Protein AF-0000000078356601 (afdb_homodimer)

pLDDT: mean 92.43, std 8.49, range [41.16, 98.75]

Structure (mmCIF, N/CA/C/O backbone):
data_AF-0000000078356601-model_v1
#
loop_
_entity.id
_entity.type
_entity.pdbx_description
1 polymer 'Glutathione S-transferase'
#
loop_
_atom_site.group_PDB
_atom_site.id
_atom_site.type_symbol
_atom_site.label_atom_id
_atom_site.label_alt_id
_atom_site.label_comp_id
_atom_site.label_asym_id
_atom_site.label_entity_id
_atom_site.label_seq_id
_atom_site.pdbx_PDB_ins_code
_atom_site.Cartn_x
_atom_site.Cartn_y
_atom_site.Cartn_z
_atom_site.occupancy
_atom_site.B_iso_or_equiv
_atom_site.auth_seq_id
_atom_site.auth_comp_id
_atom_site.auth_asym_id
_atom_site.auth_atom_id
_atom_site.pdbx_PDB_model_num
ATOM 1 N N . MET A 1 1 ? 14.227 19.562 -18.531 1 84.5 1 MET A N 1
ATOM 2 C CA . MET A 1 1 ? 13.656 18.922 -17.359 1 84.5 1 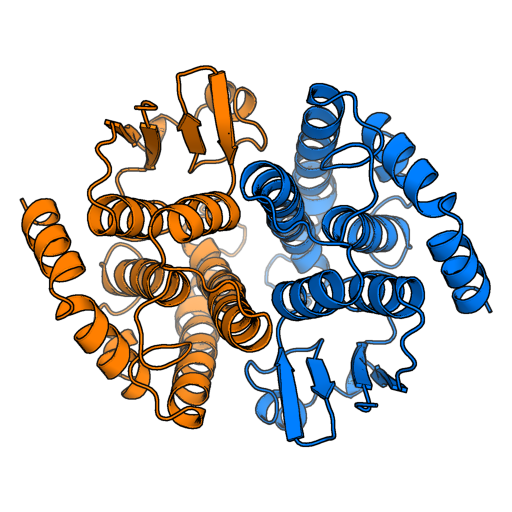MET A CA 1
ATOM 3 C C . MET A 1 1 ? 12.297 18.312 -17.672 1 84.5 1 MET A C 1
ATOM 5 O O . MET A 1 1 ? 11.539 18.844 -18.484 1 84.5 1 MET A O 1
ATOM 9 N N . PRO A 1 2 ? 12.023 17.125 -17.109 1 93 2 PRO A N 1
ATOM 10 C CA . PRO A 1 2 ? 10.727 16.531 -17.438 1 93 2 PRO A CA 1
ATOM 11 C C . PRO A 1 2 ? 9.547 17.391 -16.984 1 93 2 PRO A C 1
ATOM 13 O O . PRO A 1 2 ? 9.68 18.188 -16.062 1 93 2 PRO A O 1
ATOM 16 N N . SER A 1 3 ? 8.508 17.328 -17.734 1 97.25 3 SER A N 1
ATOM 17 C CA . SER A 1 3 ? 7.258 17.938 -17.297 1 97.25 3 SER A CA 1
ATOM 18 C C . SER A 1 3 ? 6.434 16.984 -16.453 1 97.25 3 SER A C 1
ATOM 20 O O . SER A 1 3 ? 6.352 15.789 -16.75 1 97.25 3 SER A O 1
ATOM 22 N N . TYR A 1 4 ? 5.898 17.5 -15.398 1 98.12 4 TYR A N 1
ATOM 23 C CA . TYR A 1 4 ? 5.078 16.703 -14.5 1 98.12 4 TYR A CA 1
ATOM 24 C C . TYR A 1 4 ? 3.654 17.234 -14.438 1 98.12 4 TYR A C 1
ATOM 26 O O . TYR A 1 4 ? 3.441 18.453 -14.367 1 98.12 4 TYR A O 1
ATOM 34 N N . LYS A 1 5 ? 2.672 16.312 -14.531 1 98.19 5 LYS A N 1
ATOM 35 C CA . LYS A 1 5 ? 1.264 16.641 -14.32 1 98.19 5 LYS A CA 1
ATOM 36 C C . LYS A 1 5 ? 0.616 15.68 -13.328 1 98.19 5 LYS A C 1
ATOM 38 O O . LYS A 1 5 ? 0.568 14.469 -13.57 1 98.19 5 LYS A O 1
ATOM 43 N N . LEU A 1 6 ? 0.172 16.203 -12.219 1 97.69 6 LEU A N 1
ATOM 44 C CA . LEU A 1 6 ? -0.562 15.414 -11.234 1 97.69 6 LEU A CA 1
ATOM 45 C C . LEU A 1 6 ? -2.066 15.562 -11.43 1 97.69 6 LEU A C 1
ATOM 47 O O . LEU A 1 6 ? -2.584 16.688 -11.461 1 97.69 6 LEU A O 1
ATOM 51 N N . THR A 1 7 ? -2.736 14.445 -11.633 1 95.94 7 THR A N 1
ATOM 52 C CA . THR A 1 7 ? -4.184 14.43 -11.797 1 95.94 7 THR A CA 1
ATOM 53 C C . THR A 1 7 ? -4.859 13.781 -10.594 1 95.94 7 THR A C 1
ATOM 55 O O . THR A 1 7 ? -4.617 12.602 -10.305 1 95.94 7 THR A O 1
ATOM 58 N N . TYR A 1 8 ? -5.617 14.547 -9.891 1 95.5 8 TYR A N 1
ATOM 59 C CA . TYR A 1 8 ? -6.379 14.07 -8.734 1 95.5 8 TYR A CA 1
ATOM 60 C C . TYR A 1 8 ? -7.574 14.969 -8.461 1 95.5 8 TYR A C 1
ATOM 62 O O . TYR A 1 8 ? -7.75 16 -9.117 1 95.5 8 TYR A O 1
ATOM 70 N N . PHE A 1 9 ? -8.422 14.539 -7.535 1 92 9 PHE A N 1
ATOM 71 C CA . PHE A 1 9 ? -9.609 15.305 -7.184 1 92 9 PHE A CA 1
ATOM 72 C C . PHE A 1 9 ? -9.227 16.594 -6.465 1 92 9 PHE A C 1
ATOM 74 O O . PHE A 1 9 ? -8.141 16.688 -5.895 1 92 9 PHE A O 1
ATOM 81 N N . ASP A 1 10 ? -10.227 17.469 -6.504 1 87.56 10 ASP A N 1
ATOM 82 C CA . ASP A 1 10 ? -10.062 18.703 -5.754 1 87.56 10 ASP A CA 1
ATOM 83 C C . ASP A 1 10 ? -10.562 18.547 -4.316 1 87.56 10 ASP A C 1
ATOM 85 O O . ASP A 1 10 ? -11.547 19.172 -3.924 1 87.56 10 ASP A O 1
ATOM 89 N N . ILE A 1 11 ? -9.922 17.75 -3.57 1 83 11 ILE A N 1
ATOM 90 C CA . ILE A 1 11 ? -10.273 17.469 -2.18 1 83 11 ILE A CA 1
ATOM 91 C C . ILE A 1 11 ? -9.078 17.766 -1.277 1 83 11 ILE A C 1
ATOM 93 O O . ILE A 1 11 ? -7.934 17.484 -1.632 1 83 11 ILE A O 1
ATOM 97 N N . ASN A 1 12 ? -9.461 18.5 -0.276 1 76.69 12 ASN A N 1
ATOM 98 C CA . ASN A 1 12 ? -8.422 18.781 0.706 1 76.69 12 ASN A CA 1
ATOM 99 C C . ASN A 1 12 ? -8.031 17.516 1.481 1 76.69 12 ASN A C 1
ATOM 101 O O . ASN A 1 12 ? -8.898 16.844 2.053 1 76.69 12 ASN A O 1
ATOM 105 N N . GLY A 1 13 ? -6.793 17.391 1.342 1 77.62 13 GLY A N 1
ATOM 106 C CA . GLY A 1 13 ? -6.305 16.188 1.995 1 77.62 13 GLY A CA 1
ATOM 107 C C . GLY A 1 13 ? -6.309 14.969 1.089 1 77.62 13 GLY A C 1
ATOM 108 O O . GLY A 1 13 ? -6.316 15.102 -0.137 1 77.62 13 GLY A O 1
ATOM 109 N N . SER A 1 14 ? -6.008 13.969 1.481 1 86.38 14 SER A N 1
ATOM 110 C CA . SER A 1 14 ? -6.125 12.672 0.825 1 86.38 14 SER A CA 1
ATOM 111 C C . SER A 1 14 ? -4.895 12.367 -0.025 1 86.38 14 SER A C 1
ATOM 113 O O . SER A 1 14 ? -3.811 12.898 0.233 1 86.38 14 SER A O 1
ATOM 115 N N . ARG A 1 15 ? -5.055 11.516 -1.009 1 95 15 ARG A N 1
ATOM 116 C CA . ARG A 1 15 ? -3.945 10.859 -1.689 1 95 15 ARG A CA 1
ATOM 117 C C . ARG A 1 15 ? -3.193 11.844 -2.584 1 95 15 ARG A C 1
ATOM 119 O O . ARG A 1 15 ? -1.971 11.758 -2.715 1 95 15 ARG A O 1
ATOM 126 N N . GLY A 1 16 ? -3.832 12.852 -3.139 1 96.06 16 GLY A N 1
ATOM 127 C CA . GLY A 1 16 ? -3.174 13.844 -3.975 1 96.06 16 GLY A CA 1
ATOM 128 C C . GLY A 1 16 ? -2.271 14.781 -3.191 1 96.06 16 GLY A C 1
ATOM 129 O O . GLY A 1 16 ? -1.233 15.211 -3.693 1 96.06 16 GLY A O 1
ATOM 130 N N . ASP A 1 17 ? -2.613 15.078 -1.954 1 95.62 17 ASP A N 1
ATOM 131 C CA . ASP A 1 17 ? -1.908 16.062 -1.153 1 95.62 17 ASP A CA 1
ATOM 132 C C . ASP A 1 17 ? -0.515 15.578 -0.768 1 95.62 17 ASP A C 1
ATOM 134 O O . ASP A 1 17 ? 0.429 16.359 -0.691 1 95.62 17 ASP A O 1
ATOM 138 N N . SER A 1 18 ? -0.392 14.32 -0.444 1 97.56 18 SER A N 1
ATOM 139 C CA . SER A 1 18 ? 0.929 13.789 -0.124 1 97.56 18 SER A CA 1
ATOM 140 C C . SER A 1 18 ? 1.901 13.992 -1.28 1 97.56 18 SER A C 1
ATOM 142 O O . SER A 1 18 ? 3.045 14.398 -1.07 1 97.56 18 SER A O 1
ATOM 144 N N . ILE A 1 19 ? 1.441 13.781 -2.49 1 98.12 19 ILE A N 1
ATOM 145 C CA . ILE A 1 19 ? 2.264 13.898 -3.688 1 98.12 19 ILE A CA 1
ATOM 146 C C . ILE A 1 19 ? 2.598 15.367 -3.943 1 98.12 19 ILE A C 1
ATOM 148 O O . ILE A 1 19 ? 3.746 15.711 -4.238 1 98.12 19 ILE A O 1
ATOM 152 N N . ARG A 1 20 ? 1.6 16.219 -3.785 1 97.06 20 ARG A N 1
ATOM 153 C CA . ARG A 1 20 ? 1.812 17.656 -3.957 1 97.06 20 ARG A CA 1
ATOM 154 C C . ARG A 1 20 ? 2.871 18.172 -2.99 1 97.06 20 ARG A C 1
ATOM 156 O O . ARG A 1 20 ? 3.764 18.922 -3.383 1 97.06 20 ARG A O 1
ATOM 163 N N . MET A 1 21 ? 2.77 17.781 -1.784 1 97.25 21 MET A N 1
ATOM 164 C CA . MET A 1 21 ? 3.742 18.203 -0.777 1 97.25 21 MET A CA 1
ATOM 165 C C . MET A 1 21 ? 5.141 17.719 -1.136 1 97.25 21 MET A C 1
ATOM 167 O O . MET A 1 21 ? 6.117 18.453 -0.986 1 97.25 21 MET A O 1
ATOM 171 N N . ALA A 1 22 ? 5.281 16.469 -1.613 1 98.19 22 ALA A N 1
ATOM 172 C CA . ALA A 1 22 ? 6.586 15.922 -1.987 1 98.19 22 ALA A CA 1
ATOM 173 C C . ALA A 1 22 ? 7.184 16.703 -3.154 1 98.19 22 ALA A C 1
ATOM 175 O O . ALA A 1 22 ? 8.375 17.016 -3.152 1 98.19 22 ALA A O 1
ATOM 176 N N . LEU A 1 23 ? 6.348 16.984 -4.176 1 97.94 23 LEU A N 1
ATOM 177 C CA . LEU A 1 23 ? 6.812 17.766 -5.32 1 97.94 23 LEU A CA 1
ATOM 178 C C . LEU A 1 23 ? 7.258 19.156 -4.891 1 97.94 23 LEU A C 1
ATOM 180 O O . LEU A 1 23 ? 8.305 19.641 -5.328 1 97.94 23 LEU A O 1
ATOM 184 N N . HIS A 1 24 ? 6.523 19.766 -4.047 1 96.94 24 HIS A N 1
ATOM 185 C CA . HIS A 1 24 ? 6.863 21.078 -3.518 1 96.94 24 HIS A CA 1
ATOM 186 C C . HIS A 1 24 ? 8.164 21.031 -2.721 1 96.94 24 HIS A C 1
ATOM 188 O O . HIS A 1 24 ? 9.031 21.891 -2.889 1 96.94 24 HIS A O 1
ATOM 194 N N . TYR A 1 25 ? 8.258 20.062 -1.897 1 97.44 25 TYR A N 1
ATOM 195 C CA . TYR A 1 25 ? 9.469 19.859 -1.103 1 97.44 25 TYR A CA 1
ATOM 196 C C . TYR A 1 25 ? 10.711 19.875 -1.985 1 97.44 25 TYR A C 1
ATOM 198 O O . TYR A 1 25 ? 11.727 20.484 -1.631 1 97.44 25 TYR A O 1
ATOM 206 N N . GLY A 1 26 ? 10.633 19.219 -3.088 1 97.25 26 GLY A N 1
ATOM 207 C CA . GLY A 1 26 ? 11.758 19.094 -4.004 1 97.25 26 GLY A CA 1
ATOM 208 C C . GLY A 1 26 ? 11.906 20.281 -4.938 1 97.25 26 GLY A C 1
ATOM 209 O O . GLY A 1 26 ? 12.852 20.344 -5.723 1 97.25 26 GLY A O 1
ATOM 210 N N . GLY A 1 27 ? 10.969 21.234 -4.883 1 96.69 27 GLY A N 1
ATOM 211 C CA . GLY A 1 27 ? 10.992 22.359 -5.812 1 96.69 27 GLY A CA 1
ATOM 212 C C . GLY A 1 27 ? 10.727 21.938 -7.25 1 96.69 27 GLY A C 1
ATOM 213 O O . GLY A 1 27 ? 11.297 22.516 -8.18 1 96.69 27 GLY A O 1
ATOM 214 N N . ILE A 1 28 ? 9.953 20.953 -7.477 1 97.44 28 ILE A N 1
ATOM 215 C CA . ILE A 1 28 ? 9.656 20.422 -8.805 1 97.44 28 ILE A CA 1
ATOM 216 C C . ILE A 1 28 ? 8.375 21.062 -9.336 1 97.44 28 ILE A C 1
ATOM 218 O O . ILE A 1 28 ? 7.285 20.812 -8.812 1 97.44 28 ILE A O 1
ATOM 222 N N . PRO A 1 29 ? 8.477 21.859 -10.328 1 97.38 29 PRO A N 1
ATOM 223 C CA . PRO A 1 29 ? 7.258 22.391 -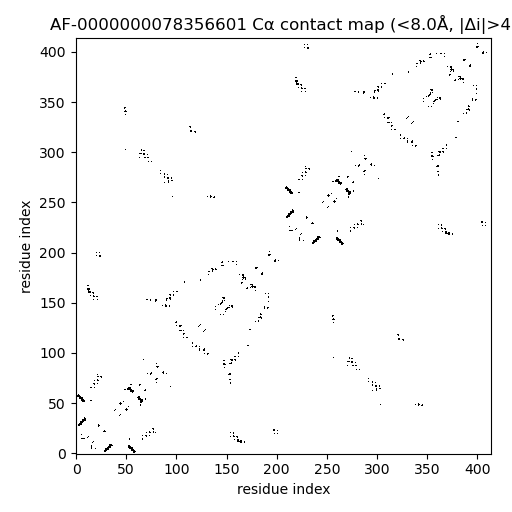10.938 1 97.38 29 PRO A CA 1
ATOM 224 C C . PRO A 1 29 ? 6.383 21.312 -11.555 1 97.38 29 PRO A C 1
ATOM 226 O O . PRO A 1 29 ? 6.898 20.344 -12.125 1 97.38 29 PRO A O 1
ATOM 229 N N . PHE A 1 30 ? 5.09 21.516 -11.414 1 97.56 30 PHE A N 1
ATOM 230 C CA . PHE A 1 30 ? 4.164 20.547 -12 1 97.56 30 PHE A CA 1
ATOM 231 C C . PHE A 1 30 ? 2.816 21.188 -12.289 1 97.56 30 PHE A C 1
ATOM 233 O O . PHE A 1 30 ? 2.455 22.188 -11.664 1 97.56 30 PHE A O 1
ATOM 240 N N . THR A 1 31 ? 2.117 20.625 -13.242 1 97.62 31 THR A N 1
ATOM 241 C CA . THR A 1 31 ? 0.719 20.984 -13.469 1 97.62 31 THR A CA 1
ATOM 242 C C . THR A 1 31 ? -0.189 20.234 -12.492 1 97.62 31 THR A C 1
ATOM 244 O O . THR A 1 31 ? -0.136 19 -12.406 1 97.62 31 THR A O 1
ATOM 247 N N . ASP A 1 32 ? -0.957 20.969 -11.766 1 95.94 32 ASP A N 1
ATOM 248 C CA . ASP A 1 32 ? -1.896 20.406 -10.805 1 95.94 32 ASP A CA 1
ATOM 249 C C . ASP A 1 32 ? -3.303 20.312 -11.391 1 95.94 32 ASP A C 1
ATOM 251 O O . ASP A 1 32 ? -4.082 21.266 -11.289 1 95.94 32 ASP A O 1
ATOM 255 N N . GLU A 1 33 ? -3.611 19.219 -11.977 1 95.06 33 GLU A N 1
ATOM 256 C CA . GLU A 1 33 ? -4.938 19.016 -12.555 1 95.06 33 GLU A CA 1
ATOM 257 C C . GLU A 1 33 ? -5.93 18.516 -11.508 1 95.06 33 GLU A C 1
ATOM 259 O O . GLU A 1 33 ? -5.875 17.359 -11.102 1 95.06 33 GLU A O 1
ATOM 264 N N . ARG A 1 34 ? -6.828 19.344 -11.109 1 93.5 34 ARG A N 1
ATOM 265 C CA . ARG A 1 34 ? -7.844 19.047 -10.102 1 93.5 34 ARG A CA 1
ATOM 266 C C . ARG A 1 34 ? -9.18 18.703 -10.758 1 93.5 34 ARG A C 1
ATOM 268 O O . ARG A 1 34 ? -9.766 19.531 -11.453 1 93.5 34 ARG A O 1
ATOM 275 N N . LEU A 1 35 ? -9.562 17.484 -10.484 1 91.56 35 LEU A N 1
ATOM 276 C CA . LEU A 1 35 ? -10.781 16.984 -11.102 1 91.56 35 LEU A CA 1
ATOM 277 C C . LEU A 1 35 ? -11.992 17.266 -10.219 1 91.56 35 LEU A C 1
ATOM 279 O O . LEU A 1 35 ? -11.914 17.172 -8.992 1 91.56 35 LEU A O 1
ATOM 283 N N . ALA A 1 36 ? -13.109 17.562 -10.875 1 86.69 36 ALA A N 1
ATOM 284 C CA . ALA A 1 36 ? -14.398 17.531 -10.203 1 86.69 36 ALA A CA 1
ATOM 285 C C . ALA A 1 36 ? -14.938 16.094 -10.117 1 86.69 36 ALA A C 1
ATOM 287 O O . ALA A 1 36 ? -14.617 15.258 -10.969 1 86.69 36 ALA A O 1
ATOM 288 N N . PRO A 1 37 ? -15.625 15.844 -9.023 1 76.06 37 PRO A N 1
ATOM 289 C CA . PRO A 1 37 ? -16.172 14.492 -8.883 1 76.06 37 PRO A CA 1
ATOM 290 C C . PRO A 1 37 ? -16.906 14.016 -10.125 1 76.06 37 PRO A C 1
ATOM 292 O O . PRO A 1 37 ? -16.906 12.82 -10.43 1 76.06 37 PRO A O 1
ATOM 295 N N . GLU A 1 38 ? -17.484 14.906 -10.773 1 78.25 38 GLU A N 1
ATOM 296 C CA . GLU A 1 38 ? -18.312 14.578 -11.938 1 78.25 38 GLU A CA 1
ATOM 297 C C . GLU A 1 38 ? -17.453 14.039 -13.078 1 78.25 38 GLU A C 1
ATOM 299 O O . GLU A 1 38 ? -17.953 13.398 -13.992 1 78.25 38 GLU A O 1
ATOM 304 N N . TRP A 1 39 ? -16.172 14.305 -12.914 1 72.25 39 TRP A N 1
ATOM 305 C CA . TRP A 1 39 ? -15.266 13.875 -13.969 1 72.25 39 TRP A CA 1
ATOM 306 C C . TRP A 1 39 ? -15.062 12.367 -13.938 1 72.25 39 TRP A C 1
ATOM 308 O O . TRP A 1 39 ? -14.523 11.781 -14.883 1 72.25 39 TRP A O 1
ATOM 318 N N . LEU A 1 40 ? -15.578 11.852 -12.883 1 73.44 40 LEU A N 1
ATOM 319 C CA . LEU A 1 40 ? -15.391 10.406 -12.812 1 73.44 40 LEU A CA 1
ATOM 320 C C . LEU A 1 40 ? -16.406 9.68 -13.688 1 73.44 40 LEU A C 1
ATOM 322 O O . LEU A 1 40 ? -17.438 9.203 -13.195 1 73.44 40 LEU A O 1
ATOM 326 N N . THR A 1 41 ? -16.125 9.797 -15.008 1 77.5 41 THR A N 1
ATOM 327 C CA . THR A 1 41 ? -16.938 9.047 -15.961 1 77.5 41 THR A CA 1
ATOM 328 C C . THR A 1 41 ? -16.328 7.68 -16.234 1 77.5 41 THR A C 1
ATOM 330 O O . THR A 1 41 ? -15.141 7.469 -16 1 77.5 41 THR A O 1
ATOM 333 N N . SER A 1 42 ? -17.203 6.801 -16.75 1 79.62 42 SER A N 1
ATOM 334 C CA . SER A 1 42 ? -16.734 5.461 -17.078 1 79.62 42 SER A CA 1
ATOM 335 C C . SER A 1 42 ? -15.617 5.516 -18.125 1 79.62 42 SER A C 1
ATOM 337 O O . SER A 1 42 ? -14.617 4.805 -18 1 79.62 42 SER A O 1
ATOM 339 N N . ASP A 1 43 ? -15.758 6.387 -19.062 1 84.88 43 ASP A N 1
ATOM 340 C CA . ASP A 1 43 ? -14.766 6.488 -20.125 1 84.88 43 ASP A CA 1
ATOM 341 C C . ASP A 1 43 ? -13.422 6.973 -19.578 1 84.88 43 ASP A C 1
ATOM 343 O O . ASP A 1 43 ? -12.367 6.473 -19.969 1 84.88 43 ASP A O 1
ATOM 347 N N . PHE A 1 44 ? -13.477 7.941 -18.734 1 86.31 44 PHE A N 1
ATOM 348 C CA . PHE A 1 44 ? -12.25 8.461 -18.141 1 86.31 44 PHE A CA 1
ATOM 349 C C . PHE A 1 44 ? -11.562 7.391 -17.297 1 86.31 44 PHE A C 1
ATOM 351 O O . PHE A 1 44 ? -10.359 7.18 -17.422 1 86.31 44 PHE A O 1
ATOM 358 N N . LYS A 1 45 ? -12.328 6.707 -16.547 1 88 45 LYS A N 1
ATOM 359 C CA . LYS A 1 45 ? -11.789 5.645 -15.703 1 88 45 LYS A CA 1
ATOM 360 C C . LYS A 1 45 ? -11.156 4.543 -16.547 1 88 45 LYS A C 1
ATOM 362 O O . LYS A 1 45 ? -10.086 4.035 -16.203 1 88 45 LYS A O 1
ATOM 367 N N . ASP A 1 46 ? -11.781 4.258 -17.578 1 87.06 46 ASP A N 1
ATOM 368 C CA . ASP A 1 46 ? -11.312 3.16 -18.422 1 87.06 46 ASP A CA 1
ATOM 369 C C . ASP A 1 46 ? -10.023 3.535 -19.141 1 87.06 46 ASP A C 1
ATOM 371 O O . ASP A 1 46 ? -9.289 2.66 -19.609 1 87.06 46 ASP A O 1
ATOM 375 N N . SER A 1 47 ? -9.766 4.832 -19.234 1 88.62 47 SER A N 1
ATOM 376 C CA . SER A 1 47 ? -8.547 5.293 -19.891 1 88.62 47 SER A CA 1
ATOM 377 C C . SER A 1 47 ? -7.352 5.234 -18.953 1 88.62 47 SER A C 1
ATOM 379 O O . SER A 1 47 ? -6.203 5.324 -19.391 1 88.62 47 SER A O 1
ATOM 381 N N . LEU A 1 48 ? -7.641 5.027 -17.734 1 92.25 48 LEU A N 1
ATOM 382 C CA . LEU A 1 48 ? -6.59 4.992 -16.734 1 92.25 48 LEU A CA 1
ATOM 383 C C . LEU A 1 48 ? -6.09 3.564 -16.516 1 92.25 48 LEU A C 1
ATOM 385 O O . LEU A 1 48 ? -6.848 2.605 -16.688 1 92.25 48 LEU A O 1
ATOM 389 N N . PRO A 1 49 ? -4.883 3.424 -16.094 1 92.5 49 PRO A N 1
ATOM 390 C CA . PRO A 1 49 ? -4.316 2.082 -15.945 1 92.5 49 PRO A CA 1
ATOM 391 C C . PRO A 1 49 ? -5.164 1.181 -15.055 1 92.5 49 PRO A C 1
ATOM 393 O O . PRO A 1 49 ? -5.383 0.011 -15.383 1 92.5 49 PRO A O 1
ATOM 396 N N . PHE A 1 50 ? -5.594 1.696 -13.922 1 96 50 PHE A N 1
ATOM 397 C CA . PHE A 1 50 ? -6.379 0.894 -12.992 1 96 50 PHE A CA 1
ATOM 398 C C . PHE A 1 50 ? -7.715 1.566 -12.695 1 96 50 PHE A C 1
ATOM 400 O O . PHE A 1 50 ? -8.297 1.357 -11.625 1 96 50 PHE A O 1
ATOM 407 N N . GLY A 1 51 ? -8.102 2.506 -13.602 1 93.5 51 GLY A N 1
ATOM 408 C CA . GLY A 1 51 ? -9.391 3.164 -13.461 1 93.5 51 GLY A CA 1
ATOM 409 C C . GLY A 1 51 ? -9.469 4.059 -12.242 1 93.5 51 GLY A C 1
ATOM 410 O O . GLY A 1 51 ? -10.562 4.289 -11.703 1 93.5 51 GLY A O 1
ATOM 411 N N . GLN A 1 52 ? -8.344 4.508 -11.789 1 93.19 52 GLN A N 1
ATOM 412 C CA . GLN A 1 52 ? -8.336 5.301 -10.562 1 93.19 52 GLN A CA 1
ATOM 413 C C . GLN A 1 52 ? -7.348 6.461 -10.664 1 93.19 52 GLN A C 1
ATOM 415 O O . GLN A 1 52 ? -6.441 6.441 -11.5 1 93.19 52 GLN A O 1
ATOM 420 N N . VAL A 1 53 ? -7.555 7.445 -9.953 1 94.56 53 VAL A N 1
ATOM 421 C CA . VAL A 1 53 ? -6.613 8.523 -9.672 1 94.56 53 VAL A CA 1
ATOM 422 C C . VAL A 1 53 ? -6.176 8.469 -8.211 1 94.56 53 VAL A C 1
ATOM 424 O O . VAL A 1 53 ? -6.871 7.887 -7.371 1 94.56 53 VAL A O 1
ATOM 427 N N . PRO A 1 54 ? -4.953 8.992 -7.887 1 96.81 54 PRO A N 1
ATOM 428 C CA . PRO A 1 54 ? -4.105 9.914 -8.656 1 96.81 54 PRO A CA 1
ATOM 429 C C . PRO A 1 54 ? -3.27 9.195 -9.711 1 96.81 54 PRO A C 1
ATOM 431 O O . PRO A 1 54 ? -3.004 8 -9.594 1 96.81 54 PRO A O 1
ATOM 434 N N . ILE A 1 55 ? -2.908 9.953 -10.758 1 97.31 55 ILE A N 1
ATOM 435 C CA . ILE A 1 55 ? -1.863 9.578 -11.703 1 97.31 55 ILE A CA 1
ATOM 436 C C . ILE A 1 55 ? -0.879 10.734 -11.867 1 97.31 55 ILE A C 1
ATOM 438 O O . ILE A 1 55 ? -1.259 11.898 -11.75 1 97.31 55 ILE A O 1
ATOM 442 N N . LEU A 1 56 ? 0.374 10.43 -12.031 1 98.44 56 LEU A N 1
ATOM 443 C CA . LEU A 1 56 ? 1.426 11.367 -12.398 1 98.44 56 LEU A CA 1
ATOM 444 C C . LEU A 1 56 ? 1.9 11.117 -13.828 1 98.44 56 LEU A C 1
ATOM 446 O O . LEU A 1 56 ? 2.439 10.047 -14.133 1 98.44 56 LEU A O 1
ATOM 450 N N . THR A 1 57 ? 1.612 12.031 -14.688 1 98 57 THR A N 1
ATOM 451 C CA . THR A 1 57 ? 2.076 11.961 -16.062 1 98 57 THR A CA 1
ATOM 452 C C . THR A 1 57 ? 3.41 12.68 -16.234 1 98 57 THR A C 1
ATOM 454 O O . THR A 1 57 ? 3.568 13.812 -15.773 1 98 57 THR A O 1
ATOM 457 N N . ILE A 1 58 ? 4.363 11.992 -16.797 1 97.75 58 ILE A N 1
ATOM 458 C CA . ILE A 1 58 ? 5.699 12.547 -17.031 1 97.75 58 ILE A CA 1
ATOM 459 C C . ILE A 1 58 ? 5.957 12.656 -18.531 1 97.75 58 ILE A C 1
ATOM 461 O O . ILE A 1 58 ? 5.84 11.672 -19.266 1 97.75 58 ILE A O 1
ATOM 465 N N . ASP A 1 59 ? 6.395 13.789 -19.047 1 96.25 59 ASP A N 1
ATOM 466 C CA . ASP A 1 59 ? 6.688 14.109 -20.453 1 96.25 59 ASP A CA 1
ATOM 467 C C . ASP A 1 59 ? 5.57 13.617 -21.359 1 96.25 59 ASP A C 1
ATOM 469 O O . ASP A 1 59 ? 5.832 13.078 -22.438 1 96.25 59 ASP A O 1
ATOM 473 N N . GLU A 1 60 ? 4.41 13.508 -20.938 1 89.38 60 GLU A N 1
ATOM 474 C CA . GLU A 1 60 ? 3.178 13.227 -21.672 1 89.38 60 GLU A CA 1
ATOM 475 C C . GLU A 1 60 ? 3.1 11.75 -22.062 1 89.38 60 GLU A C 1
ATOM 477 O O . GLU A 1 60 ? 2.049 11.273 -22.5 1 89.38 60 GLU A O 1
ATOM 482 N N . ASN A 1 61 ? 4.102 11.016 -21.859 1 89.12 61 ASN A N 1
ATOM 483 C CA . ASN A 1 61 ? 4.066 9.656 -22.375 1 89.12 61 ASN A CA 1
ATOM 484 C C . ASN A 1 61 ? 4.188 8.625 -21.25 1 89.12 61 ASN A C 1
ATOM 486 O O . ASN A 1 61 ? 3.861 7.449 -21.453 1 89.12 61 ASN A O 1
ATOM 490 N N . LYS A 1 62 ? 4.746 9.055 -20.156 1 94.25 62 LYS A N 1
ATOM 491 C CA . LYS A 1 62 ? 4.879 8.117 -19.047 1 94.25 62 LYS A CA 1
ATOM 492 C C . LYS A 1 62 ? 3.844 8.406 -17.969 1 94.25 62 LYS A C 1
ATOM 494 O O . LYS A 1 62 ? 3.688 9.555 -17.531 1 94.25 62 LYS A O 1
ATOM 499 N N . VAL A 1 63 ? 3.123 7.312 -17.5 1 96.56 63 VAL A N 1
ATOM 500 C CA . VAL A 1 63 ? 2.098 7.477 -16.469 1 96.56 63 VAL A CA 1
ATOM 501 C C . VAL A 1 63 ? 2.412 6.582 -15.273 1 96.56 63 VAL A C 1
ATOM 503 O O . VAL A 1 63 ? 2.637 5.379 -15.438 1 96.56 63 VAL A O 1
ATOM 506 N N . ILE A 1 64 ? 2.535 7.184 -14.156 1 98.06 64 ILE A N 1
ATOM 507 C CA . ILE A 1 64 ? 2.641 6.453 -12.898 1 98.06 64 ILE A CA 1
ATOM 508 C C . ILE A 1 64 ? 1.304 6.5 -12.156 1 98.06 64 ILE A C 1
ATOM 510 O O . ILE A 1 64 ? 0.74 7.578 -11.953 1 98.06 64 ILE A O 1
ATOM 514 N N . SER A 1 65 ? 0.803 5.289 -11.859 1 97.5 65 SER A N 1
ATOM 515 C CA . SER A 1 65 ? -0.442 5.184 -11.109 1 97.5 65 SER A CA 1
ATOM 516 C C . SER A 1 65 ? -0.182 4.75 -9.664 1 97.5 65 SER A C 1
ATOM 518 O O . SER A 1 65 ? 0.937 4.363 -9.32 1 97.5 65 SER A O 1
ATOM 520 N N . GLN A 1 66 ? -1.217 4.863 -8.859 1 97.69 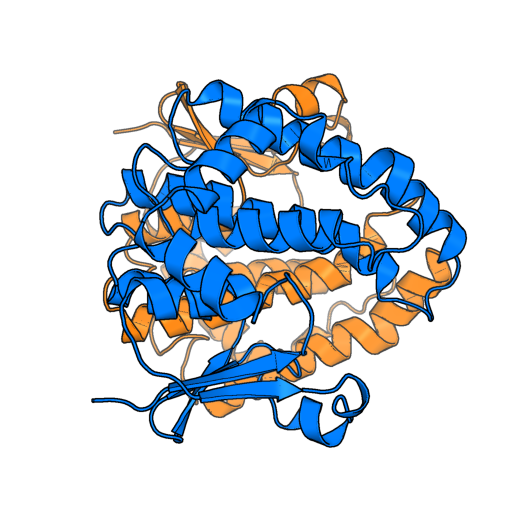66 GLN A N 1
ATOM 521 C CA . GLN A 1 66 ? -1.148 4.484 -7.449 1 97.69 66 GLN A CA 1
ATOM 522 C C . GLN A 1 66 ? -0.411 5.539 -6.629 1 97.69 66 GLN A C 1
ATOM 524 O O . GLN A 1 66 ? 0.767 5.809 -6.875 1 97.69 66 GLN A O 1
ATOM 529 N N . GLU A 1 67 ? -1.058 6.078 -5.668 1 98.12 67 GLU A N 1
ATOM 530 C CA . GLU A 1 67 ? -0.463 7.105 -4.824 1 98.12 67 GLU A CA 1
ATOM 531 C C . GLU A 1 67 ? 0.858 6.633 -4.223 1 98.12 67 GLU A C 1
ATOM 533 O O . GLU A 1 67 ? 1.849 7.367 -4.234 1 98.12 67 GLU A O 1
ATOM 538 N N . GLY A 1 68 ? 0.852 5.359 -3.682 1 98.12 68 GLY A N 1
ATOM 539 C CA . GLY A 1 68 ? 2.055 4.836 -3.057 1 98.12 68 GLY A CA 1
ATOM 540 C C . GLY A 1 68 ? 3.238 4.77 -4.004 1 98.12 68 GLY A C 1
ATOM 541 O O . GLY A 1 68 ? 4.367 5.074 -3.615 1 98.12 68 GLY A O 1
ATOM 542 N N . ALA A 1 69 ? 3.023 4.41 -5.238 1 98.56 69 ALA A N 1
ATOM 543 C CA . ALA A 1 69 ? 4.09 4.332 -6.234 1 98.56 69 ALA A CA 1
ATOM 544 C C . ALA A 1 69 ? 4.566 5.723 -6.641 1 98.56 69 ALA A C 1
ATOM 546 O O . ALA A 1 69 ? 5.77 5.965 -6.766 1 98.56 69 ALA A O 1
ATOM 547 N N . ILE A 1 70 ? 3.621 6.637 -6.809 1 98.75 70 ILE A N 1
ATOM 548 C CA . ILE A 1 70 ? 3.945 8 -7.219 1 98.75 70 ILE A CA 1
ATOM 549 C C . ILE A 1 70 ? 4.828 8.664 -6.168 1 98.75 70 ILE A C 1
ATOM 551 O O . ILE A 1 70 ? 5.871 9.234 -6.492 1 98.75 70 ILE A O 1
ATOM 555 N N . ILE A 1 71 ? 4.406 8.508 -4.945 1 98.5 71 ILE A N 1
ATOM 556 C CA . ILE A 1 71 ? 5.082 9.273 -3.902 1 98.5 71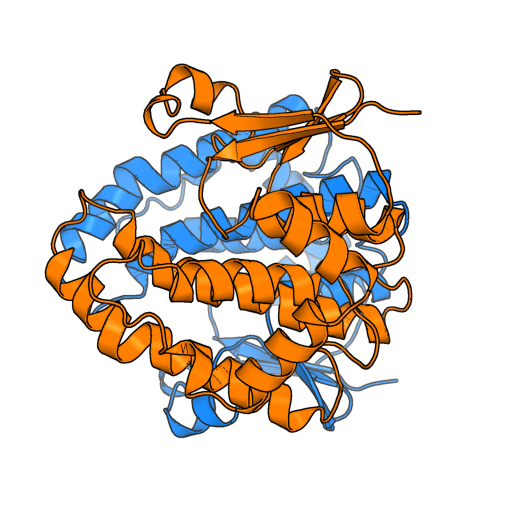 ILE A CA 1
ATOM 557 C C . ILE A 1 71 ? 6.453 8.656 -3.617 1 98.5 71 ILE A C 1
ATOM 559 O O . ILE A 1 71 ? 7.402 9.367 -3.285 1 98.5 71 ILE A O 1
ATOM 563 N N . LEU A 1 72 ? 6.613 7.348 -3.758 1 98.06 72 LEU A N 1
ATOM 564 C CA . LEU A 1 72 ? 7.934 6.742 -3.65 1 98.06 72 LEU A CA 1
ATOM 565 C C . LEU A 1 72 ? 8.844 7.215 -4.781 1 98.06 72 LEU A C 1
ATOM 567 O O . LEU A 1 72 ? 10.023 7.504 -4.555 1 98.06 72 LEU A O 1
ATOM 571 N N . TYR A 1 73 ? 8.297 7.309 -6 1 98.25 73 TYR A N 1
ATOM 572 C CA . TYR A 1 73 ? 9.047 7.82 -7.137 1 98.25 73 TYR A CA 1
ATOM 573 C C . TYR A 1 73 ? 9.555 9.234 -6.871 1 98.25 73 TYR A C 1
ATOM 575 O O . TYR A 1 73 ? 10.75 9.508 -7.004 1 98.25 73 TYR A O 1
ATOM 583 N N . VAL A 1 74 ? 8.688 10.102 -6.441 1 98.31 74 VAL A N 1
ATOM 584 C CA . VAL A 1 74 ? 9.031 11.492 -6.152 1 98.31 74 VAL A CA 1
ATOM 585 C C . VAL A 1 74 ? 9.977 11.547 -4.953 1 98.31 74 VAL A C 1
ATOM 587 O O . VAL A 1 74 ? 10.938 12.328 -4.949 1 98.31 74 VAL A O 1
ATOM 590 N N . GLY A 1 75 ? 9.625 10.734 -3.951 1 98.12 75 GLY A N 1
ATOM 591 C CA . GLY A 1 75 ? 10.477 10.695 -2.77 1 98.12 75 GLY A CA 1
ATOM 592 C C . GLY A 1 75 ? 11.93 10.383 -3.086 1 98.12 75 GLY A C 1
ATOM 593 O O . GLY A 1 75 ? 12.836 10.977 -2.5 1 98.12 75 GLY A O 1
ATOM 594 N N . ARG A 1 76 ? 12.18 9.43 -3.967 1 97.19 76 ARG A N 1
ATOM 595 C CA . ARG A 1 76 ? 13.539 9.094 -4.395 1 97.19 76 ARG A CA 1
ATOM 596 C C . ARG A 1 76 ? 14.188 10.273 -5.117 1 97.19 76 ARG A C 1
ATOM 598 O O . ARG A 1 76 ? 15.383 10.516 -4.969 1 97.19 76 ARG A O 1
ATOM 605 N N . LEU A 1 77 ? 13.406 11 -5.875 1 96.38 77 LEU A N 1
ATOM 606 C CA . LEU A 1 77 ? 13.906 12.133 -6.641 1 96.38 77 LEU A CA 1
ATOM 607 C C . LEU A 1 77 ? 14.367 13.25 -5.711 1 96.38 77 LEU A C 1
ATOM 609 O O . LEU A 1 77 ? 15.344 13.945 -6.008 1 96.38 77 LEU A O 1
ATOM 613 N N . VAL A 1 78 ? 13.742 13.406 -4.57 1 97.5 78 VAL A N 1
ATOM 614 C CA . VAL A 1 78 ? 13.945 14.641 -3.816 1 97.5 78 VAL A CA 1
ATOM 615 C C . VAL A 1 78 ? 14.586 14.312 -2.469 1 97.5 78 VAL A C 1
ATOM 617 O O . VAL A 1 78 ? 14.758 15.203 -1.627 1 97.5 78 VAL A O 1
ATOM 620 N N . GLY A 1 79 ? 14.812 13.023 -2.176 1 97.12 79 GLY A N 1
ATOM 621 C CA . GLY A 1 79 ? 15.555 12.633 -0.987 1 97.12 79 GLY A CA 1
ATOM 622 C C . GLY A 1 79 ? 14.664 12.398 0.219 1 97.12 79 GLY A C 1
ATOM 623 O O . GLY A 1 79 ? 15.109 12.516 1.36 1 97.12 79 GLY A O 1
ATOM 624 N N . LEU A 1 80 ? 13.398 12.062 0.015 1 98.44 80 LEU A N 1
ATOM 625 C CA . LEU A 1 80 ? 12.445 11.82 1.092 1 98.44 80 LEU A CA 1
ATOM 626 C C . LEU A 1 80 ? 12.234 10.328 1.306 1 98.44 80 LEU A C 1
ATOM 628 O O . LEU A 1 80 ? 11.383 9.922 2.102 1 98.44 80 LEU A O 1
ATOM 632 N N . TYR A 1 81 ? 12.93 9.508 0.575 1 97.88 81 TYR A N 1
ATOM 633 C CA . TYR A 1 81 ? 12.961 8.062 0.748 1 97.88 81 TYR A CA 1
ATOM 634 C C . TYR A 1 81 ? 14.398 7.547 0.798 1 97.88 81 TYR A C 1
ATOM 636 O O . TYR A 1 81 ? 15.156 7.715 -0.157 1 97.88 81 TYR A O 1
ATOM 644 N N . PRO A 1 82 ? 14.789 6.945 1.854 1 95.88 82 PRO A N 1
ATOM 645 C CA . PRO A 1 82 ? 16.203 6.586 2.043 1 95.88 82 PRO A CA 1
ATOM 646 C C . PRO A 1 82 ? 16.609 5.371 1.218 1 95.88 82 PRO A C 1
ATOM 648 O O . PRO A 1 82 ? 15.805 4.469 0.989 1 95.88 82 PRO A O 1
ATOM 651 N N . ASP A 1 83 ? 17.875 5.273 0.889 1 90.44 83 ASP A N 1
ATOM 652 C CA . ASP A 1 83 ? 18.438 4.156 0.136 1 90.44 83 ASP A CA 1
ATOM 653 C C . ASP A 1 83 ? 18.828 3.008 1.065 1 90.44 83 ASP A C 1
ATOM 655 O O . ASP A 1 83 ? 18.859 1.848 0.65 1 90.44 83 ASP A O 1
ATOM 659 N N . ASP A 1 84 ? 19.141 3.402 2.27 1 93.69 84 ASP A N 1
ATOM 660 C CA . ASP A 1 84 ? 19.547 2.393 3.244 1 93.69 84 ASP A CA 1
ATOM 661 C C . ASP A 1 84 ? 18.375 1.483 3.605 1 93.69 84 ASP A C 1
ATOM 663 O O . ASP A 1 84 ? 17.312 1.962 4.02 1 93.69 84 ASP A O 1
ATOM 667 N N . ARG A 1 85 ? 18.578 0.182 3.504 1 92.88 85 ARG A N 1
ATOM 668 C CA . ARG A 1 85 ? 17.516 -0.797 3.684 1 92.88 85 ARG A CA 1
ATOM 669 C C . ARG A 1 85 ? 16.906 -0.698 5.078 1 92.88 85 ARG A C 1
ATOM 671 O O . ARG A 1 85 ? 15.695 -0.833 5.246 1 92.88 85 ARG A O 1
ATOM 678 N N . GLU A 1 86 ? 17.781 -0.437 6.059 1 94.44 86 GLU A N 1
ATOM 679 C CA . GLU A 1 86 ? 17.297 -0.378 7.434 1 94.44 86 GLU A CA 1
ATOM 680 C C . GLU A 1 86 ? 16.484 0.887 7.684 1 94.44 86 GLU A C 1
ATOM 682 O O . GLU A 1 86 ? 15.539 0.875 8.469 1 94.44 86 GLU A O 1
ATOM 687 N N . GLU A 1 87 ? 16.812 1.942 7.047 1 96.12 87 GLU A N 1
ATOM 688 C CA . GLU A 1 87 ? 16.031 3.174 7.152 1 96.12 87 GLU A CA 1
ATOM 689 C C . GLU A 1 87 ? 14.773 3.107 6.297 1 96.12 87 GLU A C 1
ATOM 691 O O . GLU A 1 87 ? 13.711 3.584 6.703 1 96.12 87 GLU A O 1
ATOM 696 N N . ALA A 1 88 ? 14.914 2.469 5.164 1 97.31 88 ALA A N 1
ATOM 697 C CA . ALA A 1 88 ? 13.805 2.389 4.215 1 97.31 88 ALA A CA 1
ATOM 698 C C . ALA A 1 88 ? 12.648 1.571 4.785 1 97.31 88 ALA A C 1
ATOM 700 O O . ALA A 1 88 ? 11.484 1.911 4.586 1 97.31 88 ALA A O 1
ATOM 701 N N . VAL A 1 89 ? 12.969 0.534 5.504 1 97.94 89 VAL A N 1
ATOM 702 C CA . VAL A 1 89 ? 11.914 -0.346 5.992 1 97.94 89 VAL A CA 1
ATOM 703 C C . VAL A 1 89 ? 11.055 0.393 7.02 1 97.94 89 VAL A C 1
ATOM 705 O O . VAL A 1 89 ? 9.844 0.177 7.098 1 97.94 89 VAL A O 1
ATOM 708 N N . LYS A 1 90 ? 11.641 1.304 7.789 1 97.75 90 LYS A N 1
ATOM 709 C CA . LYS A 1 90 ? 10.859 2.115 8.719 1 97.75 90 LYS A CA 1
ATOM 710 C C . LYS A 1 90 ? 9.859 3 7.977 1 97.75 90 LYS A C 1
ATOM 712 O O . LYS A 1 90 ? 8.711 3.139 8.398 1 97.75 90 LYS A O 1
ATOM 717 N N . VAL A 1 91 ? 10.297 3.533 6.879 1 98.5 91 VAL A N 1
ATOM 718 C CA . VAL A 1 91 ? 9.438 4.352 6.031 1 98.5 91 VAL A CA 1
ATOM 719 C C . VAL A 1 91 ? 8.328 3.49 5.438 1 98.5 91 VAL A C 1
ATOM 721 O O . VAL A 1 91 ? 7.16 3.891 5.43 1 98.5 91 VAL A O 1
ATOM 724 N N . ASP A 1 92 ? 8.703 2.291 5.027 1 98.5 92 ASP A N 1
ATOM 725 C CA . ASP A 1 92 ? 7.754 1.389 4.387 1 98.5 92 ASP A CA 1
ATOM 726 C C . ASP A 1 92 ? 6.676 0.939 5.367 1 98.5 92 ASP A C 1
ATOM 728 O O . ASP A 1 92 ? 5.496 0.88 5.016 1 98.5 92 ASP A O 1
ATOM 732 N N . ILE A 1 93 ? 7.051 0.677 6.594 1 98.44 93 ILE A N 1
ATOM 733 C CA . ILE A 1 93 ? 6.102 0.251 7.613 1 98.44 93 ILE A CA 1
ATOM 734 C C . ILE A 1 93 ? 5.039 1.331 7.816 1 98.44 93 ILE A C 1
ATOM 736 O O . ILE A 1 93 ? 3.844 1.064 7.695 1 98.44 93 ILE A O 1
ATOM 740 N N . ALA A 1 94 ? 5.508 2.518 8.07 1 98.12 94 ALA A N 1
ATOM 741 C CA . ALA A 1 94 ? 4.602 3.631 8.336 1 98.12 94 ALA A CA 1
ATOM 742 C C . ALA A 1 94 ? 3.746 3.945 7.113 1 98.12 94 ALA A C 1
ATOM 744 O O . ALA A 1 94 ? 2.545 4.199 7.238 1 98.12 94 ALA A O 1
ATOM 745 N N . SER A 1 95 ? 4.371 3.879 5.969 1 98.19 95 SER A N 1
ATOM 746 C CA . SER A 1 95 ? 3.668 4.168 4.723 1 98.19 95 SER A CA 1
ATOM 747 C C . SER A 1 95 ? 2.584 3.131 4.449 1 98.19 95 SER A C 1
ATOM 749 O O . SER A 1 95 ? 1.485 3.477 4.008 1 98.19 95 SER A O 1
ATOM 751 N N . CYS A 1 96 ? 2.898 1.882 4.621 1 98.19 96 CYS A N 1
ATOM 752 C CA . CYS A 1 96 ? 1.924 0.818 4.406 1 98.19 96 CYS A CA 1
ATOM 753 C C . CYS A 1 96 ? 0.752 0.952 5.371 1 98.19 96 CYS A C 1
ATOM 755 O O . CYS A 1 96 ? -0.392 0.672 5.008 1 98.19 96 CYS A O 1
ATOM 757 N N . PHE A 1 97 ? 1.021 1.381 6.559 1 97.81 97 PHE A N 1
ATOM 758 C CA . PHE A 1 97 ? -0.03 1.526 7.555 1 97.81 97 PHE A CA 1
ATOM 759 C C . PHE A 1 97 ? -1.032 2.596 7.137 1 97.81 97 PHE A C 1
ATOM 761 O O . PHE A 1 97 ? -2.201 2.545 7.523 1 97.81 97 PHE A O 1
ATOM 768 N N . VAL A 1 98 ? -0.633 3.553 6.359 1 97.31 98 VAL A N 1
ATOM 769 C CA . VAL A 1 98 ? -1.514 4.613 5.879 1 97.31 98 VAL A CA 1
ATOM 770 C C . VAL A 1 98 ? -2.678 4.004 5.102 1 97.31 98 VAL A C 1
ATOM 772 O O . VAL A 1 98 ? -3.795 4.527 5.133 1 97.31 98 VAL A O 1
ATOM 775 N N . GLU A 1 99 ? -2.43 2.887 4.426 1 96.38 99 GLU A N 1
ATOM 776 C CA . GLU A 1 99 ? -3.496 2.221 3.684 1 96.38 99 GLU A CA 1
ATOM 777 C C . GLU A 1 99 ? -4.598 1.731 4.617 1 96.38 99 GLU A C 1
ATOM 779 O O . GLU A 1 99 ? -5.773 1.704 4.242 1 96.38 99 GLU A O 1
ATOM 784 N N . ASP A 1 100 ? -4.25 1.374 5.871 1 95.19 100 ASP A N 1
ATOM 785 C CA . ASP A 1 100 ? -5.254 1.006 6.863 1 95.19 100 ASP A CA 1
ATOM 786 C C . ASP A 1 100 ? -6.141 2.197 7.215 1 95.19 100 ASP A C 1
ATOM 788 O O . ASP A 1 100 ? -7.355 2.047 7.375 1 95.19 100 ASP A O 1
ATOM 792 N N . LEU A 1 101 ? -5.516 3.363 7.328 1 95.06 101 LEU A N 1
ATOM 793 C CA . LEU A 1 101 ? -6.273 4.582 7.586 1 95.06 101 LEU A CA 1
ATOM 794 C C . LEU A 1 101 ? -7.227 4.883 6.434 1 95.06 101 LEU A C 1
ATOM 796 O O . LEU A 1 101 ? -8.406 5.172 6.66 1 95.06 101 LEU A O 1
ATOM 800 N N . TYR A 1 102 ? -6.758 4.73 5.203 1 94.19 102 TYR A N 1
ATOM 801 C CA . TYR A 1 102 ? -7.594 4.992 4.035 1 94.19 102 TYR A CA 1
ATOM 802 C C . TYR A 1 102 ? -8.727 3.979 3.936 1 94.19 102 TYR A C 1
ATOM 804 O O . TYR A 1 102 ? -9.836 4.316 3.52 1 94.19 102 TYR A O 1
ATOM 812 N N . ARG A 1 103 ? -8.438 2.787 4.277 1 91.56 103 ARG A N 1
ATOM 813 C CA . ARG A 1 103 ? -9.469 1.752 4.242 1 91.56 103 ARG A CA 1
ATOM 814 C C . ARG A 1 103 ? -10.633 2.107 5.152 1 91.56 103 ARG A C 1
ATOM 816 O O . ARG A 1 103 ? -11.797 1.883 4.801 1 91.56 103 ARG A O 1
ATOM 823 N N . ASP A 1 104 ? -10.375 2.658 6.309 1 91.25 104 ASP A N 1
ATOM 824 C CA . ASP A 1 104 ? -11.414 3.004 7.277 1 91.25 104 ASP A CA 1
ATOM 825 C C . ASP A 1 104 ? -12.328 4.105 6.738 1 91.25 104 ASP A C 1
ATOM 827 O O . ASP A 1 104 ? -13.508 4.16 7.082 1 91.25 104 ASP A O 1
ATOM 831 N N . VAL A 1 105 ? -11.805 4.934 5.875 1 90.38 105 VAL A N 1
ATOM 832 C CA . VAL A 1 105 ? -12.594 6.09 5.469 1 90.38 105 VAL A CA 1
ATOM 833 C C . VAL A 1 105 ? -13.406 5.746 4.227 1 90.38 105 VAL A C 1
ATOM 835 O O . VAL A 1 105 ? -14.258 6.527 3.797 1 90.38 105 VAL A O 1
ATOM 838 N N . LEU A 1 106 ? -13.211 4.566 3.645 1 85.44 106 LEU A N 1
ATOM 839 C CA . LEU A 1 106 ? -13.867 4.176 2.4 1 85.44 106 LEU A CA 1
ATOM 840 C C . LEU A 1 106 ? -15.383 4.156 2.568 1 85.44 106 LEU A C 1
ATOM 842 O O . LEU A 1 106 ? -16.125 4.441 1.623 1 85.44 106 LEU A O 1
ATOM 846 N N . ALA A 1 107 ? -15.797 3.836 3.773 1 82.88 107 ALA A N 1
ATOM 847 C CA . ALA A 1 107 ? -17.234 3.738 4.035 1 82.88 107 ALA A CA 1
ATOM 848 C C . ALA A 1 107 ? -17.938 5.066 3.76 1 82.88 107 ALA A C 1
ATOM 850 O O . ALA A 1 107 ? -19.109 5.09 3.373 1 82.88 107 ALA A O 1
ATOM 851 N N . PHE A 1 108 ? -17.219 6.176 3.861 1 86.69 108 PHE A N 1
ATOM 852 C CA . PHE A 1 108 ? -17.797 7.5 3.662 1 86.69 108 PHE A CA 1
ATOM 853 C C . PHE A 1 108 ? -18.031 7.77 2.182 1 86.69 108 PHE A C 1
ATOM 855 O O . PHE A 1 108 ? -18.812 8.656 1.825 1 86.69 108 PHE A O 1
ATOM 862 N N . PHE A 1 109 ? -17.344 6.992 1.358 1 81.75 109 PHE A N 1
ATOM 863 C CA . PHE A 1 109 ? -17.375 7.273 -0.072 1 81.75 109 PHE A CA 1
ATOM 864 C C . PHE A 1 109 ? -18.141 6.188 -0.823 1 81.75 109 PHE A C 1
ATOM 866 O O . PHE A 1 109 ? -18.047 6.09 -2.049 1 81.75 109 PHE A O 1
ATOM 873 N N . ALA A 1 110 ? -18.844 5.289 -0.115 1 76.06 110 ALA A N 1
ATOM 874 C CA . ALA A 1 110 ? -19.625 4.223 -0.727 1 76.06 110 ALA A CA 1
ATOM 875 C C . ALA A 1 110 ? -21.125 4.469 -0.536 1 76.06 110 ALA A C 1
ATOM 877 O O . ALA A 1 110 ? -21.812 3.695 0.144 1 76.06 110 ALA A O 1
ATOM 878 N N . PRO A 1 111 ? -21.734 5.328 -1.24 1 63.22 111 PRO A N 1
ATOM 879 C CA . PRO A 1 111 ? -23.125 5.672 -0.999 1 63.22 111 PRO A CA 1
ATOM 880 C C . PRO A 1 111 ? -24.094 4.531 -1.352 1 63.22 111 PRO A C 1
ATOM 882 O O . PRO A 1 111 ? -25.203 4.461 -0.819 1 63.22 111 PRO A O 1
ATOM 885 N N . GLU A 1 112 ? -23.578 3.713 -2.068 1 67.19 112 GLU A N 1
ATOM 886 C CA . GLU A 1 112 ? -24.484 2.68 -2.537 1 67.19 112 GLU A CA 1
ATOM 887 C C . GLU A 1 112 ? -24.391 1.424 -1.676 1 67.19 112 GLU A C 1
ATOM 889 O O . GLU A 1 112 ? -25.172 0.482 -1.854 1 67.19 112 GLU A O 1
ATOM 894 N N . HIS A 1 113 ? -23.688 1.517 -0.675 1 70.38 113 HIS A N 1
ATOM 895 C CA . HIS A 1 113 ? -23.453 0.33 0.141 1 70.38 113 HIS A CA 1
ATOM 896 C C . HIS A 1 113 ? -24.656 0.03 1.028 1 70.38 113 HIS A C 1
ATOM 898 O O . HIS A 1 113 ? -25.109 0.897 1.777 1 70.38 113 HIS A O 1
ATOM 904 N N . PRO A 1 114 ? -25.188 -1.189 0.746 1 74.25 114 PRO A N 1
ATOM 905 C CA . PRO A 1 114 ? -26.203 -1.576 1.719 1 74.25 114 PRO A CA 1
ATOM 906 C C . PRO A 1 114 ? -25.688 -1.557 3.156 1 74.25 114 PRO A C 1
ATOM 908 O O . PRO A 1 114 ? -24.609 -2.072 3.434 1 74.25 114 PRO A O 1
ATOM 911 N N . GLY A 1 115 ? -26.328 -0.773 4.008 1 77 115 GLY A N 1
ATOM 912 C CA . GLY A 1 115 ? -25.906 -0.699 5.398 1 77 115 GLY A CA 1
ATOM 913 C C . GLY A 1 115 ? -24.938 0.423 5.672 1 77 115 GLY A C 1
ATOM 914 O O . GLY A 1 115 ? -24.219 0.397 6.676 1 77 115 GLY A O 1
ATOM 915 N N . ARG A 1 116 ? -24.812 1.283 4.754 1 78.06 116 ARG A N 1
ATOM 916 C CA . ARG A 1 116 ? -23.859 2.387 4.828 1 78.06 116 ARG A CA 1
ATOM 917 C C . ARG A 1 116 ? -23.953 3.09 6.18 1 78.06 116 ARG A C 1
ATOM 919 O O . ARG A 1 116 ? -22.922 3.373 6.805 1 78.06 116 ARG A O 1
ATOM 926 N N . ASP A 1 117 ? -25.156 3.211 6.613 1 82.44 117 ASP A N 1
ATOM 927 C CA . ASP A 1 117 ? -25.328 3.957 7.852 1 82.44 117 ASP A CA 1
ATOM 928 C C . ASP A 1 117 ? -24.734 3.205 9.039 1 82.44 117 ASP A C 1
ATOM 930 O O . ASP A 1 117 ? -24.047 3.799 9.875 1 82.44 117 ASP A O 1
ATOM 934 N N . ILE A 1 118 ? -24.938 1.944 9.023 1 84.69 118 ILE A N 1
ATOM 935 C CA . ILE A 1 118 ? -24.422 1.119 10.109 1 84.69 118 ILE A CA 1
ATOM 936 C C . ILE A 1 118 ? -22.891 1.063 10.031 1 84.69 118 ILE A C 1
ATOM 938 O O . ILE A 1 118 ? -22.203 1.218 11.047 1 84.69 118 ILE A O 1
ATOM 942 N N . ILE A 1 119 ? -22.391 0.985 8.867 1 84.31 119 ILE A N 1
ATOM 943 C CA . ILE A 1 119 ? -20.953 0.856 8.664 1 84.31 119 ILE A CA 1
ATOM 944 C C . ILE A 1 119 ? -20.266 2.174 9.008 1 84.31 119 ILE A C 1
ATOM 946 O O . ILE A 1 119 ? -19.203 2.18 9.648 1 84.31 119 ILE A O 1
ATOM 950 N N . THR A 1 120 ? -20.922 3.195 8.586 1 88.5 120 THR A N 1
ATOM 951 C CA . THR A 1 120 ? -20.344 4.508 8.859 1 88.5 120 THR A CA 1
ATOM 952 C C . THR A 1 120 ? -20.297 4.77 10.359 1 88.5 120 THR A C 1
ATOM 954 O O . THR A 1 120 ? -19.281 5.266 10.875 1 88.5 120 THR A O 1
ATOM 957 N N . LYS A 1 121 ? -21.328 4.379 10.984 1 89.69 121 LYS A N 1
ATOM 958 C CA . LYS A 1 121 ? -21.359 4.551 12.438 1 89.69 121 LYS A CA 1
ATOM 959 C C . LYS A 1 121 ? -20.281 3.721 13.117 1 89.69 121 LYS A C 1
ATOM 961 O O . LYS A 1 121 ? -19.547 4.223 13.969 1 89.69 121 LYS A O 1
ATOM 966 N N . MET A 1 122 ? -20.141 2.514 12.695 1 89.44 122 MET A N 1
ATOM 967 C CA . MET A 1 122 ? -19.109 1.634 13.234 1 89.44 122 MET A CA 1
ATOM 968 C C . MET A 1 122 ? -17.719 2.178 12.93 1 89.44 122 MET A C 1
ATOM 970 O O . MET A 1 122 ? -16.812 2.074 13.766 1 89.44 122 MET A O 1
ATOM 974 N N . THR A 1 123 ? -17.641 2.723 11.789 1 91.62 123 THR A N 1
ATOM 975 C CA . THR A 1 123 ? -16.359 3.285 11.359 1 91.62 123 THR A CA 1
ATOM 976 C C . THR A 1 123 ? -15.961 4.461 12.242 1 91.62 123 THR A C 1
ATOM 978 O O . THR A 1 123 ? -14.828 4.531 12.719 1 91.62 123 THR A O 1
ATOM 981 N N . ILE A 1 124 ? -16.875 5.297 12.531 1 93.69 124 ILE A N 1
ATOM 982 C CA . ILE A 1 124 ? -16.625 6.496 13.328 1 93.69 124 ILE A CA 1
ATOM 983 C C . ILE A 1 124 ? -16.359 6.109 14.781 1 93.69 124 ILE A C 1
ATOM 985 O O . ILE A 1 124 ? -15.43 6.621 15.398 1 93.69 124 ILE A O 1
ATOM 989 N N . GLU A 1 125 ? -17.062 5.168 15.258 1 93.81 125 GLU A N 1
ATOM 990 C CA . GLU A 1 125 ? -17.062 4.879 16.688 1 93.81 125 GLU A CA 1
ATOM 991 C C . GLU A 1 125 ? -15.969 3.869 17.047 1 93.81 125 GLU A C 1
ATOM 993 O O . GLU A 1 125 ? -15.461 3.867 18.172 1 93.81 125 GLU A O 1
ATOM 998 N N . GLU A 1 126 ? -15.617 3.084 16.094 1 93.19 126 GLU A N 1
ATOM 999 C CA . GLU A 1 126 ? -14.766 1.96 16.453 1 93.19 126 GLU A CA 1
ATOM 1000 C C . GLU A 1 126 ? -13.516 1.905 15.586 1 93.19 126 GLU A C 1
ATOM 1002 O O . GLU A 1 126 ? -12.391 1.969 16.078 1 93.19 126 GLU A O 1
ATOM 1007 N N . ARG A 1 127 ? -13.719 1.877 14.289 1 92.56 127 ARG A N 1
ATOM 1008 C CA . ARG A 1 127 ? -12.625 1.546 13.383 1 92.56 127 ARG A CA 1
ATOM 1009 C C . ARG A 1 127 ? -11.578 2.656 13.367 1 92.56 127 ARG A C 1
ATOM 1011 O O . ARG A 1 127 ? -10.383 2.396 13.555 1 92.56 127 ARG A O 1
ATOM 1018 N N . ILE A 1 128 ? -12.031 3.883 13.148 1 96.25 128 ILE A N 1
ATOM 1019 C CA . ILE A 1 128 ? -11.102 5.004 13.031 1 96.25 128 ILE A CA 1
ATOM 1020 C C . ILE A 1 128 ? -10.375 5.215 14.359 1 96.25 128 ILE A C 1
ATOM 1022 O O . ILE A 1 128 ? -9.141 5.273 14.398 1 96.25 128 ILE A O 1
ATOM 1026 N N . PRO A 1 129 ? -11.07 5.242 15.531 1 96.38 129 PRO A N 1
ATOM 1027 C CA . PRO A 1 129 ? -10.359 5.391 16.797 1 96.38 129 PRO A CA 1
ATOM 1028 C C . PRO A 1 129 ? -9.352 4.273 17.047 1 96.38 129 PRO A C 1
ATOM 1030 O O . PRO A 1 129 ? -8.25 4.531 17.547 1 96.38 129 PRO A O 1
ATOM 1033 N N . LYS A 1 130 ? -9.688 3.072 16.703 1 94.75 130 LYS A N 1
ATOM 1034 C CA . LYS A 1 130 ? -8.781 1.942 16.906 1 94.75 130 LYS A CA 1
ATOM 1035 C C . LYS A 1 130 ? -7.516 2.107 16.062 1 94.75 130 LYS A C 1
ATOM 1037 O O . LYS A 1 130 ? -6.406 1.932 16.578 1 94.75 130 LYS A O 1
ATOM 1042 N N . THR A 1 131 ? -7.691 2.436 14.867 1 96.75 131 THR A N 1
ATOM 1043 C CA . THR A 1 131 ? -6.562 2.602 13.953 1 96.75 131 THR A CA 1
ATOM 1044 C C . THR A 1 131 ? -5.691 3.777 14.383 1 96.75 131 THR A C 1
ATOM 1046 O O . THR A 1 131 ? -4.461 3.682 14.375 1 96.75 131 THR A O 1
ATOM 1049 N N . LEU A 1 132 ? -6.297 4.871 14.766 1 97.94 132 LEU A N 1
ATOM 1050 C CA . LEU A 1 132 ? -5.539 6.008 15.273 1 97.94 132 LEU A CA 1
ATOM 1051 C C . LEU A 1 132 ? -4.797 5.641 16.562 1 97.94 132 LEU A C 1
ATOM 1053 O O . LEU A 1 132 ? -3.684 6.113 16.797 1 97.94 132 LEU A O 1
ATOM 1057 N N . GLY A 1 133 ? -5.426 4.809 17.328 1 97.25 133 GLY A N 1
ATOM 1058 C CA . GLY A 1 133 ? -4.762 4.309 18.516 1 97.25 133 GLY A CA 1
ATOM 1059 C C . GLY A 1 133 ? -3.498 3.527 18.219 1 97.25 133 GLY A C 1
ATOM 1060 O O . GLY A 1 133 ? -2.475 3.711 18.875 1 97.25 133 GLY A O 1
ATOM 1061 N N . TYR A 1 134 ? -3.574 2.68 17.266 1 96.81 134 TYR A N 1
ATOM 1062 C CA . TYR A 1 134 ? -2.408 1.916 16.828 1 96.81 134 TYR A CA 1
ATOM 1063 C C . TYR A 1 134 ? -1.296 2.84 16.359 1 96.81 134 TYR A C 1
ATOM 1065 O O . TYR A 1 134 ? -0.127 2.645 16.688 1 96.81 134 TYR A O 1
ATOM 1073 N N . LEU A 1 135 ? -1.679 3.83 15.57 1 97.38 135 LEU A N 1
ATOM 1074 C CA . LEU A 1 135 ? -0.678 4.77 15.07 1 97.38 135 LEU A CA 1
ATOM 1075 C C . LEU A 1 135 ? -0.022 5.523 16.219 1 97.38 135 LEU A C 1
ATOM 1077 O O . LEU A 1 135 ? 1.2 5.68 16.25 1 97.38 135 LEU A O 1
ATOM 1081 N N . ASP A 1 136 ? -0.845 5.996 17.094 1 97.62 136 ASP A N 1
ATOM 1082 C CA . ASP A 1 136 ? -0.333 6.754 18.234 1 97.62 136 ASP A CA 1
ATOM 1083 C C . ASP A 1 136 ? 0.629 5.91 19.062 1 97.62 136 ASP A C 1
ATOM 1085 O O . ASP A 1 136 ? 1.696 6.387 19.469 1 97.62 136 ASP A O 1
ATOM 1089 N N . LYS A 1 137 ? 0.268 4.688 19.297 1 95.94 137 LYS A N 1
ATOM 1090 C CA . LYS A 1 137 ? 1.123 3.76 20.031 1 95.94 137 LYS A CA 1
ATOM 1091 C C . LYS A 1 137 ? 2.426 3.498 19.281 1 95.94 137 LYS A C 1
ATOM 1093 O O . LYS A 1 137 ? 3.5 3.459 19.891 1 95.94 137 LYS A O 1
ATOM 1098 N N . TYR A 1 138 ? 2.33 3.281 18.047 1 96.06 138 TYR A N 1
ATOM 1099 C CA . TYR A 1 138 ? 3.496 3.055 17.203 1 96.06 138 TYR A CA 1
ATOM 1100 C C . TYR A 1 138 ? 4.465 4.227 17.281 1 96.06 138 TYR A C 1
ATOM 1102 O O . TYR A 1 138 ? 5.668 4.031 17.469 1 96.06 138 TYR A O 1
ATOM 1110 N N . LEU A 1 139 ? 3.973 5.418 17.172 1 97 139 LEU A N 1
ATOM 1111 C CA . LEU A 1 139 ? 4.797 6.621 17.219 1 97 139 LEU A CA 1
ATOM 1112 C C . LEU A 1 139 ? 5.438 6.781 18.594 1 97 139 LEU A C 1
ATOM 1114 O O . LEU A 1 139 ? 6.586 7.215 18.703 1 97 139 LEU A O 1
ATOM 1118 N N . ALA A 1 140 ? 4.734 6.449 19.594 1 95.75 140 ALA A N 1
ATOM 1119 C CA . ALA A 1 140 ? 5.227 6.566 20.969 1 95.75 140 ALA A CA 1
ATOM 1120 C C . ALA A 1 140 ? 6.402 5.625 21.203 1 95.75 140 ALA A C 1
ATOM 1122 O O . ALA A 1 140 ? 7.305 5.934 21.984 1 95.75 140 ALA A O 1
ATOM 1123 N N . SER A 1 141 ? 6.453 4.523 20.531 1 92.62 141 SER A N 1
ATOM 1124 C CA . SER A 1 141 ? 7.441 3.482 20.781 1 92.62 141 SER A CA 1
ATOM 1125 C C . SER A 1 141 ? 8.781 3.832 20.141 1 92.62 141 SER A C 1
ATOM 1127 O O . SER A 1 141 ? 9.805 3.207 20.453 1 92.62 141 SER A O 1
ATOM 1129 N N . HIS A 1 142 ? 8.938 4.785 19.281 1 88.62 142 HIS A N 1
ATOM 1130 C CA . HIS A 1 142 ? 10.156 5.086 18.547 1 88.62 142 HIS A CA 1
ATOM 1131 C C . HIS A 1 142 ? 10.828 6.352 19.078 1 88.62 142 HIS A C 1
ATOM 1133 O O . HIS A 1 142 ? 12.016 6.57 18.859 1 88.62 142 HIS A O 1
ATOM 1139 N N . GLU A 1 143 ? 10.211 7.203 19.828 1 86.06 143 GLU A N 1
ATOM 1140 C CA . GLU A 1 143 ? 10.734 8.453 20.375 1 86.06 143 GLU A CA 1
ATOM 1141 C C . GLU A 1 143 ? 11.438 9.266 19.297 1 86.06 143 GLU A C 1
ATOM 1143 O O . GLU A 1 143 ? 12.555 9.742 19.5 1 86.06 143 GLU A O 1
ATOM 1148 N N . THR A 1 144 ? 11.078 9.352 18.156 1 92.19 144 THR A N 1
ATOM 1149 C CA . THR A 1 144 ? 11.617 10.094 17.016 1 92.19 144 THR A CA 1
ATOM 1150 C C . THR A 1 144 ? 10.703 11.273 16.656 1 92.19 144 THR A C 1
ATOM 1152 O O . THR A 1 144 ? 9.562 11.336 17.125 1 92.19 144 THR A O 1
ATOM 1155 N N . THR A 1 145 ? 11.258 12.211 15.961 1 96.12 145 THR A N 1
ATOM 1156 C CA . THR A 1 145 ? 10.508 13.398 15.57 1 96.12 145 THR A CA 1
ATOM 1157 C C . THR A 1 145 ? 9.422 13.047 14.547 1 96.12 145 THR A C 1
ATOM 1159 O O . THR A 1 145 ? 8.305 13.547 14.625 1 96.12 145 THR A O 1
ATOM 1162 N N . PHE A 1 146 ? 9.852 12.195 13.625 1 98.25 146 PHE A N 1
ATOM 1163 C CA . PHE A 1 146 ? 8.93 11.805 12.562 1 98.25 146 PHE A CA 1
ATOM 1164 C C . PHE A 1 146 ? 8.625 10.312 12.641 1 98.25 146 PHE A C 1
ATOM 1166 O O . PHE A 1 146 ? 9.086 9.625 13.555 1 98.25 146 PHE A O 1
ATOM 1173 N N . SER A 1 147 ? 7.773 9.797 11.758 1 98.06 147 SER A N 1
ATOM 1174 C CA . SER A 1 147 ? 7.223 8.445 11.867 1 98.06 147 SER A CA 1
ATOM 1175 C C . SER A 1 147 ? 8.305 7.391 11.656 1 98.06 147 SER A C 1
ATOM 1177 O O . SER A 1 147 ? 8.188 6.27 12.148 1 98.06 147 SER A O 1
ATOM 1179 N N . ALA A 1 148 ? 9.352 7.762 10.844 1 97.62 148 ALA A N 1
ATOM 1180 C CA . ALA A 1 148 ? 10.375 6.773 10.5 1 97.62 148 ALA A CA 1
ATOM 1181 C C . ALA A 1 148 ? 11.75 7.227 10.977 1 97.62 148 ALA A C 1
ATOM 1183 O O . ALA A 1 148 ? 12.773 6.719 10.5 1 97.62 148 ALA A O 1
ATOM 1184 N N . GLY A 1 149 ? 11.867 8.156 11.844 1 96.81 149 GLY A N 1
ATOM 1185 C CA . GLY A 1 149 ? 13.125 8.695 12.336 1 96.81 149 GLY A CA 1
ATOM 1186 C C . GLY A 1 149 ? 13.078 10.188 12.602 1 96.81 149 GLY A C 1
ATOM 1187 O O . GLY A 1 149 ? 12.031 10.719 12.969 1 96.81 149 GLY A O 1
ATOM 1188 N N . ASN A 1 150 ? 14.211 10.812 12.469 1 97.12 150 ASN A N 1
ATOM 1189 C CA . ASN A 1 150 ? 14.281 12.227 12.828 1 97.12 150 ASN A CA 1
ATOM 1190 C C . ASN A 1 150 ? 14.32 13.125 11.594 1 97.12 150 ASN A C 1
ATOM 1192 O O . ASN A 1 150 ? 14.508 14.336 11.711 1 97.12 150 ASN A O 1
ATOM 1196 N N . SER A 1 151 ? 14.195 12.547 10.477 1 97 151 SER A N 1
ATOM 1197 C CA . SER A 1 151 ? 14.07 13.297 9.234 1 97 151 SER A CA 1
ATOM 1198 C C . SER A 1 151 ? 12.719 13.039 8.562 1 97 151 SER A C 1
ATOM 1200 O O . SER A 1 151 ? 12.195 11.93 8.633 1 97 151 SER A O 1
ATOM 1202 N N . LEU A 1 152 ? 12.266 14.086 7.922 1 98.38 152 LEU A N 1
ATOM 1203 C CA . LEU A 1 152 ? 11.008 13.984 7.184 1 98.38 152 LEU A CA 1
ATOM 1204 C C . LEU A 1 152 ? 11.141 13 6.027 1 98.38 152 LEU A C 1
ATOM 1206 O O . LEU A 1 152 ? 12.148 12.992 5.32 1 98.38 152 LEU A O 1
ATOM 1210 N N . THR A 1 153 ? 10.18 12.148 5.84 1 98.69 153 THR A N 1
ATOM 1211 C CA . THR A 1 153 ? 10.133 11.211 4.723 1 98.69 153 THR A CA 1
ATOM 1212 C C . THR A 1 153 ? 8.758 11.219 4.059 1 98.69 153 THR A C 1
ATOM 1214 O O . THR A 1 153 ? 7.848 11.906 4.523 1 98.69 153 THR A O 1
ATOM 1217 N N . VAL A 1 154 ? 8.578 10.453 3.008 1 98.69 154 VAL A N 1
ATOM 1218 C CA . VAL A 1 154 ? 7.312 10.352 2.291 1 98.69 154 VAL A CA 1
ATOM 1219 C C . VAL A 1 154 ? 6.246 9.75 3.207 1 98.69 154 VAL A C 1
ATOM 1221 O O . VAL A 1 154 ? 5.059 10.039 3.059 1 98.69 154 VAL A O 1
ATOM 1224 N N . ALA A 1 155 ? 6.648 8.883 4.145 1 98.75 155 ALA A N 1
ATOM 1225 C CA . ALA A 1 155 ? 5.688 8.289 5.074 1 98.75 155 ALA A CA 1
ATOM 1226 C C . ALA A 1 155 ? 4.965 9.367 5.875 1 98.75 155 ALA A C 1
ATOM 1228 O O . ALA A 1 155 ? 3.75 9.281 6.082 1 98.75 155 ALA A O 1
ATOM 1229 N N . ASP A 1 156 ? 5.68 10.359 6.297 1 98.75 156 ASP A N 1
ATOM 1230 C CA . ASP A 1 156 ? 5.094 11.461 7.062 1 98.75 156 ASP A CA 1
ATOM 1231 C C . ASP A 1 156 ? 4.074 12.227 6.227 1 98.75 156 ASP A C 1
ATOM 1233 O O . ASP A 1 156 ? 3.012 12.602 6.727 1 98.75 156 ASP A O 1
ATOM 1237 N N . LEU A 1 157 ? 4.422 12.43 5.008 1 98.56 157 LEU A N 1
ATOM 1238 C CA . LEU A 1 157 ? 3.529 13.172 4.125 1 98.56 157 LEU A CA 1
ATOM 1239 C C . LEU A 1 157 ? 2.244 12.391 3.871 1 98.56 157 LEU A C 1
ATOM 1241 O O . LEU A 1 157 ? 1.157 12.977 3.822 1 98.56 157 LEU A O 1
ATOM 1245 N N . ARG A 1 158 ? 2.342 11.109 3.713 1 98.5 158 ARG A N 1
ATOM 1246 C CA . ARG A 1 158 ? 1.164 10.266 3.521 1 98.5 158 ARG A CA 1
ATOM 1247 C C . ARG A 1 158 ? 0.287 10.258 4.77 1 98.5 158 ARG A C 1
ATOM 1249 O O . ARG A 1 158 ? -0.933 10.414 4.68 1 98.5 158 ARG A O 1
ATOM 1256 N N . ILE A 1 159 ? 0.93 10.062 5.926 1 98.31 159 ILE A N 1
ATOM 1257 C CA . ILE A 1 159 ? 0.195 10.078 7.184 1 98.31 159 ILE A CA 1
ATOM 1258 C C . ILE A 1 159 ? -0.525 11.414 7.348 1 98.31 159 ILE A C 1
ATOM 1260 O O . ILE A 1 159 ? -1.724 11.453 7.637 1 98.31 159 ILE A O 1
ATOM 1264 N N . PHE A 1 160 ? 0.205 12.461 7.113 1 97.81 160 PHE A N 1
ATOM 1265 C CA . PHE A 1 160 ? -0.317 13.805 7.301 1 97.81 160 PHE A CA 1
ATOM 1266 C C . PHE A 1 160 ? -1.503 14.062 6.379 1 97.81 160 PHE A C 1
ATOM 1268 O O . PHE A 1 160 ? -2.498 14.664 6.793 1 97.81 160 PHE A O 1
ATOM 1275 N N . ALA A 1 161 ? -1.447 13.633 5.148 1 96.56 161 ALA A N 1
ATOM 1276 C CA . ALA A 1 161 ? -2.52 13.844 4.18 1 96.56 161 ALA A CA 1
ATOM 1277 C C . ALA A 1 161 ? -3.816 13.18 4.645 1 96.56 161 ALA A C 1
ATOM 1279 O O . ALA A 1 161 ? -4.879 13.805 4.625 1 96.56 161 ALA A O 1
ATOM 1280 N N . VAL A 1 162 ? -3.746 11.953 5.062 1 96.19 162 VAL A N 1
ATOM 1281 C CA . VAL A 1 162 ? -4.957 11.258 5.484 1 96.19 162 VAL A CA 1
ATOM 1282 C C . VAL A 1 162 ? -5.492 11.883 6.77 1 96.19 162 VAL A C 1
ATOM 1284 O O . VAL A 1 162 ? -6.707 11.984 6.961 1 96.19 162 VAL A O 1
ATOM 1287 N N . LEU A 1 163 ? -4.59 12.281 7.695 1 96.62 163 LEU A N 1
ATOM 1288 C CA . LEU A 1 163 ? -5.031 12.93 8.93 1 96.62 163 LEU A CA 1
ATOM 1289 C C . LEU A 1 163 ? -5.742 14.242 8.625 1 96.62 163 LEU A C 1
ATOM 1291 O O . LEU A 1 163 ? -6.727 14.586 9.289 1 96.62 163 LEU A O 1
ATOM 1295 N N . ARG A 1 164 ? -5.234 14.953 7.676 1 94.19 164 ARG A N 1
ATOM 1296 C CA . ARG A 1 164 ? -5.895 16.188 7.254 1 94.19 164 ARG A CA 1
ATOM 1297 C C . ARG A 1 164 ? -7.289 15.898 6.703 1 94.19 164 ARG A C 1
ATOM 1299 O O . ARG A 1 164 ? -8.227 16.672 6.934 1 94.19 164 ARG A O 1
ATOM 1306 N N . LEU A 1 165 ? -7.457 14.844 5.984 1 94.25 165 LEU A N 1
ATOM 1307 C CA . LEU A 1 165 ? -8.773 14.438 5.516 1 94.25 165 LEU A CA 1
ATOM 1308 C C . LEU A 1 165 ? -9.711 14.164 6.691 1 94.25 165 LEU A C 1
ATOM 1310 O O . LEU A 1 165 ? -10.852 14.633 6.703 1 94.25 165 LEU A O 1
ATOM 1314 N N . LEU A 1 166 ? -9.188 13.477 7.707 1 94.75 166 LEU A N 1
ATOM 1315 C CA . LEU A 1 166 ? -9.992 13.117 8.875 1 94.75 166 LEU A CA 1
ATOM 1316 C C . LEU A 1 166 ? -10.438 14.359 9.633 1 94.75 166 LEU A C 1
ATOM 1318 O O . LEU A 1 166 ? -11.516 14.375 10.227 1 94.75 166 LEU A O 1
ATOM 1322 N N . LYS A 1 167 ? -9.633 15.406 9.508 1 93.25 167 LYS A N 1
ATOM 1323 C CA . LYS A 1 167 ? -9.914 16.641 10.234 1 93.25 167 LYS A CA 1
ATOM 1324 C C . LYS A 1 167 ? -10.609 17.656 9.344 1 93.25 167 LYS A C 1
ATOM 1326 O O . LYS A 1 167 ? -10.883 18.781 9.773 1 93.25 167 LYS A O 1
ATOM 1331 N N . SER A 1 168 ? -10.922 17.359 8.219 1 91.19 168 SER A N 1
ATOM 1332 C CA . SER A 1 168 ? -11.312 18.328 7.195 1 91.19 168 SER A CA 1
ATOM 1333 C C . SER A 1 168 ? -12.758 18.797 7.395 1 91.19 168 SER A C 1
ATOM 1335 O O . SER A 1 168 ? -13.156 19.828 6.867 1 91.19 168 SER A O 1
ATOM 1337 N N . GLY A 1 169 ? -13.602 17.969 8.016 1 91.56 169 GLY A N 1
ATOM 1338 C CA . GLY A 1 169 ? -15.031 18.25 8.117 1 91.56 169 GLY A CA 1
ATOM 1339 C C . GLY A 1 169 ? -15.836 17.688 6.969 1 91.56 169 GLY A C 1
ATOM 1340 O O . GLY A 1 169 ? -17.062 17.734 6.984 1 91.56 169 GLY A O 1
ATOM 1341 N N . MET A 1 170 ? -15.164 17.047 6.023 1 89.38 170 MET A N 1
ATOM 1342 C CA . MET A 1 170 ? -15.828 16.531 4.84 1 89.38 170 MET A CA 1
ATOM 1343 C C . MET A 1 170 ? -16.484 15.18 5.141 1 89.38 170 MET A C 1
ATOM 1345 O O . MET A 1 170 ? -17.391 14.75 4.414 1 89.38 170 MET A O 1
ATOM 1349 N N . LEU A 1 171 ? -16.016 14.508 6.184 1 91.25 171 LEU A N 1
ATOM 1350 C CA . LEU A 1 171 ? -16.547 13.203 6.551 1 91.25 171 LEU A CA 1
ATOM 1351 C C . LEU A 1 171 ? -17.641 13.328 7.59 1 91.25 171 LEU A C 1
ATOM 1353 O O . LEU A 1 171 ? -17.375 13.539 8.773 1 91.25 171 LEU A O 1
ATOM 1357 N N . GLN A 1 172 ? -18.812 13.203 7.109 1 89.31 172 GLN A N 1
ATOM 1358 C CA . GLN A 1 172 ? -19.984 13.469 7.938 1 89.31 172 GLN A CA 1
ATOM 1359 C C . GLN A 1 172 ? -19.969 12.617 9.203 1 89.31 172 GLN A C 1
ATOM 1361 O O . GLN A 1 172 ? -19.766 11.406 9.141 1 89.31 172 GLN A O 1
ATOM 1366 N N . GLY A 1 173 ? -20.188 13.336 10.305 1 92.06 173 GLY A N 1
ATOM 1367 C CA . GLY A 1 173 ? -20.281 12.648 11.578 1 92.06 173 GLY A CA 1
ATOM 1368 C C . GLY A 1 173 ? -18.953 12.508 12.289 1 92.06 173 GLY A C 1
ATOM 1369 O O . GLY A 1 173 ? -18.906 12.188 13.484 1 92.06 173 GLY A O 1
ATOM 1370 N N . LEU A 1 174 ? -17.938 12.688 11.625 1 93.69 174 LEU A N 1
ATOM 1371 C CA . LEU A 1 174 ? -16.625 12.586 12.227 1 93.69 174 LEU A CA 1
ATOM 1372 C C . LEU A 1 174 ? -16.188 13.922 12.828 1 93.69 174 LEU A C 1
ATOM 1374 O O . LEU A 1 174 ? -16.125 14.93 12.125 1 93.69 174 LEU A O 1
ATOM 1378 N N . PRO A 1 175 ? -15.883 13.93 14.109 1 93.75 175 PRO A N 1
ATOM 1379 C CA . PRO A 1 175 ? -15.43 15.188 14.711 1 93.75 175 PRO A CA 1
ATOM 1380 C C . PRO A 1 175 ? -14.109 15.68 14.117 1 93.75 175 PRO A C 1
ATOM 1382 O O . PRO A 1 175 ? -13.18 14.891 13.938 1 93.75 175 PRO A O 1
ATOM 1385 N N . THR A 1 176 ? -13.984 16.922 13.891 1 93.5 176 THR A N 1
ATOM 1386 C CA . THR A 1 176 ? -12.82 17.5 13.242 1 93.5 176 THR A CA 1
ATOM 1387 C C . THR A 1 176 ? -11.633 17.562 14.203 1 93.5 176 THR A C 1
ATOM 1389 O O . THR A 1 176 ? -10.5 17.797 13.781 1 93.5 176 THR A O 1
ATOM 1392 N N . ASP A 1 177 ? -11.828 17.344 15.492 1 94 177 ASP A N 1
ATOM 1393 C CA . ASP A 1 177 ? -10.75 17.391 16.469 1 94 177 ASP A CA 1
ATOM 1394 C C . ASP A 1 177 ? -10.367 15.992 16.922 1 94 177 ASP A C 1
ATOM 1396 O O . ASP A 1 177 ? -9.625 15.828 17.906 1 94 177 ASP A O 1
ATOM 1400 N N . LEU A 1 178 ? -10.844 14.984 16.266 1 93.19 178 LEU A N 1
ATOM 1401 C CA . LEU A 1 178 ? -10.609 13.594 16.641 1 93.19 178 LEU A CA 1
ATOM 1402 C C . LEU A 1 178 ? -9.117 13.289 16.719 1 93.19 178 LEU A C 1
ATOM 1404 O O . LEU A 1 178 ? -8.656 12.688 17.688 1 93.19 178 LEU A O 1
ATOM 1408 N N . VAL A 1 179 ? -8.367 13.742 15.781 1 94.25 179 VA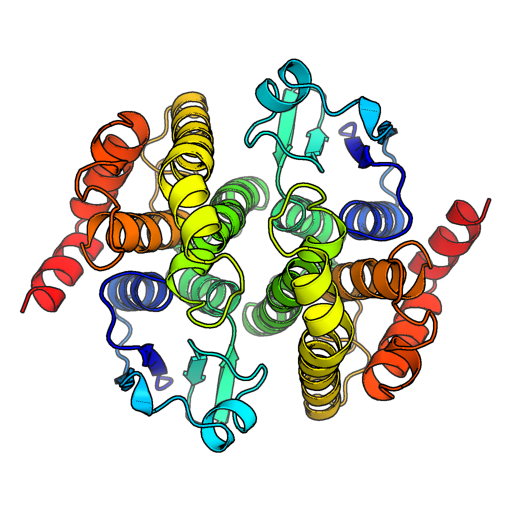L A N 1
ATOM 1409 C CA . VAL A 1 179 ? -6.945 13.445 15.656 1 94.25 179 VAL A CA 1
ATOM 1410 C C . VAL A 1 179 ? -6.18 14.078 16.812 1 94.25 179 VAL A C 1
ATOM 1412 O O . VAL A 1 179 ? -5.188 13.523 17.281 1 94.25 179 VAL A O 1
ATOM 1415 N N . ASP A 1 180 ? -6.629 15.141 17.328 1 93.81 180 ASP A N 1
ATOM 1416 C CA . ASP A 1 180 ? -5.961 15.891 18.391 1 93.81 180 ASP A CA 1
ATOM 1417 C C . ASP A 1 180 ? -6 15.133 19.719 1 93.81 180 ASP A C 1
ATOM 1419 O O . ASP A 1 180 ? -5.262 15.453 20.641 1 93.81 180 ASP A O 1
ATOM 1423 N N . ARG A 1 181 ? -6.809 14.125 19.797 1 95.31 181 ARG A N 1
ATOM 1424 C CA . ARG A 1 181 ? -6.961 13.328 21.016 1 95.31 181 ARG A CA 1
ATOM 1425 C C . ARG A 1 181 ? -5.809 12.336 21.156 1 95.31 181 ARG A C 1
ATOM 1427 O O . ARG A 1 181 ? -5.664 11.703 22.203 1 95.31 181 ARG A O 1
ATOM 1434 N N . TYR A 1 182 ? -5.016 12.258 20.141 1 97.94 182 TYR A N 1
ATOM 1435 C CA . TYR A 1 182 ? -3.863 11.359 20.141 1 97.94 182 TYR A CA 1
ATOM 1436 C C . TYR A 1 182 ? -2.561 12.148 20.188 1 97.94 182 TYR A C 1
ATOM 1438 O O . TYR A 1 182 ? -2.094 12.664 19.172 1 97.94 182 TYR A O 1
ATOM 1446 N N . PRO A 1 183 ? -1.959 12.188 21.344 1 97.25 183 PRO A N 1
ATOM 1447 C CA . PRO A 1 183 ? -0.872 13.141 21.594 1 97.25 183 PRO A CA 1
ATOM 1448 C C . PRO A 1 183 ? 0.307 12.945 20.641 1 97.25 183 PRO A C 1
ATOM 1450 O O . PRO A 1 183 ? 0.905 13.93 20.188 1 97.25 183 PRO A O 1
ATOM 1453 N N . GLN A 1 184 ? 0.739 11.672 20.406 1 98 184 GLN A N 1
ATOM 1454 C CA . GLN A 1 184 ? 1.895 11.453 19.547 1 98 184 GLN A CA 1
ATOM 1455 C C . GLN A 1 184 ? 1.574 11.82 18.094 1 98 184 GLN A C 1
ATOM 1457 O O . GLN A 1 184 ? 2.447 12.281 17.359 1 98 184 GLN A O 1
ATOM 1462 N N . ILE A 1 185 ? 0.344 11.586 17.703 1 98.12 185 ILE A N 1
ATOM 1463 C CA . ILE A 1 185 ? -0.092 11.977 16.375 1 98.12 185 ILE A CA 1
ATOM 1464 C C . ILE A 1 185 ? -0.085 13.5 16.25 1 98.12 185 ILE A C 1
ATOM 1466 O O . ILE A 1 185 ? 0.385 14.047 15.258 1 98.12 185 ILE A O 1
ATOM 1470 N N . ALA A 1 186 ? -0.633 14.141 17.25 1 97.19 186 ALA A N 1
ATOM 1471 C CA . ALA A 1 186 ? -0.644 15.602 17.266 1 97.19 186 ALA A CA 1
ATOM 1472 C C . ALA A 1 186 ? 0.772 16.156 17.172 1 97.19 186 ALA A C 1
ATOM 1474 O O . ALA A 1 186 ? 1.019 17.125 16.438 1 97.19 186 ALA A O 1
ATOM 1475 N N . LYS A 1 187 ? 1.674 15.578 17.891 1 97.25 187 LYS A N 1
ATOM 1476 C CA . LYS A 1 187 ? 3.076 15.984 17.844 1 97.25 187 LYS A CA 1
ATOM 1477 C C . LYS A 1 187 ? 3.658 15.82 16.453 1 97.25 187 LYS A C 1
ATOM 1479 O O . LYS A 1 187 ? 4.367 16.703 15.961 1 97.25 187 LYS A O 1
ATOM 1484 N N . LEU A 1 188 ? 3.396 14.711 15.812 1 98.06 188 LEU A N 1
ATOM 1485 C CA . LEU A 1 188 ? 3.863 14.461 14.453 1 98.06 188 LEU A CA 1
ATOM 1486 C C . LEU A 1 188 ? 3.32 15.516 13.492 1 98.06 188 LEU A C 1
ATOM 1488 O O . LEU A 1 188 ? 4.066 16.062 12.672 1 98.06 188 LEU A O 1
ATOM 1492 N N . CYS A 1 189 ? 2.021 15.766 13.609 1 97.12 189 CYS A N 1
ATOM 1493 C CA . CYS A 1 189 ? 1.397 16.766 12.742 1 97.12 189 CYS A CA 1
ATOM 1494 C C . CYS A 1 189 ? 2.068 18.125 12.898 1 97.12 189 CYS A C 1
ATOM 1496 O O . CYS A 1 189 ? 2.379 18.781 11.914 1 97.12 189 CYS A O 1
ATOM 1498 N N . LYS A 1 190 ? 2.281 18.516 14.07 1 97 190 LYS A N 1
ATOM 1499 C CA . LYS A 1 190 ? 2.934 19.781 14.352 1 97 190 LYS A CA 1
ATOM 1500 C C . LYS A 1 190 ? 4.336 19.828 13.75 1 97 190 LYS A C 1
ATOM 1502 O O . LYS A 1 190 ? 4.746 20.844 13.188 1 97 190 LYS A O 1
ATOM 1507 N N . ALA A 1 191 ? 5.09 18.766 13.906 1 97.81 191 ALA A N 1
ATOM 1508 C CA . ALA A 1 191 ? 6.434 18.688 13.336 1 97.81 191 ALA A CA 1
ATOM 1509 C C . ALA A 1 191 ? 6.406 18.859 11.82 1 97.81 191 ALA A C 1
ATOM 1511 O O . ALA A 1 191 ? 7.23 19.578 11.258 1 97.81 191 ALA A O 1
ATOM 1512 N N . ILE A 1 192 ? 5.453 18.219 11.18 1 97.81 192 ILE A N 1
ATOM 1513 C CA . ILE A 1 192 ? 5.348 18.297 9.727 1 97.81 192 ILE A CA 1
ATOM 1514 C C . ILE A 1 192 ? 4.938 19.703 9.305 1 97.81 192 ILE A C 1
ATOM 1516 O O . ILE A 1 192 ? 5.531 20.281 8.398 1 97.81 192 ILE A O 1
ATOM 1520 N N . GLU A 1 193 ? 3.982 20.281 9.992 1 96.06 193 GLU A N 1
ATOM 1521 C CA . GLU A 1 193 ? 3.471 21.609 9.688 1 96.06 193 GLU A CA 1
ATOM 1522 C C . GLU A 1 193 ? 4.547 22.672 9.875 1 96.06 193 GLU A C 1
ATOM 1524 O O . GLU A 1 193 ? 4.531 23.719 9.211 1 96.06 193 GLU A O 1
ATOM 1529 N N . SER A 1 194 ? 5.449 22.406 10.742 1 96.31 194 SER A N 1
ATOM 1530 C CA . SER A 1 194 ? 6.484 23.375 11.078 1 96.31 194 SER A CA 1
ATOM 1531 C C . SER A 1 194 ? 7.707 23.219 10.188 1 96.31 194 SER A C 1
ATOM 1533 O O . SER A 1 194 ? 8.633 24.031 10.234 1 96.31 194 SER A O 1
ATOM 1535 N N . HIS A 1 195 ? 7.766 22.109 9.492 1 96.5 195 HIS A N 1
ATOM 1536 C CA . HIS A 1 195 ? 8.883 21.922 8.578 1 96.5 195 HIS A CA 1
ATOM 1537 C C . HIS A 1 195 ? 8.945 23.016 7.527 1 96.5 195 HIS A C 1
ATOM 1539 O O . HIS A 1 195 ? 7.938 23.312 6.879 1 96.5 195 HIS A O 1
ATOM 1545 N N . GLU A 1 196 ? 10.055 23.625 7.324 1 94.19 196 GLU A N 1
ATOM 1546 C CA . GLU A 1 196 ? 10.219 24.844 6.527 1 94.19 196 GLU A CA 1
ATOM 1547 C C . GLU A 1 196 ? 9.641 24.656 5.125 1 94.19 196 GLU A C 1
ATOM 1549 O O . GLU A 1 196 ? 8.875 25.5 4.652 1 94.19 196 GLU A O 1
ATOM 1554 N N . LYS A 1 197 ? 9.906 23.594 4.5 1 93.69 197 LYS A N 1
ATOM 1555 C CA . LYS A 1 197 ? 9.5 23.391 3.115 1 93.69 197 LYS A CA 1
ATOM 1556 C C . LYS A 1 197 ? 8.016 23.031 3.027 1 93.69 197 LYS A C 1
ATOM 1558 O O . LYS A 1 197 ? 7.359 23.344 2.029 1 93.69 197 LYS A O 1
ATOM 1563 N N . ILE A 1 198 ? 7.492 22.406 4.027 1 95.94 198 ILE A N 1
ATOM 1564 C CA . ILE A 1 198 ? 6.09 22.016 4.008 1 95.94 198 ILE A CA 1
ATOM 1565 C C . ILE A 1 198 ? 5.219 23.188 4.441 1 95.94 198 ILE A C 1
ATOM 1567 O O . ILE A 1 198 ? 4.133 23.406 3.896 1 95.94 198 ILE A O 1
ATOM 1571 N N . ALA A 1 199 ? 5.715 23.938 5.414 1 94.06 199 ALA A N 1
ATOM 1572 C CA . ALA A 1 199 ? 5.008 25.141 5.867 1 94.06 199 ALA A CA 1
ATOM 1573 C C . ALA A 1 199 ? 4.742 26.094 4.707 1 94.06 199 ALA A C 1
ATOM 1575 O O . ALA A 1 199 ? 3.666 26.688 4.617 1 94.06 199 ALA A O 1
ATOM 1576 N N . SER A 1 200 ? 5.668 26.219 3.877 1 89.81 200 SER A N 1
ATOM 1577 C CA . SER A 1 200 ? 5.535 27.094 2.721 1 89.81 200 SER A CA 1
ATOM 1578 C C . SER A 1 200 ? 4.441 26.609 1.776 1 89.81 200 SER A C 1
ATOM 1580 O O . SER A 1 200 ? 3.723 27.422 1.184 1 89.81 200 SER A O 1
ATOM 1582 N N . TRP A 1 201 ? 4.332 25.297 1.639 1 88.88 201 TRP A N 1
ATOM 1583 C CA . TRP A 1 201 ? 3.283 24.719 0.802 1 88.88 201 TRP A CA 1
ATOM 1584 C C . TRP A 1 201 ? 1.906 24.953 1.41 1 88.88 201 TRP A C 1
ATOM 1586 O O . TRP A 1 201 ? 0.955 25.281 0.698 1 88.88 201 TRP A O 1
ATOM 1596 N N . LEU A 1 202 ? 1.8 24.766 2.703 1 88.88 202 LEU A N 1
ATOM 1597 C CA . LEU A 1 202 ? 0.53 24.906 3.408 1 88.88 202 LEU A CA 1
ATOM 1598 C C . LEU A 1 202 ? 0.035 26.344 3.352 1 88.88 202 LEU A C 1
ATOM 1600 O O . LEU A 1 202 ? -1.173 26.594 3.369 1 88.88 202 LEU A O 1
ATOM 1604 N N . LYS A 1 203 ? 0.939 27.25 3.246 1 83.56 203 LYS A N 1
ATOM 1605 C CA . LYS A 1 203 ? 0.578 28.672 3.135 1 83.56 203 LYS A CA 1
ATOM 1606 C C . LYS A 1 203 ? 0.029 28.984 1.748 1 83.56 203 LYS A C 1
ATOM 1608 O O . LYS A 1 203 ? -0.888 29.797 1.608 1 83.56 203 LYS A O 1
ATOM 1613 N N . VAL A 1 204 ? 0.599 28.344 0.767 1 71.75 204 VAL A N 1
ATOM 1614 C CA . VAL A 1 204 ? 0.173 28.594 -0.606 1 71.75 204 VAL A CA 1
ATOM 1615 C C . VAL A 1 204 ? -1.172 27.922 -0.861 1 71.75 204 VAL A C 1
ATOM 1617 O O . VAL A 1 204 ? -2.035 28.484 -1.544 1 71.75 204 VAL A O 1
ATOM 1620 N N . LYS A 1 205 ? -1.407 26.75 -0.47 1 65.62 205 LYS A N 1
ATOM 1621 C CA . LYS A 1 205 ? -2.658 26.031 -0.647 1 65.62 205 LYS A CA 1
ATOM 1622 C C . LYS A 1 205 ? -3.834 26.797 -0.045 1 65.62 205 LYS A C 1
ATOM 1624 O O . LYS A 1 205 ? -4.945 26.75 -0.574 1 65.62 205 LYS A O 1
ATOM 1629 N N . SER A 1 206 ? -3.607 27.266 1.253 1 47.75 206 SER A N 1
ATOM 1630 C CA . SER A 1 206 ? -4.66 28.016 1.93 1 47.75 206 SER A CA 1
ATOM 1631 C C . SER A 1 206 ? -5.055 29.25 1.132 1 47.75 206 SER A C 1
ATOM 1633 O O . SER A 1 206 ? -6.066 29.891 1.427 1 47.75 206 SER A O 1
ATOM 1635 N N . GLN A 1 207 ? -4.281 29.516 0.027 1 41.16 207 GLN A N 1
ATOM 1636 C CA . GLN A 1 207 ? -4.676 30.656 -0.802 1 41.16 207 GLN A CA 1
ATOM 1637 C C . GLN A 1 207 ? -5.457 30.188 -2.029 1 41.16 207 GLN A C 1
ATOM 1639 O O . GLN A 1 207 ? -5.148 29.156 -2.611 1 41.16 207 GLN A O 1
ATOM 1644 N N . MET B 1 1 ? 24.469 -15.055 11.297 1 84.5 1 MET B N 1
ATOM 1645 C CA . MET B 1 1 ? 23.375 -14.625 10.43 1 84.5 1 MET B CA 1
ATOM 1646 C C . MET B 1 1 ? 22.109 -14.359 11.25 1 84.5 1 MET B C 1
ATOM 1648 O O . MET B 1 1 ? 21.859 -15.031 12.242 1 84.5 1 MET B O 1
ATOM 1652 N N . PRO B 1 2 ? 21.375 -13.312 10.875 1 92.94 2 PRO B N 1
ATOM 1653 C CA . PRO B 1 2 ? 20.172 -13.055 11.672 1 92.94 2 PRO B CA 1
ATOM 1654 C C . PRO B 1 2 ? 19.172 -14.203 11.633 1 92.94 2 PRO B C 1
ATOM 1656 O O . PRO B 1 2 ? 19.172 -14.992 10.68 1 92.94 2 PRO B O 1
ATOM 1659 N N . SER B 1 3 ? 18.484 -14.375 12.688 1 97.19 3 SER B N 1
ATOM 1660 C CA . SER B 1 3 ? 17.359 -15.312 12.703 1 97.19 3 SER B CA 1
ATOM 1661 C C . SER B 1 3 ? 16.078 -14.633 12.258 1 97.19 3 SER B C 1
ATOM 1663 O O . SER B 1 3 ? 15.812 -13.484 12.625 1 97.19 3 SER B O 1
ATOM 1665 N N . TYR B 1 4 ? 15.359 -15.32 11.453 1 98.12 4 TYR B N 1
ATOM 1666 C CA . TYR B 1 4 ? 14.102 -14.797 10.945 1 98.12 4 TYR B CA 1
ATOM 1667 C C . TYR B 1 4 ? 12.93 -15.68 11.367 1 98.12 4 TYR B C 1
ATOM 1669 O O . TYR B 1 4 ? 13.023 -16.906 11.312 1 98.12 4 TYR B O 1
ATOM 1677 N N . LYS B 1 5 ? 11.836 -15.047 11.844 1 98.19 5 LYS B N 1
ATOM 1678 C CA . LYS B 1 5 ? 10.578 -15.727 12.133 1 98.19 5 LYS B CA 1
ATOM 1679 C C . LYS B 1 5 ? 9.398 -15.008 11.492 1 98.19 5 LYS B C 1
ATOM 1681 O O . LYS B 1 5 ? 9.141 -13.844 11.797 1 98.19 5 LYS B O 1
ATOM 1686 N N . LEU B 1 6 ? 8.734 -15.672 10.586 1 97.75 6 LEU B N 1
ATOM 1687 C CA . LEU B 1 6 ? 7.523 -15.141 9.977 1 97.75 6 LEU B CA 1
ATOM 1688 C C . LEU B 1 6 ? 6.277 -15.664 10.688 1 97.75 6 LEU B C 1
ATOM 1690 O O . LEU B 1 6 ? 6.105 -16.875 10.836 1 97.75 6 LEU B O 1
ATOM 1694 N N . THR B 1 7 ? 5.473 -14.75 11.18 1 95.88 7 THR B N 1
ATOM 1695 C CA . THR B 1 7 ? 4.227 -15.102 11.852 1 95.88 7 THR B CA 1
ATOM 1696 C C . THR B 1 7 ? 3.025 -14.688 11 1 95.88 7 THR B C 1
ATOM 1698 O O . THR B 1 7 ? 2.838 -13.508 10.711 1 95.88 7 THR B O 1
ATOM 1701 N N . TYR B 1 8 ? 2.271 -15.656 10.578 1 95.56 8 TYR B N 1
ATOM 1702 C CA . TYR B 1 8 ? 1.058 -15.438 9.797 1 95.56 8 TYR B CA 1
ATOM 1703 C C . TYR B 1 8 ? 0.115 -16.625 9.906 1 95.56 8 TYR B C 1
ATOM 1705 O O . TYR B 1 8 ? 0.459 -17.641 10.516 1 95.56 8 TYR B O 1
ATOM 1713 N N . PHE B 1 9 ? -1.092 -16.469 9.375 1 92 9 PHE B N 1
ATOM 1714 C CA . PHE B 1 9 ? -2.086 -17.531 9.43 1 92 9 PHE B CA 1
ATOM 1715 C C . PHE B 1 9 ? -1.673 -18.703 8.547 1 92 9 PHE B C 1
ATOM 1717 O O . PHE B 1 9 ? -0.883 -18.547 7.613 1 92 9 PHE B O 1
ATOM 1724 N N . ASP B 1 10 ? -2.314 -19.812 8.891 1 87.81 10 ASP B N 1
ATOM 1725 C CA . ASP B 1 10 ? -2.121 -20.984 8.055 1 87.81 10 ASP B CA 1
ATOM 1726 C C . ASP B 1 10 ? -3.137 -21.031 6.918 1 87.81 10 ASP B C 1
ATOM 1728 O O . ASP B 1 10 ? -4.027 -21.891 6.906 1 87.81 10 ASP B O 1
ATOM 1732 N N . ILE B 1 11 ? -3.023 -20.156 6.012 1 83.56 11 ILE B N 1
ATOM 1733 C CA . ILE B 1 11 ? -3.918 -20.062 4.863 1 83.56 11 ILE B CA 1
ATOM 1734 C C . ILE B 1 11 ? -3.105 -20.094 3.57 1 83.56 11 ILE B C 1
ATOM 1736 O O . ILE B 1 11 ? -2.023 -19.5 3.494 1 83.56 11 ILE B O 1
ATOM 1740 N N . ASN B 1 12 ? -3.641 -20.891 2.727 1 77.19 12 ASN B N 1
ATOM 1741 C CA . ASN B 1 12 ? -2.996 -20.953 1.419 1 77.19 12 ASN B CA 1
ATOM 1742 C C . ASN B 1 12 ? -3.221 -19.672 0.626 1 77.19 12 ASN B C 1
ATOM 1744 O O . ASN B 1 12 ? -4.363 -19.25 0.433 1 77.19 12 ASN B O 1
ATOM 1748 N N . GLY B 1 13 ? -2.066 -19.234 0.298 1 78.56 13 GLY B N 1
ATOM 1749 C CA . GLY B 1 13 ? -2.137 -17.953 -0.398 1 78.56 13 GLY B CA 1
ATOM 1750 C C . GLY B 1 13 ? -2.129 -16.766 0.54 1 78.56 13 GLY B C 1
ATOM 1751 O O . GLY B 1 13 ? -1.618 -16.859 1.658 1 78.56 13 GLY B O 1
ATOM 1752 N N . SER B 1 14 ? -2.318 -15.703 0.148 1 86.31 14 SER B N 1
ATOM 1753 C CA . SER B 1 14 ? -2.506 -14.469 0.896 1 86.31 14 SER B CA 1
ATOM 1754 C C . SER B 1 14 ? -1.167 -13.836 1.262 1 86.31 14 SER B C 1
ATOM 1756 O O . SER B 1 14 ? -0.149 -14.109 0.625 1 86.31 14 SER B O 1
ATOM 1758 N N . ARG B 1 15 ? -1.169 -13 2.25 1 95.06 15 ARG B N 1
ATOM 1759 C CA . ARG B 1 15 ? -0.089 -12.055 2.514 1 95.06 15 ARG B CA 1
ATOM 1760 C C . ARG B 1 15 ? 1.155 -12.773 3.023 1 95.06 15 ARG B C 1
ATOM 1762 O O . ARG B 1 15 ? 2.279 -12.375 2.709 1 95.06 15 ARG B O 1
ATOM 1769 N N . GLY B 1 16 ? 1.038 -13.883 3.719 1 96.12 16 GLY B N 1
ATOM 1770 C CA . GLY B 1 16 ? 2.184 -14.633 4.215 1 96.12 16 GLY B CA 1
ATOM 1771 C C . GLY B 1 16 ? 2.949 -15.344 3.113 1 96.12 16 GLY B C 1
ATOM 1772 O O . GLY B 1 16 ? 4.172 -15.469 3.186 1 96.12 16 GLY B O 1
ATOM 1773 N N . ASP B 1 17 ? 2.277 -15.781 2.07 1 95.69 17 ASP B N 1
ATOM 1774 C CA . ASP B 1 17 ? 2.879 -16.609 1.021 1 95.69 17 ASP B CA 1
ATOM 1775 C C . ASP B 1 17 ? 3.869 -15.789 0.19 1 95.69 17 ASP B C 1
ATOM 1777 O O . ASP B 1 17 ? 4.891 -16.312 -0.255 1 95.69 17 ASP B O 1
ATOM 1781 N N . SER B 1 18 ? 3.545 -14.555 -0.101 1 97.62 18 SER B N 1
ATOM 1782 C CA . SER B 1 18 ? 4.48 -13.719 -0.844 1 97.62 18 SER B CA 1
ATOM 1783 C C . SER B 1 18 ? 5.824 -13.617 -0.124 1 97.62 18 SER B C 1
ATOM 1785 O O . SER B 1 18 ? 6.879 -13.727 -0.749 1 97.62 18 SER B O 1
ATOM 1787 N N . ILE B 1 19 ? 5.789 -13.477 1.185 1 98.19 19 ILE B N 1
ATOM 1788 C CA . ILE B 1 19 ? 6.984 -13.32 2.002 1 98.19 19 ILE B CA 1
ATOM 1789 C C . ILE B 1 19 ? 7.75 -14.641 2.053 1 98.19 19 ILE B C 1
ATOM 1791 O O . ILE B 1 19 ? 8.977 -14.664 1.902 1 98.19 19 ILE B O 1
ATOM 1795 N N . ARG B 1 20 ? 7.012 -15.727 2.217 1 97.06 20 ARG B N 1
ATOM 1796 C CA . ARG B 1 20 ? 7.629 -17.047 2.234 1 97.06 20 ARG B CA 1
ATOM 1797 C C . ARG B 1 20 ? 8.367 -17.328 0.928 1 97.06 20 ARG B C 1
ATOM 1799 O O . ARG B 1 20 ? 9.5 -17.812 0.939 1 97.06 20 ARG B O 1
ATOM 1806 N N . MET B 1 21 ? 7.746 -17.031 -0.142 1 97.25 21 MET B N 1
ATOM 1807 C CA . MET B 1 21 ? 8.367 -17.234 -1.449 1 97.25 21 MET B CA 1
ATOM 1808 C C . MET B 1 21 ? 9.625 -16.391 -1.592 1 97.25 21 MET B C 1
ATOM 1810 O O . MET B 1 21 ? 10.641 -16.859 -2.115 1 97.25 21 MET B O 1
ATOM 1814 N N . ALA B 1 22 ? 9.602 -15.125 -1.14 1 98.19 22 ALA B N 1
ATOM 1815 C CA . ALA B 1 22 ? 10.766 -14.25 -1.233 1 98.19 22 ALA B CA 1
ATOM 1816 C C . ALA B 1 22 ? 11.922 -14.797 -0.397 1 98.19 22 ALA B C 1
ATOM 1818 O O . ALA B 1 22 ? 13.078 -14.789 -0.841 1 98.19 22 ALA B O 1
ATOM 1819 N N . LEU B 1 23 ? 11.617 -15.242 0.844 1 97.94 23 LEU B N 1
ATOM 1820 C CA . LEU B 1 23 ? 12.641 -15.812 1.708 1 97.94 23 LEU B CA 1
ATOM 1821 C C . LEU B 1 23 ? 13.242 -17.062 1.079 1 97.94 23 LEU B C 1
ATOM 1823 O O . LEU B 1 23 ? 14.461 -17.25 1.09 1 97.94 23 LEU B O 1
ATOM 1827 N N . HIS B 1 24 ? 12.438 -17.891 0.525 1 96.94 24 HIS B N 1
ATOM 1828 C CA . HIS B 1 24 ? 12.891 -19.094 -0.152 1 96.94 24 HIS B CA 1
ATOM 1829 C C . HIS B 1 24 ? 13.758 -18.75 -1.357 1 96.94 24 HIS B C 1
ATOM 1831 O O . HIS B 1 24 ? 14.812 -19.359 -1.552 1 96.94 24 HIS B O 1
ATOM 1837 N N . TYR B 1 25 ? 13.305 -17.828 -2.113 1 97.38 25 TYR B N 1
ATOM 1838 C CA . TYR B 1 25 ? 14.055 -17.375 -3.277 1 97.38 25 TYR B CA 1
ATOM 1839 C C . TYR B 1 25 ? 15.492 -17.016 -2.898 1 97.38 25 TYR B C 1
ATOM 1841 O O . TYR B 1 25 ? 16.422 -17.359 -3.621 1 97.38 25 TYR B O 1
ATOM 1849 N N . GLY B 1 26 ? 15.648 -16.359 -1.812 1 97.19 26 GLY B N 1
ATOM 1850 C CA . GLY B 1 26 ? 16.953 -15.906 -1.353 1 97.19 26 GLY B CA 1
ATOM 1851 C C . GLY B 1 26 ? 17.719 -16.969 -0.592 1 97.19 26 GLY B C 1
ATOM 1852 O O . GLY B 1 26 ? 18.875 -16.75 -0.194 1 97.19 26 GLY B O 1
ATOM 1853 N N . GLY B 1 27 ? 17.109 -18.141 -0.365 1 96.69 27 GLY B N 1
ATOM 1854 C CA . GLY B 1 27 ? 17.75 -19.172 0.44 1 96.69 27 GLY B CA 1
ATOM 1855 C C . GLY B 1 27 ? 17.922 -18.766 1.895 1 96.69 27 GLY B C 1
ATOM 1856 O O . GLY B 1 27 ? 18.906 -19.125 2.531 1 96.69 27 GLY B O 1
ATOM 1857 N N . ILE B 1 28 ? 17.047 -18 2.438 1 97.38 28 ILE B N 1
ATOM 1858 C CA . ILE B 1 28 ? 17.125 -17.516 3.811 1 97.38 28 ILE B CA 1
ATOM 1859 C C . ILE B 1 28 ? 16.328 -18.438 4.73 1 97.38 28 ILE B C 1
ATOM 1861 O O . ILE B 1 28 ? 15.094 -18.5 4.641 1 97.38 28 ILE B O 1
ATOM 1865 N N . PRO B 1 29 ? 16.984 -19.125 5.586 1 97.38 29 PRO B N 1
ATOM 1866 C CA . PRO B 1 29 ? 16.234 -19.922 6.562 1 97.38 29 PRO B CA 1
ATOM 1867 C C . PRO B 1 29 ? 15.391 -19.062 7.504 1 97.38 29 PRO B C 1
ATOM 1869 O O . PRO B 1 29 ? 15.812 -17.969 7.898 1 97.38 29 PRO B O 1
ATOM 1872 N N . PHE B 1 30 ? 14.227 -19.594 7.82 1 97.5 30 PHE B N 1
ATOM 1873 C CA . PHE B 1 30 ? 13.367 -18.859 8.742 1 97.5 30 PHE B CA 1
ATOM 1874 C C . PHE B 1 30 ? 12.422 -19.812 9.469 1 97.5 30 PHE B C 1
ATOM 1876 O O . PHE B 1 30 ? 12.133 -20.906 8.969 1 97.5 30 PHE B O 1
ATOM 1883 N N . THR B 1 31 ? 11.977 -19.406 10.641 1 97.56 31 THR B N 1
ATOM 1884 C CA . THR B 1 31 ? 10.891 -20.094 11.328 1 97.56 31 THR B CA 1
ATOM 1885 C C . THR B 1 31 ? 9.539 -19.656 10.781 1 97.56 31 THR B C 1
ATOM 1887 O O . THR B 1 31 ? 9.242 -18.453 10.727 1 97.56 31 THR B O 1
ATOM 1890 N N . ASP B 1 32 ? 8.781 -20.578 10.344 1 95.94 32 ASP B N 1
ATOM 1891 C CA . ASP B 1 32 ? 7.449 -20.312 9.805 1 95.94 32 ASP B CA 1
ATOM 1892 C C . ASP B 1 32 ? 6.375 -20.562 10.859 1 95.94 32 ASP B C 1
ATOM 1894 O O . ASP B 1 32 ? 5.875 -21.688 11 1 95.94 32 ASP B O 1
ATOM 1898 N N . GLU B 1 33 ? 6.02 -19.562 11.57 1 95.06 33 GLU B N 1
ATOM 1899 C CA . GLU B 1 33 ? 4.984 -19.688 12.594 1 95.06 33 GLU B CA 1
ATOM 1900 C C . GLU B 1 33 ? 3.592 -19.5 11.992 1 95.06 33 GLU B C 1
ATOM 1902 O O . GLU B 1 33 ? 3.199 -18.375 11.656 1 95.06 33 GLU B O 1
ATOM 1907 N N . ARG B 1 34 ? 2.852 -20.547 11.898 1 93.5 34 ARG B N 1
ATOM 1908 C CA . ARG B 1 34 ? 1.504 -20.562 11.336 1 93.5 34 ARG B CA 1
ATOM 1909 C C . ARG B 1 34 ? 0.451 -20.531 12.438 1 93.5 34 ARG B C 1
ATOM 1911 O O . ARG B 1 34 ? 0.378 -21.453 13.258 1 93.5 34 ARG B O 1
ATOM 1918 N N . LEU B 1 35 ? -0.301 -19.484 12.375 1 91.44 35 LEU B N 1
ATOM 1919 C CA . LEU B 1 35 ? -1.309 -19.281 13.414 1 91.44 35 LEU B CA 1
ATOM 1920 C C . LEU B 1 35 ? -2.641 -19.891 13.008 1 91.44 35 LEU B C 1
ATOM 1922 O O . LEU B 1 35 ? -3.021 -19.844 11.836 1 91.44 35 LEU B O 1
ATOM 1926 N N . ALA B 1 36 ? -3.338 -20.422 14 1 86.81 36 ALA B N 1
ATOM 1927 C CA . ALA B 1 36 ? -4.75 -20.734 13.836 1 86.81 36 ALA B CA 1
ATOM 1928 C C . ALA B 1 36 ? -5.621 -19.5 13.992 1 86.81 36 ALA B C 1
ATOM 1930 O O . ALA B 1 36 ? -5.246 -18.547 14.695 1 86.81 36 ALA B O 1
ATOM 1931 N N . PRO B 1 37 ? -6.699 -19.484 13.242 1 76.19 37 PRO B N 1
ATOM 1932 C CA . PRO B 1 37 ? -7.578 -18.328 13.344 1 76.19 37 PRO B CA 1
ATOM 1933 C C . PRO B 1 37 ? -7.93 -17.969 14.789 1 76.19 37 PRO B C 1
ATOM 1935 O O . PRO B 1 37 ? -8.117 -16.797 15.109 1 76.19 37 PRO B O 1
ATOM 1938 N N . GLU B 1 38 ? -7.988 -18.938 15.57 1 78.25 38 GLU B N 1
ATOM 1939 C CA . GLU B 1 38 ? -8.398 -18.75 16.953 1 78.25 38 GLU B CA 1
ATOM 1940 C C . GLU B 1 38 ? -7.355 -17.953 17.734 1 78.25 38 GLU B C 1
ATOM 1942 O O . GLU B 1 38 ? -7.656 -17.391 18.797 1 78.25 38 GLU B O 1
ATOM 1947 N N . TRP B 1 39 ? -6.227 -17.891 17.125 1 72.12 39 TRP B N 1
ATOM 1948 C CA . TRP B 1 39 ? -5.125 -17.203 17.797 1 72.12 39 TRP B CA 1
ATOM 1949 C C . TRP B 1 39 ? -5.336 -15.695 17.797 1 72.12 39 TRP B C 1
ATOM 1951 O O . TRP B 1 39 ? -4.648 -14.969 18.5 1 72.12 39 TRP B O 1
ATOM 1961 N N . LEU B 1 40 ? -6.301 -15.383 17.031 1 73.62 40 LEU B N 1
ATOM 1962 C CA . LEU B 1 40 ? -6.508 -13.945 16.984 1 73.62 40 LEU B CA 1
ATOM 1963 C C . LEU B 1 40 ? -7.289 -13.461 18.203 1 73.62 40 LEU B C 1
ATOM 1965 O O . LEU B 1 40 ? -8.492 -13.203 18.109 1 73.62 40 LEU B O 1
ATOM 1969 N N . THR B 1 41 ? -6.523 -13.492 19.344 1 76.88 41 THR B N 1
ATOM 1970 C CA . THR B 1 41 ? -7.098 -12.938 20.562 1 76.88 41 THR B CA 1
ATOM 1971 C C . THR B 1 41 ? -6.789 -11.445 20.688 1 76.88 41 THR B C 1
ATOM 1973 O O . THR B 1 41 ? -5.859 -10.953 20.047 1 76.88 41 THR B O 1
ATOM 1976 N N . SER B 1 42 ? -7.605 -10.828 21.516 1 79.12 42 SER B N 1
ATOM 1977 C CA . SER B 1 42 ? -7.402 -9.398 21.75 1 79.12 42 SER B CA 1
ATOM 1978 C C . SER B 1 42 ? -6.012 -9.117 22.312 1 79.12 42 SER B C 1
ATOM 1980 O O . SER B 1 42 ? -5.34 -8.18 21.875 1 79.12 42 SER B O 1
ATOM 1982 N N . ASP B 1 43 ? -5.578 -9.969 23.172 1 84.62 43 ASP B N 1
ATOM 1983 C CA . ASP B 1 43 ? -4.277 -9.766 23.797 1 84.62 43 ASP B CA 1
ATOM 1984 C C . ASP B 1 43 ? -3.148 -9.906 22.781 1 84.62 43 ASP B C 1
ATOM 1986 O O . ASP B 1 43 ? -2.193 -9.125 22.797 1 84.62 43 ASP B O 1
ATOM 1990 N N . PHE B 1 44 ? -3.25 -10.891 21.953 1 86.06 44 PHE B N 1
ATOM 1991 C CA . PHE B 1 44 ? -2.23 -11.094 20.938 1 86.06 44 PHE B CA 1
ATOM 1992 C C . PHE B 1 44 ? -2.195 -9.922 19.969 1 86.06 44 PHE B C 1
ATOM 1994 O O . PHE B 1 44 ? -1.122 -9.398 19.656 1 86.06 44 PHE B O 1
ATOM 2001 N N . LYS B 1 45 ? -3.328 -9.492 19.578 1 87.88 45 LYS B N 1
ATOM 2002 C CA . LYS B 1 45 ? -3.424 -8.367 18.656 1 87.88 45 LYS B CA 1
ATOM 2003 C C . LYS B 1 45 ? -2.834 -7.102 19.281 1 87.88 45 LYS B C 1
ATOM 2005 O O . LYS B 1 45 ? -2.127 -6.348 18.609 1 87.88 45 LYS B O 1
ATOM 2010 N N . ASP B 1 46 ? -3.092 -6.938 20.484 1 86.94 46 ASP B N 1
ATOM 2011 C CA . ASP B 1 46 ? -2.65 -5.723 21.156 1 86.94 46 ASP B CA 1
ATOM 2012 C C . ASP B 1 46 ? -1.135 -5.719 21.344 1 86.94 46 ASP B C 1
ATOM 2014 O O . ASP B 1 46 ? -0.535 -4.664 21.562 1 86.94 46 ASP B O 1
ATOM 2018 N N . SER B 1 47 ? -0.542 -6.898 21.266 1 88.44 47 SER B N 1
ATOM 2019 C CA . SER B 1 47 ? 0.906 -6.996 21.422 1 88.44 47 SER B CA 1
ATOM 2020 C C . SER B 1 47 ? 1.623 -6.672 20.109 1 88.44 47 SER B C 1
ATOM 2022 O O . SER B 1 47 ? 2.834 -6.441 20.094 1 88.44 47 SER B O 1
ATOM 2024 N N . LEU B 1 48 ? 0.878 -6.602 19.094 1 92.19 48 LEU B N 1
ATOM 2025 C CA . LEU B 1 48 ? 1.449 -6.34 17.781 1 92.19 48 LEU B CA 1
ATOM 2026 C C . LEU B 1 48 ? 1.455 -4.844 17.484 1 92.19 48 LEU B C 1
ATOM 2028 O O . LEU B 1 48 ? 0.594 -4.105 17.953 1 92.19 48 LEU B O 1
ATOM 2032 N N . PRO B 1 49 ? 2.354 -4.414 16.656 1 92.44 49 PRO B N 1
ATOM 2033 C CA . PRO B 1 49 ? 2.463 -2.98 16.375 1 92.44 49 PRO B CA 1
ATOM 2034 C C . PRO B 1 49 ? 1.15 -2.369 15.898 1 92.44 49 PRO B C 1
ATOM 2036 O O . PRO B 1 49 ? 0.77 -1.282 16.344 1 92.44 49 PRO B O 1
ATOM 2039 N N . PHE B 1 50 ? 0.497 -3.035 14.969 1 96 50 PHE B N 1
ATOM 2040 C CA . PHE B 1 50 ? -0.746 -2.506 14.422 1 96 50 PHE B CA 1
ATOM 2041 C C . PHE B 1 50 ? -1.882 -3.508 14.586 1 96 50 PHE B C 1
ATOM 2043 O O . PHE B 1 50 ? -2.844 -3.5 13.812 1 96 50 PHE B O 1
ATOM 2050 N N . GLY B 1 51 ? -1.668 -4.469 15.523 1 93.44 51 GLY B N 1
ATOM 2051 C CA . GLY B 1 51 ? -2.709 -5.441 15.82 1 93.44 51 GLY B CA 1
ATOM 2052 C C . GLY B 1 51 ? -2.994 -6.383 14.664 1 93.44 51 GLY B C 1
ATOM 2053 O O . GLY B 1 51 ? -4.105 -6.902 14.539 1 93.44 51 GLY B O 1
ATOM 2054 N N . GLN B 1 52 ? -2.02 -6.555 13.828 1 93.25 52 GLN B N 1
ATOM 2055 C CA . GLN B 1 52 ? -2.248 -7.367 12.641 1 93.25 52 GLN B CA 1
ATOM 2056 C C . GLN B 1 52 ? -1.039 -8.25 12.328 1 93.25 52 GLN B C 1
ATOM 2058 O O . GLN B 1 52 ? 0.07 -7.969 12.789 1 93.25 52 GLN B O 1
ATOM 2063 N N . VAL B 1 53 ? -1.233 -9.281 11.688 1 94.56 53 VAL B N 1
ATOM 2064 C CA . VAL B 1 53 ? -0.215 -10.094 11.031 1 94.56 53 VAL B CA 1
ATOM 2065 C C . VAL B 1 53 ? -0.365 -10 9.516 1 94.56 53 VAL B C 1
ATOM 2067 O O . VAL B 1 53 ? -1.437 -9.648 9.016 1 94.56 53 VAL B O 1
ATOM 2070 N N . PRO B 1 54 ? 0.754 -10.203 8.742 1 96.81 54 PRO B N 1
ATOM 2071 C CA . PRO B 1 54 ? 2.021 -10.844 9.109 1 96.81 54 PRO B CA 1
ATOM 2072 C C . PRO B 1 54 ? 2.969 -9.891 9.836 1 96.81 54 PRO B C 1
ATOM 2074 O O . PRO B 1 54 ? 2.859 -8.672 9.688 1 96.81 54 PRO B O 1
ATOM 2077 N N . ILE B 1 55 ? 3.854 -10.477 10.633 1 97.25 55 ILE B N 1
ATOM 2078 C CA . ILE B 1 55 ? 5.035 -9.805 11.164 1 97.25 55 ILE B CA 1
ATOM 2079 C C . ILE B 1 55 ? 6.273 -10.664 10.906 1 97.25 55 ILE B C 1
ATOM 2081 O O . ILE B 1 55 ? 6.188 -11.898 10.875 1 97.25 55 ILE B O 1
ATOM 2085 N N . LEU B 1 56 ? 7.387 -10.055 10.617 1 98.44 56 LEU B N 1
ATOM 2086 C CA . LEU B 1 56 ? 8.703 -10.672 10.547 1 98.44 56 LEU B CA 1
ATOM 2087 C C . LEU B 1 56 ? 9.578 -10.242 11.719 1 98.44 56 LEU B C 1
ATOM 2089 O O . LEU B 1 56 ? 9.898 -9.062 11.859 1 98.44 56 LEU B O 1
ATOM 2093 N N . THR B 1 57 ? 9.859 -11.164 12.586 1 98 57 THR B N 1
ATOM 2094 C CA . THR B 1 57 ? 10.75 -10.906 13.711 1 98 57 THR B CA 1
ATOM 2095 C C . THR B 1 57 ? 12.188 -11.258 13.352 1 98 57 THR B C 1
ATOM 2097 O O . THR B 1 57 ? 12.461 -12.336 12.805 1 98 57 THR B O 1
ATOM 2100 N N . ILE B 1 58 ? 13.07 -10.32 13.57 1 97.69 58 ILE B N 1
ATOM 2101 C CA . ILE B 1 58 ? 14.492 -10.5 13.281 1 97.69 58 ILE B CA 1
ATOM 2102 C C . ILE B 1 58 ? 15.289 -10.477 14.586 1 97.69 58 ILE B C 1
ATOM 2104 O O . ILE B 1 58 ? 15.195 -9.523 15.359 1 97.69 58 ILE B O 1
ATOM 2108 N N . ASP B 1 59 ? 16.172 -11.438 14.859 1 96.25 59 ASP B N 1
ATOM 2109 C CA . ASP B 1 59 ? 17.016 -11.602 16.047 1 96.25 59 ASP B CA 1
ATOM 2110 C C . ASP B 1 59 ? 16.203 -11.367 17.328 1 96.25 59 ASP B C 1
ATOM 2112 O O . ASP B 1 59 ? 16.703 -10.734 18.266 1 96.25 59 ASP B O 1
ATOM 2116 N N . GLU B 1 60 ? 14.977 -11.586 17.359 1 89.19 60 GLU B N 1
ATOM 2117 C CA . GLU B 1 60 ? 14.062 -11.578 18.484 1 89.19 60 GLU B CA 1
ATOM 2118 C C . GLU B 1 60 ? 13.773 -10.156 18.969 1 89.19 60 GLU B C 1
ATOM 2120 O O . GLU B 1 60 ? 12.891 -9.945 19.797 1 89.19 60 GLU B O 1
ATOM 2125 N N . ASN B 1 61 ? 14.406 -9.203 18.422 1 89.12 61 ASN B N 1
ATOM 2126 C CA . ASN B 1 61 ? 14.227 -7.871 18.984 1 89.12 61 ASN B CA 1
ATOM 2127 C C . ASN B 1 61 ? 13.672 -6.895 17.953 1 89.12 61 ASN B C 1
ATOM 2129 O O . ASN B 1 61 ? 13.156 -5.836 18.312 1 89.12 61 ASN B O 1
ATOM 2133 N N . LYS B 1 62 ? 13.867 -7.219 16.719 1 94.19 62 LYS B N 1
ATOM 2134 C CA . LYS B 1 62 ? 13.352 -6.332 15.672 1 94.19 62 LYS B CA 1
ATOM 2135 C C . LYS B 1 62 ? 12.109 -6.926 15.016 1 94.19 62 LYS B C 1
ATOM 2137 O O . LYS B 1 62 ? 12.102 -8.094 14.625 1 94.19 62 LYS B O 1
ATOM 2142 N N . VAL B 1 63 ? 11.008 -6.082 14.898 1 96.5 63 VAL B N 1
ATOM 2143 C CA . VAL B 1 63 ? 9.766 -6.551 14.297 1 96.5 63 VAL B CA 1
ATOM 2144 C C . VAL B 1 63 ? 9.398 -5.66 13.109 1 96.5 63 VAL B C 1
ATOM 2146 O O . VAL B 1 63 ? 9.359 -4.434 13.234 1 96.5 63 VAL B O 1
ATOM 2149 N N . ILE B 1 64 ? 9.273 -6.27 11.984 1 98.06 64 ILE B N 1
ATOM 2150 C CA . ILE B 1 64 ? 8.734 -5.598 10.805 1 98.06 64 ILE B CA 1
ATOM 2151 C C . ILE B 1 64 ? 7.277 -6.016 10.594 1 98.06 64 ILE B C 1
ATOM 2153 O O . ILE B 1 64 ? 6.969 -7.207 10.547 1 98.06 64 ILE B O 1
ATOM 2157 N N . SER B 1 65 ? 6.414 -4.98 10.555 1 97.56 65 SER B N 1
ATOM 2158 C CA . SER B 1 65 ? 5 -5.23 10.305 1 97.56 65 SER B CA 1
ATOM 2159 C C . SER B 1 65 ? 4.602 -4.812 8.891 1 97.56 65 SER B C 1
ATOM 2161 O O . SER B 1 65 ? 5.379 -4.16 8.188 1 97.56 65 SER B O 1
ATOM 2163 N N . GLN B 1 66 ? 3.414 -5.238 8.508 1 97.69 66 GLN B N 1
ATOM 2164 C CA . GLN B 1 66 ? 2.867 -4.926 7.188 1 97.69 66 GLN B CA 1
ATOM 2165 C C . GLN B 1 66 ? 3.506 -5.797 6.109 1 97.69 66 GLN B C 1
ATOM 2167 O O . GLN B 1 66 ? 4.719 -5.746 5.902 1 97.69 66 GLN B O 1
ATOM 2172 N N . GLU B 1 67 ? 2.725 -6.52 5.406 1 98.19 67 GLU B N 1
ATOM 2173 C CA . GLU B 1 67 ? 3.219 -7.398 4.352 1 98.19 67 GLU B CA 1
ATOM 2174 C C . GLU B 1 67 ? 4.074 -6.633 3.348 1 98.19 67 GLU B C 1
ATOM 2176 O O . GLU B 1 67 ? 5.156 -7.086 2.973 1 98.19 67 GLU B O 1
ATOM 2181 N N . GLY B 1 68 ? 3.543 -5.43 2.912 1 98.12 68 GLY B N 1
ATOM 2182 C CA . GLY B 1 68 ? 4.27 -4.645 1.926 1 98.12 68 GLY B CA 1
ATOM 2183 C C . GLY B 1 68 ? 5.656 -4.238 2.389 1 98.12 68 GLY B C 1
ATOM 2184 O O . GLY B 1 68 ? 6.609 -4.27 1.61 1 98.12 68 GLY B O 1
ATOM 2185 N N . ALA B 1 69 ? 5.809 -3.877 3.635 1 98.56 69 ALA B N 1
ATOM 2186 C CA . ALA B 1 69 ? 7.102 -3.482 4.184 1 98.56 69 ALA B CA 1
ATOM 2187 C C . ALA B 1 69 ? 8.031 -4.688 4.324 1 98.56 69 ALA B C 1
ATOM 2189 O O . ALA B 1 69 ? 9.211 -4.605 4 1 98.56 69 ALA B O 1
ATOM 2190 N N . ILE B 1 70 ? 7.473 -5.805 4.773 1 98.69 70 ILE B N 1
ATOM 2191 C CA . ILE B 1 70 ? 8.258 -7.016 4.977 1 98.69 70 ILE B CA 1
ATOM 2192 C C . ILE B 1 70 ? 8.844 -7.484 3.646 1 98.69 70 ILE B C 1
ATOM 2194 O O . ILE B 1 70 ? 10.039 -7.762 3.551 1 98.69 70 ILE B O 1
ATOM 2198 N N . ILE B 1 71 ? 7.992 -7.496 2.662 1 98.56 71 ILE B N 1
ATOM 2199 C CA . ILE B 1 71 ? 8.422 -8.109 1.412 1 98.56 71 ILE B CA 1
ATOM 2200 C C . ILE B 1 71 ? 9.391 -7.184 0.686 1 98.56 71 ILE B C 1
ATOM 2202 O O . ILE B 1 71 ? 10.305 -7.645 -0 1 98.56 71 ILE B O 1
ATOM 2206 N N . LEU B 1 72 ? 9.258 -5.875 0.822 1 98.06 72 LEU B N 1
ATOM 2207 C CA . LEU B 1 72 ? 10.258 -4.961 0.278 1 98.06 72 LEU B CA 1
ATOM 2208 C C . LEU B 1 72 ? 11.594 -5.133 0.982 1 98.06 72 LEU B C 1
ATOM 2210 O O . LEU B 1 72 ? 12.648 -5.129 0.336 1 98.06 72 LEU B O 1
ATOM 2214 N N . TYR B 1 73 ? 11.555 -5.305 2.318 1 98.19 73 TYR B N 1
ATOM 2215 C CA . TYR B 1 73 ? 12.773 -5.551 3.084 1 98.19 73 TYR B CA 1
ATOM 2216 C C . TYR B 1 73 ? 13.484 -6.805 2.588 1 98.19 73 TYR B C 1
ATOM 2218 O O . TYR B 1 73 ? 14.68 -6.762 2.27 1 98.19 73 TYR B O 1
ATOM 2226 N N . VAL B 1 74 ? 12.773 -7.891 2.447 1 98.31 74 VAL B N 1
ATOM 2227 C CA . VAL B 1 74 ? 13.336 -9.156 1.983 1 98.31 74 VAL B CA 1
ATOM 2228 C C . VAL B 1 74 ? 13.773 -9.023 0.525 1 98.31 74 VAL B C 1
ATOM 2230 O O . VAL B 1 74 ? 14.828 -9.523 0.14 1 98.31 74 VAL B O 1
ATOM 2233 N N . GLY B 1 75 ? 12.898 -8.367 -0.245 1 98.12 75 GLY B N 1
ATOM 2234 C CA . GLY B 1 75 ? 13.219 -8.156 -1.647 1 98.12 75 GLY B CA 1
ATOM 2235 C C . GLY B 1 75 ? 14.555 -7.477 -1.857 1 98.12 75 GLY B C 1
ATOM 2236 O O . GLY B 1 75 ? 15.312 -7.844 -2.756 1 98.12 75 GLY B O 1
ATOM 2237 N N . ARG B 1 76 ? 14.852 -6.445 -1.078 1 97.12 76 ARG B N 1
ATOM 2238 C CA . ARG B 1 76 ? 16.141 -5.758 -1.148 1 97.12 76 ARG B CA 1
ATOM 2239 C C . ARG B 1 76 ? 17.281 -6.688 -0.762 1 97.12 76 ARG B C 1
ATOM 2241 O O . ARG B 1 76 ? 18.375 -6.621 -1.344 1 97.12 76 ARG B O 1
ATOM 2248 N N . LEU B 1 77 ? 17.031 -7.551 0.183 1 96.25 77 LEU B N 1
ATOM 2249 C CA . LEU B 1 77 ? 18.047 -8.484 0.663 1 96.25 77 LEU B CA 1
ATOM 2250 C C . LEU B 1 77 ? 18.422 -9.492 -0.419 1 96.25 77 LEU B C 1
ATOM 2252 O O . LEU B 1 77 ? 19.578 -9.906 -0.527 1 96.25 77 LEU B O 1
ATOM 2256 N N . VAL B 1 78 ? 17.484 -9.875 -1.265 1 97.5 78 VAL B N 1
ATOM 2257 C CA . VAL B 1 78 ? 17.719 -11.047 -2.1 1 97.5 78 VAL B CA 1
ATOM 2258 C C . VAL B 1 78 ? 17.734 -10.641 -3.572 1 97.5 78 VAL B C 1
ATOM 2260 O O . VAL B 1 78 ? 17.797 -11.5 -4.457 1 97.5 78 VAL B O 1
ATOM 2263 N N . GLY B 1 79 ? 17.5 -9.344 -3.867 1 97.06 79 GLY B N 1
ATOM 2264 C CA . GLY B 1 79 ? 17.641 -8.836 -5.223 1 97.06 79 GLY B CA 1
ATOM 2265 C C . GLY B 1 79 ? 16.344 -8.891 -6.016 1 97.06 79 GLY B C 1
ATOM 2266 O O . GLY B 1 79 ? 16.375 -8.945 -7.246 1 97.06 79 GLY B O 1
ATOM 2267 N N . LEU B 1 80 ? 15.203 -8.875 -5.359 1 98.44 80 LEU B N 1
ATOM 2268 C CA . LEU B 1 80 ? 13.898 -8.938 -6.012 1 98.44 80 LEU B CA 1
ATOM 2269 C C . LEU B 1 80 ? 13.25 -7.562 -6.062 1 98.44 80 LEU B C 1
ATOM 2271 O O . LEU B 1 80 ? 12.094 -7.43 -6.477 1 98.44 80 LEU B O 1
ATOM 2275 N N . TYR B 1 81 ? 13.938 -6.562 -5.59 1 97.88 81 TYR B N 1
ATOM 2276 C CA . TYR B 1 81 ? 13.531 -5.164 -5.691 1 97.88 81 TYR B CA 1
ATOM 2277 C C . TYR B 1 81 ? 14.672 -4.305 -6.223 1 97.88 81 TYR B C 1
ATOM 2279 O O . TYR B 1 81 ? 15.742 -4.227 -5.613 1 97.88 81 TYR B O 1
ATOM 2287 N N . PRO B 1 82 ? 14.492 -3.666 -7.316 1 95.88 82 PRO B N 1
ATOM 2288 C CA . PRO B 1 82 ? 15.602 -2.965 -7.977 1 95.88 82 PRO B CA 1
ATOM 2289 C C . PRO B 1 82 ? 15.953 -1.646 -7.289 1 95.88 82 PRO B C 1
ATOM 2291 O O . PRO B 1 82 ? 15.07 -0.978 -6.738 1 95.88 82 PRO B O 1
ATOM 2294 N N . ASP B 1 83 ? 17.188 -1.209 -7.422 1 90.5 83 ASP B N 1
ATOM 2295 C CA . ASP B 1 83 ? 17.672 0.05 -6.863 1 90.5 83 ASP B CA 1
ATOM 2296 C C . ASP B 1 83 ? 17.391 1.214 -7.812 1 90.5 83 ASP B C 1
ATOM 2298 O O . ASP B 1 83 ? 17.25 2.359 -7.375 1 90.5 83 ASP B O 1
ATOM 2302 N N . ASP B 1 84 ? 17.344 0.867 -9.07 1 93.81 84 ASP B N 1
ATOM 2303 C CA . ASP B 1 84 ? 17.094 1.897 -10.078 1 93.81 84 ASP B CA 1
ATOM 2304 C C . ASP B 1 84 ? 15.68 2.455 -9.953 1 93.81 84 ASP B C 1
ATOM 2306 O O . ASP B 1 84 ? 14.703 1.7 -9.984 1 93.81 84 ASP B O 1
ATOM 2310 N N . ARG B 1 85 ? 15.57 3.77 -9.883 1 93.06 85 ARG B N 1
ATOM 2311 C CA . ARG B 1 85 ? 14.297 4.434 -9.625 1 93.06 85 ARG B CA 1
ATOM 2312 C C . ARG B 1 85 ? 13.281 4.105 -10.719 1 93.06 85 ARG B C 1
ATOM 2314 O O . ARG B 1 85 ? 12.102 3.906 -10.438 1 93.06 85 ARG B O 1
ATOM 2321 N N . GLU B 1 86 ? 13.781 4.023 -11.945 1 94.56 86 GLU B N 1
ATOM 2322 C CA . GLU B 1 86 ? 12.883 3.777 -13.07 1 94.56 86 GLU B CA 1
ATOM 2323 C C . GLU B 1 86 ? 12.383 2.334 -13.07 1 94.56 86 GLU B C 1
ATOM 2325 O O . GLU B 1 86 ? 11.25 2.062 -13.477 1 94.56 86 GLU B O 1
ATOM 2330 N N . GLU B 1 87 ? 13.164 1.43 -12.633 1 96.19 87 GLU B N 1
ATOM 2331 C CA . GLU B 1 87 ? 12.75 0.037 -12.516 1 96.19 87 GLU B CA 1
ATOM 2332 C C . GLU B 1 87 ? 11.906 -0.182 -11.266 1 96.19 87 GLU B C 1
ATOM 2334 O O . GLU B 1 87 ? 10.93 -0.934 -11.289 1 96.19 87 GLU B O 1
ATOM 2339 N N . ALA B 1 88 ? 12.281 0.527 -10.234 1 97.38 88 ALA B N 1
ATOM 2340 C CA . ALA B 1 88 ? 11.602 0.368 -8.945 1 97.38 88 ALA B CA 1
ATOM 2341 C C . ALA B 1 88 ? 10.156 0.834 -9.031 1 97.38 88 ALA B C 1
ATOM 2343 O O . ALA B 1 88 ? 9.266 0.218 -8.438 1 97.38 88 ALA B O 1
ATOM 2344 N N . VAL B 1 89 ? 9.914 1.879 -9.758 1 97.94 89 VAL B N 1
ATOM 2345 C CA . VAL B 1 89 ? 8.562 2.436 -9.797 1 97.94 89 VAL B CA 1
ATOM 2346 C C . VAL B 1 89 ? 7.617 1.453 -10.484 1 97.94 89 VAL B C 1
ATOM 2348 O O . VAL B 1 89 ? 6.445 1.349 -10.109 1 97.94 89 VAL B O 1
ATOM 2351 N N . LYS B 1 90 ? 8.094 0.686 -11.445 1 97.81 90 LYS B N 1
ATOM 2352 C CA . LYS B 1 90 ? 7.273 -0.343 -12.07 1 97.81 90 LYS B CA 1
ATOM 2353 C C . LYS B 1 90 ? 6.871 -1.415 -11.062 1 97.81 90 LYS B C 1
ATOM 2355 O O . LYS B 1 90 ? 5.723 -1.863 -11.055 1 97.81 90 LYS B O 1
ATOM 2360 N N . VAL B 1 91 ? 7.797 -1.763 -10.227 1 98.56 91 VAL B N 1
ATOM 2361 C CA . VAL B 1 91 ? 7.539 -2.729 -9.164 1 98.56 91 VAL B CA 1
ATOM 2362 C C . VAL B 1 91 ? 6.531 -2.15 -8.172 1 98.56 91 VAL B C 1
ATOM 2364 O O . VAL B 1 91 ? 5.59 -2.834 -7.77 1 98.56 91 VAL B O 1
ATOM 2367 N N . ASP B 1 92 ? 6.711 -0.881 -7.875 1 98.56 92 ASP B N 1
ATOM 2368 C CA . ASP B 1 92 ? 5.855 -0.221 -6.891 1 98.56 92 ASP B CA 1
ATOM 2369 C C . ASP B 1 92 ? 4.422 -0.106 -7.398 1 98.56 92 ASP B C 1
ATOM 2371 O O . ASP B 1 92 ? 3.471 -0.328 -6.645 1 98.56 92 ASP B O 1
ATOM 2375 N N . ILE B 1 93 ? 4.254 0.181 -8.664 1 98.44 93 ILE B N 1
ATOM 2376 C CA . ILE B 1 93 ? 2.924 0.302 -9.258 1 98.44 93 ILE B CA 1
ATOM 2377 C C . ILE B 1 93 ? 2.176 -1.021 -9.117 1 98.44 93 ILE B C 1
ATOM 2379 O O . ILE B 1 93 ? 1.077 -1.063 -8.555 1 98.44 93 ILE B O 1
ATOM 2383 N N . ALA B 1 94 ? 2.803 -2.064 -9.578 1 98.12 94 ALA B N 1
ATOM 2384 C CA . ALA B 1 94 ? 2.174 -3.383 -9.555 1 98.12 94 ALA B CA 1
ATOM 2385 C C . ALA B 1 94 ? 1.929 -3.844 -8.117 1 98.12 94 ALA B C 1
ATOM 2387 O O . ALA B 1 94 ? 0.873 -4.402 -7.812 1 98.12 94 ALA B O 1
ATOM 2388 N N . SER B 1 95 ? 2.893 -3.568 -7.27 1 98.25 95 SER B N 1
ATOM 2389 C CA . SER B 1 95 ? 2.787 -3.965 -5.871 1 98.25 95 SER B CA 1
ATOM 2390 C C . SER B 1 95 ? 1.647 -3.229 -5.172 1 98.25 95 SER B C 1
ATOM 2392 O O . SER B 1 95 ? 0.91 -3.822 -4.383 1 98.25 95 SER B O 1
ATOM 2394 N N . CYS B 1 96 ? 1.536 -1.946 -5.383 1 98.19 96 CYS B N 1
ATOM 2395 C CA . CYS B 1 96 ? 0.468 -1.157 -4.777 1 98.19 96 CYS B CA 1
ATOM 2396 C C . CYS B 1 96 ? -0.898 -1.627 -5.266 1 98.19 96 CYS B C 1
ATOM 2398 O O . CYS B 1 96 ? -1.865 -1.632 -4.5 1 98.19 96 CYS B O 1
ATOM 2400 N N . PHE B 1 97 ? -0.97 -2.025 -6.492 1 97.81 97 PHE B N 1
ATOM 2401 C CA . PHE B 1 97 ? -2.236 -2.48 -7.055 1 97.81 97 PHE B CA 1
ATOM 2402 C C . PHE B 1 97 ? -2.715 -3.746 -6.352 1 97.81 97 PHE B C 1
ATOM 2404 O O . PHE B 1 97 ? -3.918 -4.008 -6.289 1 97.81 97 PHE B O 1
ATOM 2411 N N . VAL B 1 98 ? -1.835 -4.535 -5.816 1 97.38 98 VAL B N 1
ATOM 2412 C CA . VAL B 1 98 ? -2.186 -5.762 -5.105 1 97.38 98 VAL B CA 1
ATOM 2413 C C . VAL B 1 98 ? -3.107 -5.434 -3.934 1 97.38 98 VAL B C 1
ATOM 2415 O O . VAL B 1 98 ? -3.986 -6.227 -3.586 1 97.38 98 VAL B O 1
ATOM 2418 N N . GLU B 1 99 ? -2.939 -4.262 -3.346 1 96.38 99 GLU B N 1
ATOM 2419 C CA . GLU B 1 99 ? -3.801 -3.857 -2.238 1 96.38 99 GLU B CA 1
ATOM 2420 C C . GLU B 1 99 ? -5.25 -3.719 -2.689 1 96.38 99 GLU B C 1
ATOM 2422 O O . GLU B 1 99 ? -6.176 -3.98 -1.917 1 96.38 99 GLU B O 1
ATOM 2427 N N . ASP B 1 100 ? -5.477 -3.344 -3.959 1 95.19 100 ASP B N 1
ATOM 2428 C CA . ASP B 1 100 ? -6.828 -3.295 -4.508 1 95.19 100 ASP B CA 1
ATOM 2429 C C . ASP B 1 100 ? -7.445 -4.691 -4.574 1 95.19 100 ASP B C 1
ATOM 2431 O O . ASP B 1 100 ? -8.625 -4.867 -4.285 1 95.19 100 ASP B O 1
ATOM 2435 N N . LEU B 1 101 ? -6.617 -5.66 -4.961 1 95.06 101 LEU B N 1
ATOM 2436 C CA . LEU B 1 101 ? -7.078 -7.047 -4.988 1 95.06 101 LEU B CA 1
ATOM 2437 C C . LEU B 1 101 ? -7.449 -7.523 -3.588 1 95.06 101 LEU B C 1
ATOM 2439 O O . LEU B 1 101 ? -8.508 -8.125 -3.393 1 95.06 101 LEU B O 1
ATOM 2443 N N . TYR B 1 102 ? -6.625 -7.195 -2.598 1 94.19 102 TYR B N 1
ATOM 2444 C CA . TYR B 1 102 ? -6.895 -7.609 -1.226 1 94.19 102 TYR B CA 1
ATOM 2445 C C . TYR B 1 102 ? -8.133 -6.918 -0.68 1 94.19 102 TYR B C 1
ATOM 2447 O O . TYR B 1 102 ? -8.898 -7.512 0.088 1 94.19 102 TYR B O 1
ATOM 2455 N N . ARG B 1 103 ? -8.312 -5.711 -1.044 1 91.5 103 ARG B N 1
ATOM 2456 C CA . ARG B 1 103 ? -9.492 -4.973 -0.593 1 91.5 103 ARG B CA 1
ATOM 2457 C C . ARG B 1 103 ? -10.773 -5.664 -1.041 1 91.5 103 ARG B C 1
ATOM 2459 O O . ARG B 1 103 ? -11.742 -5.73 -0.287 1 91.5 103 ARG B O 1
ATOM 2466 N N . ASP B 1 104 ? -10.805 -6.18 -2.234 1 91.06 104 ASP B N 1
ATOM 2467 C CA . ASP B 1 104 ? -11.992 -6.824 -2.787 1 91.06 104 ASP B CA 1
ATOM 2468 C C . ASP B 1 104 ? -12.336 -8.102 -2.02 1 91.06 104 ASP B C 1
ATOM 2470 O O . ASP B 1 104 ? -13.5 -8.477 -1.915 1 91.06 104 ASP B O 1
ATOM 2474 N N . VAL B 1 105 ? -11.336 -8.727 -1.453 1 90.44 105 VAL B N 1
ATOM 2475 C CA . VAL B 1 105 ? -11.586 -10.031 -0.849 1 90.44 105 VAL B CA 1
ATOM 2476 C C . VAL B 1 105 ? -11.977 -9.852 0.618 1 90.44 105 VAL B C 1
ATOM 2478 O O . VAL B 1 105 ? -12.414 -10.805 1.271 1 90.44 105 VAL B O 1
ATOM 2481 N N . LEU B 1 106 ? -11.898 -8.641 1.159 1 85.38 106 LEU B N 1
ATOM 2482 C CA . LEU B 1 106 ? -12.156 -8.383 2.572 1 85.38 106 LEU B CA 1
ATOM 2483 C C . LEU B 1 106 ? -13.586 -8.75 2.945 1 85.38 106 LEU B C 1
ATOM 2485 O O . LEU B 1 106 ? -13.844 -9.172 4.074 1 85.38 106 LEU B O 1
ATOM 2489 N N . ALA B 1 107 ? -14.461 -8.609 1.985 1 82.94 107 ALA B N 1
ATOM 2490 C CA . ALA B 1 107 ? -15.875 -8.891 2.248 1 82.94 107 ALA B CA 1
ATOM 2491 C C . ALA B 1 107 ? -16.062 -10.336 2.689 1 82.94 107 ALA B C 1
ATOM 2493 O O . ALA B 1 107 ? -16.984 -10.641 3.463 1 82.94 107 ALA B O 1
ATOM 2494 N N . PHE B 1 108 ? -15.18 -11.234 2.289 1 86.88 108 PHE B N 1
ATOM 2495 C CA . PHE B 1 108 ? -15.289 -12.648 2.613 1 86.88 108 PHE B CA 1
ATOM 2496 C C . PHE B 1 108 ? -14.906 -12.906 4.066 1 86.88 108 PHE B C 1
ATOM 2498 O O . PHE B 1 108 ? -15.258 -13.945 4.633 1 86.88 108 PHE B O 1
ATOM 2505 N N . PHE B 1 109 ? -14.203 -11.938 4.633 1 81.94 109 PHE B N 1
ATOM 2506 C CA . PHE B 1 109 ? -13.656 -12.148 5.965 1 81.94 109 PHE B CA 1
ATOM 2507 C C . PHE B 1 109 ? -14.344 -11.258 6.988 1 81.94 109 PHE B C 1
ATOM 2509 O O . PHE B 1 109 ? -13.844 -11.078 8.102 1 81.94 109 PHE B O 1
ATOM 2516 N N . ALA B 1 110 ? -15.453 -10.609 6.617 1 76.06 110 ALA B N 1
ATOM 2517 C CA . ALA B 1 110 ? -16.219 -9.758 7.52 1 76.06 110 ALA B CA 1
ATOM 2518 C C . ALA B 1 110 ? -17.562 -10.383 7.863 1 76.06 110 ALA B C 1
ATOM 2520 O O . ALA B 1 110 ? -18.609 -9.844 7.508 1 76.06 110 ALA B O 1
ATOM 2521 N N . PRO B 1 111 ? -17.625 -11.344 8.68 1 63.72 111 PRO B N 1
ATOM 2522 C CA . PRO B 1 111 ? -18.891 -12.047 8.945 1 63.72 111 PRO B CA 1
ATOM 2523 C C . PRO B 1 111 ? -19.906 -11.18 9.672 1 63.72 111 PRO B C 1
ATOM 2525 O O . PRO B 1 111 ? -21.125 -11.43 9.578 1 63.72 111 PRO B O 1
ATOM 2528 N N . GLU B 1 112 ? -19.406 -10.234 10.211 1 67.31 112 GLU B N 1
ATOM 2529 C CA . GLU B 1 112 ? -20.328 -9.453 11.023 1 67.31 112 GLU B CA 1
ATOM 2530 C C . GLU B 1 112 ? -20.859 -8.25 10.258 1 67.31 112 GLU B C 1
ATOM 2532 O O . GLU B 1 112 ? -21.734 -7.523 10.75 1 67.31 112 GLU B O 1
ATOM 2537 N N . HIS B 1 113 ? -20.562 -8.195 9.07 1 70.12 113 HIS B N 1
ATOM 2538 C CA . HIS B 1 113 ? -20.969 -7.027 8.289 1 70.12 113 HIS B CA 1
ATOM 2539 C C . HIS B 1 113 ? -22.438 -7.086 7.918 1 70.12 113 HIS B C 1
ATOM 2541 O O . HIS B 1 113 ? -22.906 -8.078 7.352 1 70.12 113 HIS B O 1
ATOM 2547 N N . PRO B 1 114 ? -23.109 -6 8.43 1 74.19 114 PRO B N 1
ATOM 2548 C CA . PRO B 1 114 ? -24.484 -5.934 7.918 1 74.19 114 PRO B CA 1
ATOM 2549 C C . PRO B 1 114 ? -24.531 -5.891 6.391 1 74.19 114 PRO B C 1
ATOM 2551 O O . PRO B 1 114 ? -23.797 -5.133 5.762 1 74.19 114 PRO B O 1
ATOM 2554 N N . GLY B 1 115 ? -25.188 -6.844 5.789 1 76.81 115 GLY B N 1
ATOM 2555 C CA . GLY B 1 115 ? -25.312 -6.883 4.34 1 76.81 115 GLY B CA 1
ATOM 2556 C C . GLY B 1 115 ? -24.234 -7.73 3.68 1 76.81 115 GLY B C 1
ATOM 2557 O O . GLY B 1 115 ? -23.953 -7.566 2.492 1 76.81 115 GLY B O 1
ATOM 2558 N N . ARG B 1 116 ? -23.594 -8.508 4.441 1 77.94 116 ARG B N 1
ATOM 2559 C CA . ARG B 1 116 ? -22.484 -9.336 3.977 1 77.94 116 ARG B CA 1
ATOM 2560 C C . ARG B 1 116 ? -22.859 -10.086 2.707 1 77.94 116 ARG B C 1
ATOM 2562 O O . ARG B 1 116 ? -22.094 -10.117 1.745 1 77.94 116 ARG B O 1
ATOM 2569 N N . ASP B 1 117 ? -24.078 -10.531 2.721 1 82.31 117 ASP B N 1
ATOM 2570 C CA . ASP B 1 117 ? -24.484 -11.352 1.58 1 82.31 117 ASP B CA 1
ATOM 2571 C C . ASP B 1 117 ? -24.547 -10.516 0.303 1 82.31 117 ASP B C 1
ATOM 2573 O O . ASP B 1 117 ? -24.094 -10.945 -0.753 1 82.31 117 ASP B O 1
ATOM 2577 N N . ILE B 1 118 ? -25.047 -9.352 0.465 1 84.56 118 ILE B N 1
ATOM 2578 C CA . ILE B 1 118 ? -25.172 -8.461 -0.687 1 84.56 118 ILE B CA 1
ATOM 2579 C C . ILE B 1 118 ? -23.797 -8.016 -1.147 1 84.56 118 ILE B C 1
ATOM 2581 O O . ILE B 1 118 ? -23.5 -8.023 -2.344 1 84.56 118 ILE B O 1
ATOM 2585 N N . ILE B 1 119 ? -22.938 -7.754 -0.228 1 84.19 119 ILE B N 1
ATOM 2586 C CA . ILE B 1 119 ? -21.609 -7.254 -0.539 1 84.19 119 ILE B CA 1
ATOM 2587 C C . ILE B 1 119 ? -20.781 -8.367 -1.178 1 84.19 119 ILE B C 1
ATOM 2589 O O . ILE B 1 119 ? -20.047 -8.125 -2.15 1 84.19 119 ILE B O 1
ATOM 2593 N N . THR B 1 120 ? -20.953 -9.5 -0.612 1 88.38 120 THR B N 1
ATOM 2594 C CA . THR B 1 120 ? -20.203 -10.633 -1.142 1 88.38 120 THR B CA 1
ATOM 2595 C C . THR B 1 120 ? -20.625 -10.938 -2.576 1 88.38 120 THR B C 1
ATOM 2597 O O . THR B 1 120 ? -19.781 -11.188 -3.438 1 88.38 120 THR B O 1
ATOM 2600 N N . LYS B 1 121 ? -21.875 -10.859 -2.766 1 89.62 121 LYS B N 1
ATOM 2601 C CA . LYS B 1 121 ? -22.391 -11.102 -4.113 1 89.62 121 LYS B CA 1
ATOM 2602 C C . LYS B 1 121 ? -21.859 -10.047 -5.09 1 89.62 121 LYS B C 1
ATOM 2604 O O . LYS B 1 121 ? -21.391 -10.391 -6.176 1 89.62 121 LYS B O 1
ATOM 2609 N N . MET B 1 122 ? -21.906 -8.828 -4.68 1 89.38 122 MET B N 1
ATOM 2610 C CA . MET B 1 122 ? -21.406 -7.738 -5.508 1 89.38 122 MET B CA 1
ATOM 2611 C C . MET B 1 122 ? -19.906 -7.895 -5.75 1 89.38 122 MET B C 1
ATOM 2613 O O . MET B 1 122 ? -19.422 -7.602 -6.844 1 89.38 122 MET B O 1
ATOM 2617 N N . THR B 1 123 ? -19.266 -8.352 -4.746 1 91.56 123 THR B N 1
ATOM 2618 C CA . THR B 1 123 ? -17.828 -8.555 -4.828 1 91.56 123 THR B CA 1
ATOM 2619 C C . THR B 1 123 ? -17.484 -9.625 -5.855 1 91.56 123 THR B C 1
ATOM 2621 O O . THR B 1 123 ? -16.609 -9.43 -6.707 1 91.56 123 THR B O 1
ATOM 2624 N N . ILE B 1 124 ? -18.203 -10.688 -5.84 1 93.44 124 ILE B N 1
ATOM 2625 C CA . ILE B 1 124 ? -17.953 -11.82 -6.727 1 93.44 124 ILE B CA 1
ATOM 2626 C C . ILE B 1 124 ? -18.344 -11.438 -8.156 1 93.44 124 ILE B C 1
ATOM 2628 O O . ILE B 1 124 ? -17.594 -11.727 -9.102 1 93.44 124 ILE B O 1
ATOM 2632 N N . GLU B 1 125 ? -19.375 -10.727 -8.312 1 93.69 125 GLU B N 1
ATOM 2633 C CA . GLU B 1 125 ? -19.953 -10.516 -9.633 1 93.69 125 GLU B CA 1
ATOM 2634 C C . GLU B 1 125 ? -19.359 -9.273 -10.305 1 93.69 125 GLU B C 1
ATOM 2636 O O . GLU B 1 125 ? -19.297 -9.195 -11.531 1 93.69 125 GLU B O 1
ATOM 2641 N N . GLU B 1 126 ? -18.906 -8.383 -9.508 1 93.12 126 GLU B N 1
ATOM 2642 C CA . GLU B 1 126 ? -18.562 -7.094 -10.094 1 93.12 126 GLU B CA 1
ATOM 2643 C C . GLU B 1 126 ? -17.141 -6.684 -9.719 1 93.12 126 GLU B C 1
ATOM 2645 O O . GLU B 1 126 ? -16.297 -6.477 -10.594 1 93.12 126 GLU B O 1
ATOM 2650 N N . ARG B 1 127 ? -16.859 -6.645 -8.438 1 92.5 127 ARG B N 1
ATOM 2651 C CA . ARG B 1 127 ? -15.633 -6.004 -7.977 1 92.5 127 ARG B CA 1
ATOM 2652 C C . ARG B 1 127 ? -14.406 -6.805 -8.391 1 92.5 127 ARG B C 1
ATOM 2654 O O . ARG B 1 127 ? -13.469 -6.262 -8.977 1 92.5 127 ARG B O 1
ATOM 2661 N N . ILE B 1 128 ? -14.422 -8.102 -8.086 1 96.19 128 ILE B N 1
ATOM 2662 C CA . ILE B 1 128 ? -13.258 -8.938 -8.359 1 96.19 128 ILE B CA 1
ATOM 2663 C C . ILE B 1 128 ? -13.031 -9.016 -9.867 1 96.19 128 ILE B C 1
ATOM 2665 O O . ILE B 1 128 ? -11.922 -8.766 -10.352 1 96.19 128 ILE B O 1
ATOM 2669 N N . PRO B 1 129 ? -14.062 -9.281 -10.703 1 96.31 129 PRO B N 1
ATOM 2670 C CA . PRO B 1 129 ? -13.852 -9.305 -12.156 1 96.31 129 PRO B CA 1
ATOM 2671 C C . PRO B 1 129 ? -13.312 -7.977 -12.695 1 96.31 129 PRO B C 1
ATOM 2673 O O . PRO B 1 129 ? -12.438 -7.969 -13.562 1 96.31 129 PRO B O 1
ATOM 2676 N N . LYS B 1 130 ? -13.805 -6.883 -12.195 1 94.62 130 LYS B N 1
ATOM 2677 C CA . LYS B 1 130 ? -13.352 -5.57 -12.641 1 94.62 130 LYS B CA 1
ATOM 2678 C C . LYS B 1 130 ? -11.875 -5.367 -12.328 1 94.62 130 LYS B C 1
ATOM 2680 O O . LYS B 1 130 ? -11.102 -4.938 -13.195 1 94.62 130 LYS B O 1
ATOM 2685 N N . THR B 1 131 ? -11.516 -5.672 -11.156 1 96.69 131 THR B N 1
ATOM 2686 C CA . THR B 1 131 ? -10.133 -5.504 -10.719 1 96.69 131 THR B CA 1
ATOM 2687 C C . THR B 1 131 ? -9.211 -6.438 -11.492 1 96.69 131 THR B C 1
ATOM 2689 O O . THR B 1 131 ? -8.125 -6.031 -11.922 1 96.69 131 THR B O 1
ATOM 2692 N N . LEU B 1 132 ? -9.602 -7.668 -11.688 1 97.94 132 LEU B N 1
ATOM 2693 C CA . LEU B 1 132 ? -8.812 -8.602 -12.492 1 97.94 132 LEU B CA 1
ATOM 2694 C C . LEU B 1 132 ? -8.711 -8.117 -13.93 1 97.94 132 LEU B C 1
ATOM 2696 O O . LEU B 1 132 ? -7.672 -8.305 -14.578 1 97.94 132 LEU B O 1
ATOM 2700 N N . GLY B 1 133 ? -9.758 -7.512 -14.391 1 97.31 133 GLY B N 1
ATOM 2701 C CA . GLY B 1 133 ? -9.719 -6.914 -15.719 1 97.31 133 GLY B CA 1
ATOM 2702 C C . GLY B 1 133 ? -8.68 -5.82 -15.852 1 97.31 133 GLY B C 1
ATOM 2703 O O . GLY B 1 133 ? -7.949 -5.77 -16.844 1 97.31 133 GLY B O 1
ATOM 2704 N N . TYR B 1 134 ? -8.625 -4.977 -14.883 1 96.81 134 TYR B N 1
ATOM 2705 C CA . TYR B 1 134 ? -7.621 -3.92 -14.875 1 96.81 134 TYR B CA 1
ATOM 2706 C C . TYR B 1 134 ? -6.211 -4.504 -14.867 1 96.81 134 TYR B C 1
ATOM 2708 O O . TYR B 1 134 ? -5.336 -4.035 -15.594 1 96.81 134 TYR B O 1
ATOM 2716 N N . LEU B 1 135 ? -6.02 -5.512 -14.047 1 97.44 135 LEU B N 1
ATOM 2717 C CA . LEU B 1 135 ? -4.703 -6.141 -13.984 1 97.44 135 LEU B CA 1
ATOM 2718 C C . LEU B 1 135 ? -4.332 -6.758 -15.328 1 97.44 135 LEU B C 1
ATOM 2720 O O . LEU B 1 135 ? -3.205 -6.602 -15.805 1 97.44 135 LEU B O 1
ATOM 2724 N N . ASP B 1 136 ? -5.262 -7.473 -15.875 1 97.69 136 ASP B N 1
ATOM 2725 C CA . ASP B 1 136 ? -5.02 -8.133 -17.156 1 97.69 136 ASP B CA 1
ATOM 2726 C C . ASP B 1 136 ? -4.668 -7.113 -18.234 1 97.69 136 ASP B C 1
ATOM 2728 O O . ASP B 1 136 ? -3.73 -7.32 -19.016 1 97.69 136 ASP B O 1
ATOM 2732 N N . LYS B 1 137 ? -5.395 -6.031 -18.266 1 96.06 137 LYS B N 1
ATOM 2733 C CA . LYS B 1 137 ? -5.125 -4.953 -19.219 1 96.06 137 LYS B CA 1
ATOM 2734 C C . LYS B 1 137 ? -3.754 -4.336 -18.969 1 96.06 137 LYS B C 1
ATOM 2736 O O . LYS B 1 137 ? -3.018 -4.051 -19.922 1 96.06 137 LYS B O 1
ATOM 2741 N N . TYR B 1 138 ? -3.451 -4.086 -17.781 1 96.19 138 TYR B N 1
ATOM 2742 C CA . TYR B 1 138 ? -2.158 -3.529 -17.391 1 96.19 138 TYR B CA 1
ATOM 2743 C C . TYR B 1 138 ? -1.018 -4.418 -17.875 1 96.19 138 TYR B C 1
ATOM 2745 O O . TYR B 1 138 ? -0.058 -3.934 -18.484 1 96.19 138 TYR B O 1
ATOM 2753 N N . LEU B 1 139 ? -1.11 -5.688 -17.641 1 97.12 139 LEU B N 1
ATOM 2754 C CA . LEU B 1 139 ? -0.083 -6.641 -18.047 1 97.12 139 LEU B CA 1
ATOM 2755 C C . LEU B 1 139 ? 0.04 -6.699 -19.562 1 97.12 139 LEU B C 1
ATOM 2757 O O . LEU B 1 139 ? 1.145 -6.824 -20.094 1 97.12 139 LEU B O 1
ATOM 2761 N N . ALA B 1 140 ? -1.034 -6.617 -20.219 1 95.94 140 ALA B N 1
ATOM 2762 C CA . ALA B 1 140 ? -1.055 -6.664 -21.688 1 95.94 140 ALA B CA 1
ATOM 2763 C C . ALA B 1 140 ? -0.325 -5.469 -22.281 1 95.94 140 ALA B C 1
ATOM 2765 O O . ALA B 1 140 ? 0.292 -5.574 -23.344 1 95.94 140 ALA B O 1
ATOM 2766 N N . SER B 1 141 ? -0.344 -4.355 -21.625 1 92.94 141 SER B N 1
ATOM 2767 C CA . SER B 1 141 ? 0.191 -3.107 -22.156 1 92.94 141 SER B CA 1
ATOM 2768 C C . SER B 1 141 ? 1.712 -3.07 -22.047 1 92.94 141 SER B C 1
ATOM 2770 O O . SER B 1 141 ? 2.361 -2.227 -22.672 1 92.94 141 SER B O 1
ATOM 2772 N N . HIS B 1 142 ? 2.396 -3.898 -21.344 1 89.06 142 HIS B N 1
ATOM 2773 C CA . HIS B 1 142 ? 3.834 -3.85 -21.109 1 89.06 142 HIS B CA 1
ATOM 2774 C C . HIS B 1 142 ? 4.562 -4.922 -21.906 1 89.06 142 HIS B C 1
A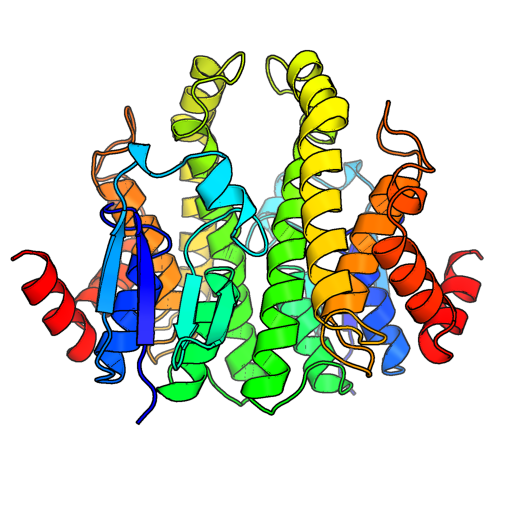TOM 2776 O O . HIS B 1 142 ? 5.766 -4.809 -22.156 1 89.06 142 HIS B O 1
ATOM 2782 N N . GLU B 1 143 ? 3.949 -5.938 -22.391 1 86.31 143 GLU B N 1
ATOM 2783 C CA . GLU B 1 143 ? 4.543 -7.031 -23.156 1 86.31 143 GLU B CA 1
ATOM 2784 C C . GLU B 1 143 ? 5.785 -7.582 -22.469 1 86.31 143 GLU B C 1
ATOM 2786 O O . GLU B 1 143 ? 6.828 -7.758 -23.094 1 86.31 143 GLU B O 1
ATOM 2791 N N . THR B 1 144 ? 5.902 -7.723 -21.266 1 92.5 144 THR B N 1
ATOM 2792 C CA . THR B 1 144 ? 6.984 -8.25 -20.453 1 92.5 144 THR B CA 1
ATOM 2793 C C . THR B 1 144 ? 6.602 -9.602 -19.859 1 92.5 144 THR B C 1
ATOM 2795 O O . THR B 1 144 ? 5.43 -9.984 -19.875 1 92.5 144 THR B O 1
ATOM 2798 N N . THR B 1 145 ? 7.586 -10.336 -19.453 1 96.19 145 THR B N 1
ATOM 2799 C CA . THR B 1 145 ? 7.355 -11.648 -18.859 1 96.19 145 THR B CA 1
ATOM 2800 C C . THR B 1 145 ? 6.668 -11.531 -17.516 1 96.19 145 THR B C 1
ATOM 2802 O O . THR B 1 145 ? 5.762 -12.305 -17.203 1 96.19 145 THR B O 1
ATOM 2805 N N . PHE B 1 146 ? 7.168 -10.562 -16.766 1 98.31 146 PHE B N 1
ATOM 2806 C CA . PHE B 1 146 ? 6.621 -10.359 -15.422 1 98.31 146 PHE B CA 1
ATOM 2807 C C . PHE B 1 146 ? 5.941 -9 -15.312 1 98.31 146 PHE B C 1
ATOM 2809 O O . PHE B 1 146 ? 5.855 -8.266 -16.297 1 98.31 146 PHE B O 1
ATOM 2816 N N . SER B 1 147 ? 5.355 -8.68 -14.172 1 98.12 147 SER B N 1
ATOM 2817 C CA . SER B 1 147 ? 4.484 -7.52 -14.008 1 98.12 147 SER B CA 1
ATOM 2818 C C . SER B 1 147 ? 5.262 -6.215 -14.141 1 98.12 147 SER B C 1
ATOM 2820 O O . SER B 1 147 ? 4.695 -5.184 -14.508 1 98.12 147 SER B O 1
ATOM 2822 N N . ALA B 1 148 ? 6.59 -6.273 -13.781 1 97.62 148 ALA B N 1
ATOM 2823 C CA . ALA B 1 148 ? 7.383 -5.043 -13.781 1 97.62 148 ALA B CA 1
ATOM 2824 C C . ALA B 1 148 ? 8.562 -5.152 -14.734 1 97.62 148 ALA B C 1
ATOM 2826 O O . ALA B 1 148 ? 9.523 -4.387 -14.641 1 97.62 148 ALA B O 1
ATOM 2827 N N . GLY B 1 149 ? 8.578 -6.062 -15.648 1 96.88 149 GLY B N 1
ATOM 2828 C CA . GLY B 1 149 ? 9.672 -6.281 -16.578 1 96.88 149 GLY B CA 1
ATOM 2829 C C . GLY B 1 149 ? 9.914 -7.746 -16.891 1 96.88 149 GLY B C 1
ATOM 2830 O O . GLY B 1 149 ? 8.977 -8.547 -16.891 1 96.88 149 GLY B O 1
ATOM 2831 N N . ASN B 1 150 ? 11.141 -8.062 -17.188 1 97.19 150 ASN B N 1
ATOM 2832 C CA . ASN B 1 150 ? 11.438 -9.422 -17.625 1 97.19 150 ASN B CA 1
ATOM 2833 C C . ASN B 1 150 ? 12.148 -10.219 -16.531 1 97.19 150 ASN B C 1
ATOM 2835 O O . ASN B 1 150 ? 12.586 -11.344 -16.766 1 97.19 150 ASN B O 1
ATOM 2839 N N . SER B 1 151 ? 12.281 -9.648 -15.414 1 97 151 SER B N 1
ATOM 2840 C CA . SER B 1 151 ? 12.805 -10.344 -14.242 1 97 151 SER B CA 1
ATOM 2841 C C . SER B 1 151 ? 11.773 -10.406 -13.125 1 97 151 SER B C 1
ATOM 2843 O O . SER B 1 151 ? 10.992 -9.469 -12.945 1 97 151 SER B O 1
ATOM 2845 N N . LEU B 1 152 ? 11.852 -11.5 -12.414 1 98.44 152 LEU B N 1
ATOM 2846 C CA . LEU B 1 152 ? 10.969 -11.688 -11.273 1 98.44 152 LEU B CA 1
ATOM 2847 C C . LEU B 1 152 ? 11.25 -10.641 -10.195 1 98.44 152 LEU B C 1
ATOM 2849 O O . LEU B 1 152 ? 12.406 -10.344 -9.898 1 98.44 152 LEU B O 1
ATOM 2853 N N . THR B 1 153 ? 10.234 -10.062 -9.633 1 98.69 153 THR B N 1
ATOM 2854 C CA . THR B 1 153 ? 10.359 -9.117 -8.531 1 98.69 153 THR B CA 1
ATOM 2855 C C . THR B 1 153 ? 9.367 -9.445 -7.418 1 98.69 153 THR B C 1
ATOM 2857 O O . THR B 1 153 ? 8.555 -10.367 -7.559 1 98.69 153 THR B O 1
ATOM 2860 N N . VAL B 1 154 ? 9.383 -8.703 -6.336 1 98.69 154 VAL B N 1
ATOM 2861 C CA . VAL B 1 154 ? 8.477 -8.891 -5.207 1 98.69 154 VAL B CA 1
ATOM 2862 C C . VAL B 1 154 ? 7.039 -8.625 -5.648 1 98.69 154 VAL B C 1
ATOM 2864 O O . VAL B 1 154 ? 6.098 -9.203 -5.102 1 98.69 154 VAL B O 1
ATOM 2867 N N . ALA B 1 155 ? 6.836 -7.727 -6.625 1 98.75 155 ALA B N 1
ATOM 2868 C CA . ALA B 1 155 ? 5.492 -7.441 -7.117 1 98.75 155 ALA B CA 1
ATOM 2869 C C . ALA B 1 155 ? 4.828 -8.703 -7.66 1 98.75 155 ALA B C 1
ATOM 2871 O O . ALA B 1 155 ? 3.643 -8.945 -7.414 1 98.75 155 ALA B O 1
ATOM 2872 N N . ASP B 1 156 ? 5.574 -9.5 -8.352 1 98.75 156 ASP B N 1
ATOM 2873 C CA . ASP B 1 156 ? 5.055 -10.742 -8.914 1 98.75 156 ASP B CA 1
ATOM 2874 C C . ASP B 1 156 ? 4.633 -11.711 -7.809 1 98.75 156 ASP B C 1
ATOM 2876 O O . ASP B 1 156 ? 3.594 -12.367 -7.91 1 98.7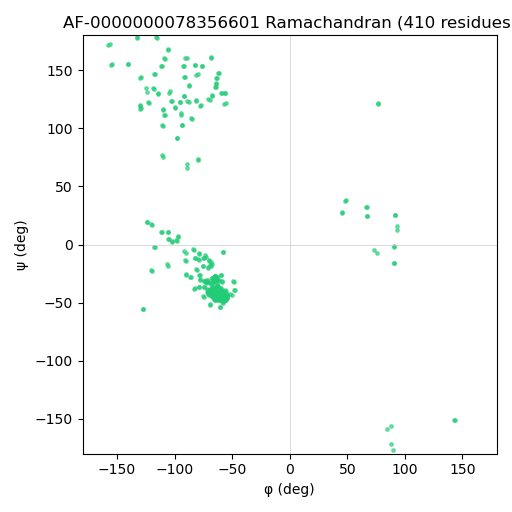5 156 ASP B O 1
ATOM 2880 N N . LEU B 1 157 ? 5.438 -11.766 -6.812 1 98.56 157 LEU B N 1
ATOM 2881 C CA . LEU B 1 157 ? 5.141 -12.672 -5.707 1 98.56 157 LEU B CA 1
ATOM 2882 C C . LEU B 1 157 ? 3.881 -12.234 -4.969 1 98.56 157 LEU B C 1
ATOM 2884 O O . LEU B 1 157 ? 3.072 -13.07 -4.559 1 98.56 157 LEU B O 1
ATOM 2888 N N . ARG B 1 158 ? 3.691 -10.969 -4.789 1 98.56 158 ARG B N 1
ATOM 2889 C CA . ARG B 1 158 ? 2.49 -10.445 -4.148 1 98.56 158 ARG B CA 1
ATOM 2890 C C . ARG B 1 158 ? 1.252 -10.727 -4.992 1 98.56 158 ARG B C 1
ATOM 2892 O O . ARG B 1 158 ? 0.232 -11.188 -4.477 1 98.56 158 ARG B O 1
ATOM 2899 N N . ILE B 1 159 ? 1.36 -10.422 -6.289 1 98.38 159 ILE B N 1
ATOM 2900 C CA . ILE B 1 159 ? 0.251 -10.68 -7.199 1 98.38 159 ILE B CA 1
ATOM 2901 C C . ILE B 1 159 ? -0.112 -12.164 -7.16 1 98.38 159 ILE B C 1
ATOM 2903 O O . ILE B 1 159 ? -1.281 -12.516 -7 1 98.38 159 ILE B O 1
ATOM 2907 N N . PHE B 1 160 ? 0.902 -12.977 -7.254 1 97.81 160 PHE B N 1
ATOM 2908 C CA . PHE B 1 160 ? 0.711 -14.422 -7.312 1 97.81 160 PHE B CA 1
ATOM 2909 C C . PHE B 1 160 ? 0.045 -14.93 -6.039 1 97.81 160 PHE B C 1
ATOM 2911 O O . PHE B 1 160 ? -0.843 -15.781 -6.098 1 97.81 160 PHE B O 1
ATOM 2918 N N . ALA B 1 161 ? 0.428 -14.438 -4.887 1 96.62 161 ALA B N 1
ATOM 2919 C CA . ALA B 1 161 ? -0.129 -14.867 -3.607 1 96.62 161 ALA B CA 1
ATOM 2920 C C . ALA B 1 161 ? -1.628 -14.594 -3.541 1 96.62 161 ALA B C 1
ATOM 2922 O O . ALA B 1 161 ? -2.412 -15.469 -3.164 1 96.62 161 ALA B O 1
ATOM 2923 N N . VAL B 1 162 ? -2.037 -13.406 -3.902 1 96.25 162 VAL B N 1
ATOM 2924 C CA . VAL B 1 162 ? -3.453 -13.07 -3.824 1 96.25 162 VAL B CA 1
ATOM 2925 C C . VAL B 1 162 ? -4.234 -13.867 -4.863 1 96.25 162 VAL B C 1
ATOM 2927 O O . VAL B 1 162 ? -5.363 -14.289 -4.609 1 96.25 162 VAL B O 1
ATOM 2930 N N . LEU B 1 163 ? -3.654 -14.07 -6.066 1 96.62 163 LEU B N 1
ATOM 2931 C CA . LEU B 1 163 ? -4.328 -14.859 -7.094 1 96.62 163 LEU B CA 1
ATOM 2932 C C . LEU B 1 163 ? -4.52 -16.297 -6.629 1 96.62 163 LEU B C 1
ATOM 2934 O O . LEU B 1 163 ? -5.547 -16.922 -6.91 1 96.62 163 LEU B O 1
ATOM 2938 N N . ARG B 1 164 ? -3.529 -16.812 -5.953 1 94.19 164 ARG B N 1
ATOM 2939 C CA . ARG B 1 164 ? -3.656 -18.156 -5.387 1 94.19 164 ARG B CA 1
ATOM 2940 C C . ARG B 1 164 ? -4.781 -18.203 -4.359 1 94.19 164 ARG B C 1
ATOM 2942 O O . ARG B 1 164 ? -5.508 -19.203 -4.277 1 94.19 164 ARG B O 1
ATOM 2949 N N . LEU B 1 165 ? -4.953 -17.203 -3.58 1 94.25 165 LEU B N 1
ATOM 2950 C CA . LEU B 1 165 ? -6.078 -17.125 -2.652 1 94.25 165 LEU B CA 1
ATOM 2951 C C . LEU B 1 165 ? -7.406 -17.156 -3.4 1 94.25 165 LEU B C 1
ATOM 2953 O O . LEU B 1 165 ? -8.312 -17.906 -3.025 1 94.25 165 LEU B O 1
ATOM 2957 N N . LEU B 1 166 ? -7.484 -16.391 -4.496 1 94.81 166 LEU B N 1
ATOM 2958 C CA . LEU B 1 166 ? -8.711 -16.312 -5.281 1 94.81 166 LEU B CA 1
ATOM 2959 C C . LEU B 1 166 ? -9.062 -17.672 -5.891 1 94.81 166 LEU B C 1
ATOM 2961 O O . LEU B 1 166 ? -10.242 -17.984 -6.051 1 94.81 166 LEU B O 1
ATOM 2965 N N . LYS B 1 167 ? -8.023 -18.469 -6.117 1 93.31 167 LYS B N 1
ATOM 2966 C CA . LYS B 1 167 ? -8.219 -19.766 -6.762 1 93.31 167 LYS B CA 1
ATOM 2967 C C . LYS B 1 167 ? -8.273 -20.875 -5.73 1 93.31 167 LYS B C 1
ATOM 2969 O O . LYS B 1 167 ? -8.398 -22.062 -6.086 1 93.31 167 LYS B O 1
ATOM 2974 N N . SER B 1 168 ? -8.219 -20.625 -4.551 1 91.19 168 SER B N 1
ATOM 2975 C CA . SER B 1 168 ? -7.961 -21.609 -3.504 1 91.19 168 SER B CA 1
ATOM 2976 C C . SER B 1 168 ? -9.203 -22.438 -3.199 1 91.19 168 SER B C 1
ATOM 2978 O O . SER B 1 168 ? -9.109 -23.516 -2.619 1 91.19 168 SER B O 1
ATOM 2980 N N . GLY B 1 169 ? -10.398 -21.891 -3.438 1 91.69 169 GLY B N 1
ATOM 2981 C CA . GLY B 1 169 ? -11.641 -22.531 -3.043 1 91.69 169 GLY B CA 1
ATOM 2982 C C . GLY B 1 169 ? -12.094 -22.125 -1.65 1 91.69 169 GLY B C 1
ATOM 2983 O O . GLY B 1 169 ? -13.195 -22.484 -1.228 1 91.69 169 GLY B O 1
ATOM 2984 N N . MET B 1 170 ? -11.312 -21.297 -0.977 1 89.5 170 MET B N 1
ATOM 2985 C CA . MET B 1 170 ? -11.625 -20.906 0.394 1 89.5 170 MET B CA 1
ATOM 2986 C C . MET B 1 170 ? -12.672 -19.797 0.415 1 89.5 170 MET B C 1
ATOM 2988 O O . MET B 1 170 ? -13.328 -19.578 1.435 1 89.5 170 MET B O 1
ATOM 2992 N N . LEU B 1 171 ? -12.797 -19.078 -0.692 1 91.38 171 LEU B N 1
ATOM 2993 C CA . LEU B 1 171 ? -13.734 -17.969 -0.774 1 91.38 171 LEU B CA 1
ATOM 2994 C C . LEU B 1 171 ? -15.07 -18.422 -1.357 1 91.38 171 LEU B C 1
ATOM 2996 O O . LEU B 1 171 ? -15.195 -18.594 -2.57 1 91.38 171 LEU B O 1
ATOM 3000 N N . GLN B 1 172 ? -15.977 -18.578 -0.494 1 89.44 172 GLN B N 1
ATOM 3001 C CA . GLN B 1 172 ? -17.266 -19.172 -0.855 1 89.44 172 GLN B CA 1
ATOM 3002 C C . GLN B 1 172 ? -17.922 -18.391 -1.995 1 89.44 172 GLN B C 1
ATOM 3004 O O . GLN B 1 172 ? -18.016 -17.172 -1.943 1 89.44 172 GLN B O 1
ATOM 3009 N N . GLY B 1 173 ? -18.328 -19.172 -2.977 1 92.06 173 GLY B N 1
ATOM 3010 C CA . GLY B 1 173 ? -19.047 -18.578 -4.09 1 92.06 173 GLY B CA 1
ATOM 3011 C C . GLY B 1 173 ? -18.141 -18.141 -5.223 1 92.06 173 GLY B C 1
ATOM 3012 O O . GLY B 1 173 ? -18.609 -17.875 -6.328 1 92.06 173 GLY B O 1
ATOM 3013 N N . LEU B 1 174 ? -16.938 -18.047 -4.973 1 93.69 174 LEU B N 1
ATOM 3014 C CA . LEU B 1 174 ? -15.992 -17.625 -6.004 1 93.69 174 LEU B CA 1
ATOM 3015 C C . LEU B 1 174 ? -15.484 -18.844 -6.785 1 93.69 174 LEU B C 1
ATOM 3017 O O . LEU B 1 174 ? -14.914 -19.766 -6.199 1 93.69 174 LEU B O 1
ATOM 3021 N N . PRO B 1 175 ? -15.664 -18.828 -8.086 1 93.75 175 PRO B N 1
ATOM 3022 C CA . PRO B 1 175 ? -15.156 -19.953 -8.875 1 93.75 175 PRO B CA 1
ATOM 3023 C C . PRO B 1 175 ? -13.633 -20.062 -8.828 1 93.75 175 PRO B C 1
ATOM 3025 O O . PRO B 1 175 ? -12.93 -19.062 -8.945 1 93.75 175 PRO B O 1
ATOM 3028 N N . THR B 1 176 ? -13.125 -21.234 -8.711 1 93.5 176 THR B N 1
ATOM 3029 C CA . THR B 1 176 ? -11.695 -21.469 -8.555 1 93.5 176 THR B CA 1
ATOM 3030 C C . THR B 1 176 ? -10.961 -21.266 -9.875 1 93.5 176 THR B C 1
ATOM 3032 O O . THR B 1 176 ? -9.734 -21.188 -9.906 1 93.5 176 THR B O 1
ATOM 3035 N N . ASP B 1 177 ? -11.648 -21.156 -11 1 94 177 ASP B N 1
ATOM 3036 C CA . ASP B 1 177 ? -11.016 -20.969 -12.305 1 94 177 ASP B CA 1
ATOM 3037 C C . ASP B 1 177 ? -11.188 -19.531 -12.797 1 94 177 ASP B C 1
ATOM 3039 O O . ASP B 1 177 ? -10.914 -19.234 -13.961 1 94 177 ASP B O 1
ATOM 3043 N N . LEU B 1 178 ? -11.641 -18.656 -11.953 1 93.12 178 LEU B N 1
ATOM 3044 C CA . LEU B 1 178 ? -11.914 -17.266 -12.312 1 93.12 178 LEU B CA 1
ATOM 3045 C C . LEU B 1 178 ? -10.68 -16.609 -12.914 1 93.12 178 LEU B C 1
ATOM 3047 O O . LEU B 1 178 ? -10.766 -15.945 -13.953 1 93.12 178 LEU B O 1
ATOM 3051 N N . VAL B 1 179 ? -9.555 -16.812 -12.328 1 94.31 179 VAL B N 1
ATOM 3052 C CA . VAL B 1 179 ? -8.305 -16.172 -12.703 1 94.31 179 VAL B CA 1
ATOM 3053 C C . VAL B 1 179 ? -7.875 -16.625 -14.094 1 94.31 179 VAL B C 1
ATOM 3055 O O . VAL B 1 179 ? -7.301 -15.859 -14.859 1 94.31 179 VAL B O 1
ATOM 3058 N N . ASP B 1 180 ? -8.195 -17.797 -14.469 1 93.94 180 ASP B N 1
ATOM 3059 C CA . ASP B 1 180 ? -7.789 -18.406 -15.734 1 93.94 180 ASP B CA 1
ATOM 3060 C C . ASP B 1 180 ? -8.5 -17.734 -16.906 1 93.94 180 ASP B C 1
ATOM 3062 O O . ASP B 1 180 ? -8.094 -17.906 -18.062 1 93.94 180 ASP B O 1
ATOM 3066 N N . ARG B 1 181 ? -9.508 -16.984 -16.641 1 95.38 181 ARG B N 1
ATOM 3067 C CA . ARG B 1 181 ? -10.289 -16.312 -17.672 1 95.38 181 ARG B CA 1
ATOM 3068 C C . ARG B 1 181 ? -9.562 -15.062 -18.172 1 95.38 181 ARG B C 1
ATOM 3070 O O . ARG B 1 181 ? -9.969 -14.461 -19.172 1 95.38 181 ARG B O 1
ATOM 3077 N N . TYR B 1 182 ? -8.508 -14.734 -17.516 1 97.94 182 TYR B N 1
ATOM 3078 C CA . TYR B 1 182 ? -7.695 -13.57 -17.875 1 97.94 182 TYR B CA 1
ATOM 3079 C C . TYR B 1 182 ? -6.344 -14 -18.438 1 97.94 182 TYR B C 1
ATOM 3081 O O . TYR B 1 182 ? -5.43 -14.328 -17.672 1 97.94 182 TYR B O 1
ATOM 3089 N N . PRO B 1 183 ? -6.207 -13.945 -19.734 1 97.38 183 PRO B N 1
ATOM 3090 C CA . PRO B 1 183 ? -5.074 -14.594 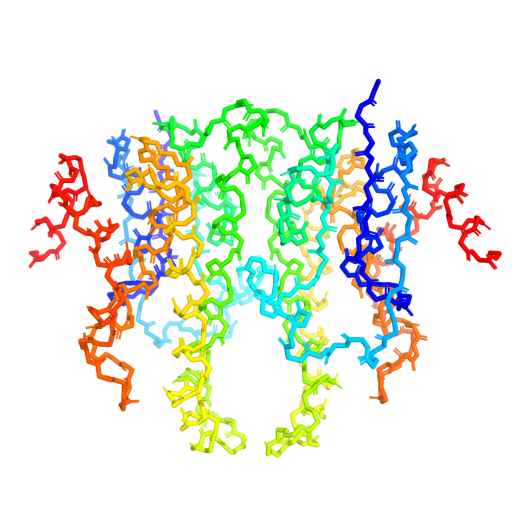-20.406 1 97.38 183 PRO B CA 1
ATOM 3091 C C . PRO B 1 183 ? -3.725 -14.062 -19.922 1 97.38 183 PRO B C 1
ATOM 3093 O O . PRO B 1 183 ? -2.775 -14.828 -19.766 1 97.38 183 PRO B O 1
ATOM 3096 N N . GLN B 1 184 ? -3.578 -12.711 -19.797 1 98 184 GLN B N 1
ATOM 3097 C CA . GLN B 1 184 ? -2.287 -12.164 -19.391 1 98 184 GLN B CA 1
ATOM 3098 C C . GLN B 1 184 ? -1.964 -12.523 -17.953 1 98 184 GLN B C 1
ATOM 3100 O O . GLN B 1 184 ? -0.797 -12.703 -17.594 1 98 184 GLN B O 1
ATOM 3105 N N . ILE B 1 185 ? -2.992 -12.594 -17.141 1 98.19 185 ILE B N 1
ATOM 3106 C CA . ILE B 1 185 ? -2.805 -13.016 -15.75 1 98.19 185 ILE B CA 1
ATOM 3107 C C . ILE B 1 185 ? -2.367 -14.477 -15.719 1 98.19 185 ILE B C 1
ATOM 3109 O O . ILE B 1 185 ? -1.445 -14.836 -14.984 1 98.19 185 ILE B O 1
ATOM 3113 N N . ALA B 1 186 ? -3.051 -15.289 -16.484 1 97.25 186 ALA B N 1
ATOM 3114 C CA . ALA B 1 186 ? -2.691 -16.703 -16.562 1 97.25 186 ALA B CA 1
ATOM 3115 C C . ALA B 1 186 ? -1.241 -16.875 -17 1 97.25 186 ALA B C 1
ATOM 3117 O O . ALA B 1 186 ? -0.513 -17.719 -16.453 1 97.25 186 ALA B O 1
ATOM 3118 N N . LYS B 1 187 ? -0.841 -16.125 -17.969 1 97.25 187 LYS B N 1
ATOM 3119 C CA . LYS B 1 187 ? 0.536 -16.156 -18.453 1 97.25 187 LYS B CA 1
ATOM 3120 C C . LYS B 1 187 ? 1.519 -15.781 -17.344 1 97.25 187 LYS B C 1
ATOM 3122 O O . LYS B 1 187 ? 2.557 -16.422 -17.188 1 97.25 187 LYS B O 1
ATOM 3127 N N . LEU B 1 188 ? 1.224 -14.742 -16.609 1 98.12 188 LEU B N 1
ATOM 3128 C CA . LEU B 1 188 ? 2.066 -14.32 -15.492 1 98.12 188 LEU B CA 1
ATOM 3129 C C . LEU B 1 188 ? 2.193 -15.438 -14.453 1 98.12 188 LEU B C 1
ATOM 3131 O O . LEU B 1 188 ? 3.297 -15.734 -13.992 1 98.12 188 LEU B O 1
ATOM 3135 N N . CYS B 1 189 ? 1.059 -16.016 -14.117 1 97.19 189 CYS B N 1
ATOM 3136 C CA . CYS B 1 189 ? 1.062 -17.094 -13.133 1 97.19 189 CYS B CA 1
ATOM 3137 C C . CYS B 1 189 ? 1.957 -18.25 -13.594 1 97.19 189 CYS B C 1
ATOM 3139 O O . CYS B 1 189 ? 2.76 -18.766 -12.812 1 97.19 189 CYS B O 1
ATOM 3141 N N . LYS B 1 190 ? 1.828 -18.625 -14.773 1 97 190 LYS B N 1
ATOM 3142 C CA . LYS B 1 190 ? 2.641 -19.703 -15.328 1 97 190 LYS B CA 1
ATOM 3143 C C . LYS B 1 190 ? 4.125 -19.359 -15.273 1 97 190 LYS B C 1
ATOM 3145 O O . LYS B 1 190 ? 4.953 -20.203 -14.945 1 97 190 LYS B O 1
ATOM 3150 N N . ALA B 1 191 ? 4.473 -18.141 -15.641 1 97.81 191 ALA B N 1
ATOM 3151 C CA . ALA B 1 191 ? 5.863 -17.688 -15.594 1 97.81 191 ALA B CA 1
ATOM 3152 C C . ALA B 1 191 ? 6.422 -17.797 -14.18 1 97.81 191 ALA B C 1
ATOM 3154 O O . ALA B 1 191 ? 7.551 -18.25 -13.984 1 97.81 191 ALA B O 1
ATOM 3155 N N . ILE B 1 192 ? 5.633 -17.391 -13.203 1 97.81 192 ILE B N 1
ATOM 3156 C CA . ILE B 1 192 ? 6.078 -17.422 -11.812 1 97.81 192 ILE B CA 1
ATOM 3157 C C . ILE B 1 192 ? 6.219 -18.875 -11.352 1 97.81 192 ILE B C 1
ATOM 3159 O O . ILE B 1 192 ? 7.227 -19.234 -10.742 1 97.81 192 ILE B O 1
ATOM 3163 N N . GLU B 1 193 ? 5.266 -19.703 -11.664 1 96.06 193 GLU B N 1
ATOM 3164 C CA . GLU B 1 193 ? 5.254 -21.109 -11.266 1 96.06 193 GLU B CA 1
ATOM 3165 C C . GLU B 1 193 ? 6.422 -21.875 -11.883 1 96.06 193 GLU B C 1
ATOM 3167 O O . GLU B 1 193 ? 6.91 -22.844 -11.305 1 96.06 193 GLU B O 1
ATOM 3172 N N . SER B 1 194 ? 6.852 -21.422 -13 1 96.19 194 SER B N 1
ATOM 3173 C CA . SER B 1 194 ? 7.906 -22.109 -13.734 1 96.19 194 SER B CA 1
ATOM 3174 C C . SER B 1 194 ? 9.289 -21.594 -13.336 1 96.19 194 SER B C 1
ATOM 3176 O O . SER B 1 194 ? 10.305 -22.156 -13.75 1 96.19 194 SER B O 1
ATOM 3178 N N . HIS B 1 195 ? 9.305 -20.484 -12.656 1 96.5 195 HIS B N 1
ATOM 3179 C CA . HIS B 1 195 ? 10.586 -19.969 -12.203 1 96.5 195 HIS B CA 1
ATOM 3180 C C . HIS B 1 195 ? 11.305 -20.969 -11.297 1 96.5 195 HIS B C 1
ATOM 3182 O O . HIS B 1 195 ? 10.711 -21.484 -10.352 1 96.5 195 HIS B O 1
ATOM 3188 N N . GLU B 1 196 ? 12.531 -21.25 -11.539 1 94.06 196 GLU B N 1
ATOM 3189 C CA . GLU B 1 196 ? 13.281 -22.344 -10.914 1 94.06 196 GLU B CA 1
ATOM 3190 C C . GLU B 1 196 ? 13.227 -22.25 -9.391 1 94.06 196 GLU B C 1
ATOM 3192 O O . GLU B 1 196 ? 12.93 -23.234 -8.711 1 94.06 196 GLU B O 1
ATOM 3197 N N . LYS B 1 197 ? 13.406 -21.109 -8.859 1 93.56 197 LYS B N 1
ATOM 3198 C CA . LYS B 1 197 ? 13.484 -20.953 -7.406 1 93.56 197 LYS B CA 1
ATOM 3199 C C . LYS B 1 197 ? 12.094 -21 -6.773 1 93.56 197 LYS B C 1
ATOM 3201 O O . LYS B 1 197 ? 11.945 -21.391 -5.617 1 93.56 197 LYS B O 1
ATOM 3206 N N . ILE B 1 198 ? 11.102 -20.562 -7.488 1 95.88 198 ILE B N 1
ATOM 3207 C CA . ILE B 1 198 ? 9.75 -20.547 -6.945 1 95.88 198 ILE B CA 1
ATOM 3208 C C . ILE B 1 198 ? 9.117 -21.938 -7.09 1 95.88 198 ILE B C 1
ATOM 3210 O O . ILE B 1 198 ? 8.391 -22.391 -6.203 1 95.88 198 ILE B O 1
ATOM 3214 N N . ALA B 1 199 ? 9.406 -22.594 -8.203 1 93.88 199 ALA B N 1
ATOM 3215 C CA . ALA B 1 199 ? 8.906 -23.938 -8.43 1 93.88 199 ALA B CA 1
ATOM 3216 C C . ALA B 1 199 ? 9.328 -24.875 -7.301 1 93.88 199 ALA B C 1
ATOM 3218 O O . ALA B 1 199 ? 8.547 -25.719 -6.863 1 93.88 199 ALA B O 1
ATOM 3219 N N . SER B 1 200 ? 10.484 -24.719 -6.855 1 89.75 200 SER B N 1
ATOM 3220 C CA . SER B 1 200 ? 11 -25.547 -5.773 1 89.75 200 SER B CA 1
ATOM 3221 C C . SER B 1 200 ? 10.227 -25.312 -4.48 1 89.75 200 SER B C 1
ATOM 3223 O O . SER B 1 200 ? 9.992 -26.25 -3.713 1 89.75 200 SER B O 1
ATOM 3225 N N . TRP B 1 201 ? 9.844 -24.062 -4.242 1 88.81 201 TRP B N 1
ATOM 3226 C CA . TRP B 1 201 ? 9.055 -23.734 -3.061 1 88.81 201 TRP B CA 1
ATOM 3227 C C . TRP B 1 201 ? 7.656 -24.344 -3.152 1 88.81 201 TRP B C 1
ATOM 3229 O O . TRP B 1 201 ? 7.137 -24.875 -2.166 1 88.81 201 TRP B O 1
ATOM 3239 N N . LEU B 1 202 ? 7.055 -24.25 -4.32 1 88.88 202 LEU B N 1
ATOM 3240 C CA . LEU B 1 202 ? 5.695 -24.75 -4.535 1 88.88 202 LEU B CA 1
ATOM 3241 C C . LEU B 1 202 ? 5.637 -26.266 -4.379 1 88.88 202 LEU B C 1
ATOM 3243 O O . LEU B 1 202 ? 4.605 -26.812 -3.98 1 88.88 202 LEU B O 1
ATOM 3247 N N . LYS B 1 203 ? 6.73 -26.906 -4.641 1 83.19 203 LYS B N 1
ATOM 3248 C CA . LYS B 1 203 ? 6.805 -28.344 -4.477 1 83.19 203 LYS B CA 1
ATOM 3249 C C . LYS B 1 203 ? 6.891 -28.734 -3.002 1 83.19 203 LYS B C 1
ATOM 3251 O O . LYS B 1 203 ? 6.324 -29.75 -2.586 1 83.19 203 LYS B O 1
ATOM 3256 N N . VAL B 1 204 ? 7.605 -27.891 -2.256 1 70.5 204 VAL B N 1
ATOM 3257 C CA . VAL B 1 204 ? 7.777 -28.172 -0.835 1 70.5 204 VAL B CA 1
ATOM 3258 C C . VAL B 1 204 ? 6.484 -27.859 -0.085 1 70.5 204 VAL B C 1
ATOM 3260 O O . VAL B 1 204 ? 6.102 -28.578 0.841 1 70.5 204 VAL B O 1
ATOM 3263 N N . LYS B 1 205 ? 5.832 -26.797 -0.302 1 65.12 205 LYS B N 1
ATOM 3264 C CA . LYS B 1 205 ? 4.586 -26.391 0.346 1 65.12 205 LYS B CA 1
ATOM 3265 C C . LYS B 1 205 ? 3.512 -27.469 0.188 1 65.12 205 LYS B C 1
ATOM 3267 O O . LYS B 1 205 ? 2.703 -27.672 1.094 1 65.12 205 LYS B O 1
ATOM 3272 N N . SER B 1 206 ? 3.355 -27.969 -1.107 1 48.31 206 SER B N 1
ATOM 3273 C CA . SER B 1 206 ? 2.367 -29.016 -1.377 1 48.31 206 SER B CA 1
ATOM 3274 C C . SER B 1 206 ? 2.621 -30.25 -0.526 1 48.31 206 SER B C 1
ATOM 3276 O O . SER B 1 206 ? 1.772 -31.141 -0.45 1 48.31 206 SER B O 1
ATOM 3278 N N . GLN B 1 207 ? 3.758 -30.25 0.219 1 41.44 207 GLN B N 1
ATOM 3279 C CA . GLN B 1 207 ? 3.992 -31.391 1.097 1 41.44 207 GLN B CA 1
ATOM 3280 C C . GLN B 1 207 ? 3.619 -31.062 2.539 1 41.44 207 GLN B C 1
ATOM 3282 O O . GLN B 1 207 ? 3.883 -29.953 3.018 1 41.44 207 GLN B O 1
#

Organism: NCBI:txid1165861

Foldseek 3Di:
DKEKEWEDAPDQFDLSQLLVLLCLLQVHDYHYHHDYPVVLDPVCLVPDPNSDDTWMDINNPDIDHDSVRSLVVSQVVRVQADPDPLLNVLLVVLQVLLVQLVVLLVLQVCVPDDCSVVSLVCSQPPRNLVSLVVQLVQLVVPPAQASRHPDHHSSLSSLLRSLCVLLVPPRPPRHNCSNVVRPSSVSSNVSQCPPPSSVVVVVVVVD/DKEKEWEEAPDQFDLSQLLVLLCLLQVHDYHYHHDDPVPLDPVVLVVDPNSDDTWMDINNPDIDHDSLRSLVVSQVVRVQADPDPLLNVLLVVLQVLLVQLVVLLVLQVCVPDDCSVVSLVCSQPPRNLVSLVVQLVQLVVPPAQASRHPDHHSSLSSLLRSLCVLLVPPRPPRHNCSNVVRPSSVSSNVSQCPPPSSVVVVVVVVD

InterPro domains:
  IPR004045 Glutathione S-transferase, N-terminal [PF02798] (5-75)
  IPR004045 Glutathione S-transferase, N-terminal [PS50404] (2-82)
  IPR004046 Glutathione S-transferase, C-terminal [PF14497] (107-203)
  IPR010987 Glutathione S-transferase, C-terminal-like [PS50405] (84-207)
  IPR036249 Thioredoxin-like superfamily [SSF52833] (1-74)
  IPR036282 Glutathione S-transferase, C-terminal domain superfamily [SSF47616] (79-203)
  IPR040079 Glutathione transferase family [SFLDS00019] (1-203)
  IPR050213 Glutathione S-transferase superfamily [PTHR11571] (1-203)

Radius of gyration: 20.53 Å; Cα contacts (8 Å, |Δi|>4): 640; chains: 2; bounding box: 50×62×47 Å

Secondary structure (DSSP, 8-state):
---EEEEEES-SSHHHHHHHHHHHHTT---EEEEEPGGG--HHHHHHSTTS-S-EEEETTTEEEESHHHHHHHHHHHHT-S-SSHHHHHHHHHHHHHHHHHHHHHGGGG-TT-TTHHHHHHHIIIIIHHHHHHHHHHHHHTT--SBTTBSS--HHHHHHHHHHHHHTSS-STT--TTGGGG-HHHHHHHHHHHHSHHHHHHHHHHT-/---EEEEEES-SSHHHHHHHHHHHHTT---EEEEEPGGG--HHHHHHSTTS-S-EEEETTTEEEESHHHHHHHHHHHHT-S-SSHHHHHHHHHHHHHHHHHHHHHGGGG-TT-TTHHHHHHHIIIIIHHHHHHHHHHHHHHH--SBTTBSS--HHHHHHHHHHHHHTSS-STT--TTSGGG-HHHHHHHHHHHHSHHHHHHHHHHT-

Solvent-accessible surface area (backbone atoms only — not comparable to full-atom values): 22028 Å² total; per-residue (Å²): 128,81,47,37,34,42,39,27,64,75,55,76,29,34,68,52,40,24,42,51,50,53,34,52,59,53,68,51,73,61,45,78,46,63,39,56,78,80,60,72,36,72,69,56,26,68,72,32,73,73,48,61,74,34,34,41,33,37,69,85,75,42,77,40,45,46,50,71,19,42,36,52,48,51,15,55,74,57,66,27,45,62,85,49,65,78,54,28,36,38,31,32,31,52,39,53,49,39,54,58,57,54,57,52,52,45,52,80,74,37,88,80,42,69,50,36,68,61,49,38,50,46,25,61,73,43,49,46,54,51,53,51,47,30,51,26,51,48,46,59,74,64,78,44,64,35,81,53,33,80,55,82,34,48,28,47,37,43,45,48,15,46,51,42,29,57,40,60,58,79,49,83,92,44,57,50,62,58,64,64,76,31,64,51,47,40,49,35,49,51,49,51,55,64,33,70,59,50,34,56,49,57,56,53,65,80,97,129,81,48,38,35,41,38,26,64,75,55,76,30,35,70,52,41,24,41,51,52,52,34,52,57,53,68,50,76,61,45,80,47,62,38,58,81,80,58,73,35,72,68,56,27,67,72,32,72,72,47,58,74,34,35,40,34,38,68,86,73,42,77,38,45,47,51,71,20,42,35,50,49,51,15,55,72,58,64,27,47,62,85,50,66,80,53,28,36,37,32,33,31,51,39,55,49,41,53,58,57,55,59,54,54,43,53,80,73,36,87,80,41,69,50,35,68,60,49,37,50,45,26,61,71,43,49,47,54,51,52,52,48,29,52,26,52,49,46,59,74,64,77,45,65,33,80,53,33,79,56,81,34,47,29,46,36,44,46,48,14,47,51,43,29,56,40,59,58,78,48,83,90,44,58,50,61,58,64,64,76,31,66,50,47,38,50,36,49,50,50,50,54,64,31,72,58,48,33,55,48,56,58,52,66,78,96

Sequence (414 aa):
MPSYKLTYFDINGSRGDSIRMALHYGGIPFTDERLAPEWLTSDFKDSLPFGQVPILTIDENKVISQEGAIILYVGRLVGLYPDDREEAVKVDIASCFVEDLYRDVLAFFAPEHPGRDIITKMTIEERIPKTLGYLDKYLASHETTFSAGNSLTVADLRIFAVLRLLKSGMLQGLPTDLVDRYPQIAKLCKAIESHEKIASWLKVKSQMPSYKLTYFDINGSRGDSIRMALHYGGIPFTDERLAPEWLTSDFKDSLPFGQVPILTIDENKVISQEGAIILYVGRLVGLYPDDREEAVKVDIASCFVEDLYRDVLAFFAPEHPGRDIITKMTIEERIPKTLGYLDKYLASHETTFSAGNSLTVADLRIFAVLRLLKSGMLQGLPTDLVDRYPQIAKLCKAIESHEKIASWLKVKSQ

Nearest PDB structures (foldseek):
  1ydk-assembly1_B  TM=7.785E-01  e=1.170E-11  Homo sapiens
  1gsd-assembly1_A  TM=7.625E-01  e=1.667E-11  Homo sapiens
  3zfb-assembly1_B  TM=7.736E-01  e=5.330E-11  Homo sapiens
  2vct-assembly1_B  TM=7.868E-01  e=1.197E-10  Homo sapiens
  5ld0-assembly1_A-2  TM=7.653E-01  e=6.203E-11  Homo sapiens